Protein AF-A0A2E3Q0S0-F1 (afdb_monomer)

Secondary structure (DSSP, 8-state):
----------PPPEEE--EEPTT-EEEEEEEEEEEETTEEEEEEEEEEEEEEEEEEEEEESSSSSP-EEEEEEEEEEEPPEEEEEEEEEETTTEEEEEEEEEEEEEEEE-S-EEEEEETTEEEE---EEEEEEEEEEESS-EEEEEEEEEE---EEEEEEEETTEEEEEEEEE--EEEEPPGGGS-TT-EEEEEEEEEEEE--EEEEB-PPPPTTTTSSS-TTS-BSSSS-S-HHHHHHHHHH-THHHHT-B-HHHHHHHHHHHT---TTSSGGGPEE--SEEEEE--TT----SPPPPGGG--TTTTT--EEEEEEEEE-SSSEEEEEE-TTTBSS-EEEEEESSTT--EEEEES--TTSTTS--EEEEEEPTT-EEEEEEEESS----EEEEEEE---------SS-B--SSTT----EEEEEEEEEEE-HHHHHHHHHHTT-EEPP--SHHHHHHIIIII----TTS-EEEEEEE-TT--STTS-EEETT--------B-TT-S--SSS---EEEE-TTS-EEEE-S-EEEEEEEESS---TTEEE--GGGTS-S-EEEEEEEEEEE-HHHHHHHHHHTTSEEPP--SHHHHHHHIIIIITBGGGS--STT-EEEEEEEEEETTEEEETTS-B--S--B-TT---SS-SEEEEEEETTEEEEEEEEE-TTS-EEEEEEEEPPP----TT--S-SSEESHHHHHHHHHS-EE-TT--TT-TT-SSEESHHHHHHHHHT-EE--

Mean predicted aligned error: 19.15 Å

Radius of gyration: 51.14 Å; Cα contacts (8 Å, |Δi|>4): 1888; chains: 1; bounding box: 133×76×150 Å

Sequence (745 aa):
MSIFLVAMPVMADIPASLVVDPGSTAVITLEITVTGPDGAETASDSRVVPLDGEGAVRFTPDFEPFNGMILDSLSLRPGDCALNYEFFCNPLFGCVDVGVDLRQLTATLQGPAGASIVGDQVGWGAPWRLVGDYTIDSLLFSASGVIDVTTGVGFNGRISVGGGGWRLDQMLLGTIVSDVPADSLPEGISVQLRTSVGLGGAALVGNYEPPPPEACGSGGDCNLAHDSPGCDDIPCCEQVCAVDPICCEVIWDVNCANLAIESCVIAPPNDRCDQARDLGLGRFAFTPLNADTDGPPLATGCLDSETAGAFIGDVWFRHTTAVDNGILVSTCGHAGFDTRIAIYTDCGGTLLTCSDDVIDCPGGTSRCGFFGVAGETYLIRVGGKFDTGVGEIDIAWGDVDRPSTDITPGFNRGVGANGHHYVVRSLLNGGTWADAVETAGRFGGYPATLTSPGENDFVVLRATPCDVGGPTTFGLLQAEDATDPAEDWFWITGEEFYFSNWNAGEPNDAGRGEDFATIYRNGLWNDGAEGFGHVLIEFDDPPALDEVTWSTSVGGTGARYRAVITELPVSWSEAKALAEGMGGSLAGLETEAEADFLFENLVAFHSLWTMTNYNGGPWIGLELIDGSWRWTGGAPLDWNPWRPGEPNGTGDKGCFFSYLDGPRRELDDTFDDNVRRAFIVEFAPEDEPCPGDIDGSGVVDGGDLGLVLGDWGSCPKGCAGDINGDGVVNGADLGLLLGAWGPCP

Foldseek 3Di:
DDDPPDDDPPQDWFKWFKWWDPPFKKKKKKKKWKQFPVGIDIDIDIDIFDKTKGFIKTFPRLAPPTFKIKTQWIKMWTAKDKDWDWDPADPPPGTKIKIKIKHRWMKIWDGMFMWTCDPFKTKTQTKIWIWIKMWIDTPQFIFIDMFTFIDRWMKMFGWDDDDQKIKTAQIATDWTWGADDPVRDPPRMGMTMTIGMGRNRIMMMIGTDHDQQPQAQPADDQLDWDQGAYYNHRVLRSQLCVVPVCSRVGTCGNVRNVVSCVRVLDAHQQLDQVSAAEDEADKDKDWLRSRDFDADQDDLVCQDPPQGRGFDRKGKHKYAAAAFAKKKKWQFQFWPAQKKKWKAQGGNHDTQDIWGADPNGPHRITMDMATHHHGGMMMMMMGHSPDIGIGMMGIHTDPDQHLDFDLWDFQDDDDPGDGKTKAKFFLAWFAFPVSLQVLLVVLPWGFDDQQDPVSLVCCLRPRQFAPQQHFEFGQKFADPPDDDQPDRIAGVVRDDRDDAQADVCPPDCPPPQLGTWTAHSVSHIYRHHGGGGITMIMGNDDRPLQKDFPDVVNVDQRKMKGKTFASDFAFLVVVQVVLVVVVFGFADPQDPVSLVVCCSRHFRIQSQWDDDQPIFGAFGQWFQDPNFIAGVVGHTRPDALADVCPPVPQEGGKTFDDHSSGGDSGIYHHYRSPTGRMTMTIHRRDQPPLLLPLVPPQFLDPVSVVQLVVQAFAAPPDGSQPSVPPRGRDPVSVVSSVVSHTGGD

pLDDT: mean 85.2, std 11.82, range [28.53, 98.12]

Solvent-accessible surface area (backbone atoms only — not comparable to full-atom values): 38708 Å² total; per-residue (Å²): 139,80,83,78,80,74,78,74,77,82,74,52,67,35,66,28,53,46,37,50,37,92,85,16,26,27,36,43,33,44,34,42,35,46,30,45,93,92,48,72,50,74,52,72,45,75,45,82,25,54,40,46,47,48,48,39,36,32,33,26,49,54,48,87,81,58,47,28,44,30,38,58,36,42,38,40,33,43,48,63,48,76,45,75,46,76,42,86,69,40,100,89,77,48,57,47,55,39,38,36,40,40,36,74,34,34,43,31,49,64,58,67,34,68,23,58,45,57,90,46,39,37,49,29,89,42,32,35,34,40,36,26,39,39,37,37,48,40,93,88,52,62,39,71,53,69,47,76,39,74,41,82,39,45,39,37,29,39,49,50,75,59,94,47,34,40,38,38,27,64,23,44,47,51,75,42,70,42,78,55,66,74,90,58,44,63,95,72,49,49,52,41,41,35,47,29,52,39,27,62,58,25,35,38,32,35,41,39,76,72,61,76,59,91,28,39,52,76,29,47,62,48,46,51,56,40,82,42,24,22,10,44,50,44,74,41,27,52,56,38,31,73,76,41,53,53,24,44,73,62,30,16,40,66,65,41,12,51,45,25,24,67,76,56,68,34,47,39,70,21,38,41,64,94,46,31,41,82,46,73,79,47,77,43,80,50,52,19,44,63,19,56,70,73,83,74,84,64,58,76,92,57,44,46,96,87,60,65,43,46,67,29,16,23,26,21,30,29,37,66,27,86,50,74,42,19,35,28,42,32,28,51,66,42,37,80,34,35,25,28,39,38,32,22,54,42,85,86,48,59,74,77,43,56,26,39,71,34,98,90,25,54,68,42,8,12,54,40,57,46,55,34,49,54,76,44,56,33,31,39,40,38,24,7,57,85,44,57,42,53,31,33,41,36,30,40,83,32,102,33,72,65,81,68,54,54,70,56,46,63,43,63,82,69,92,71,51,83,54,35,23,31,30,30,32,57,54,45,76,55,21,44,68,66,53,39,46,52,55,20,46,75,65,71,27,37,43,28,75,63,74,40,73,61,44,42,53,44,41,34,75,64,36,46,45,38,60,60,16,31,44,15,31,39,18,41,34,42,48,95,83,55,89,49,67,78,47,62,62,41,36,78,87,69,56,83,77,84,52,82,54,55,31,96,79,44,43,61,49,88,79,67,69,28,45,31,35,26,37,40,58,87,49,35,26,40,51,32,51,77,44,22,9,24,28,32,28,28,22,80,58,88,70,66,69,46,54,50,67,40,38,57,93,80,76,38,83,38,30,36,37,34,59,46,45,45,88,59,56,37,29,54,68,54,49,39,52,52,19,45,73,72,72,29,36,27,28,63,63,89,42,72,67,54,39,51,49,46,27,76,71,50,59,34,33,50,72,44,41,58,93,66,97,82,38,44,33,30,40,38,17,35,35,54,53,98,91,40,52,26,26,70,88,68,51,69,68,85,71,85,59,45,34,97,77,41,71,76,72,67,39,49,30,36,26,30,25,43,58,80,56,29,78,47,82,30,29,36,45,28,47,50,81,68,49,36,44,18,32,34,28,28,29,74,45,71,81,59,85,49,69,26,35,58,78,70,76,58,43,20,45,72,69,27,51,49,43,32,66,68,48,56,36,80,30,96,82,71,57,70,26,35,56,81,68,84,47,51,19,45,76,66,27,53,47,50,28,63,73,46,60,37,71,51,118

Structure (mmCIF, N/CA/C/O backbone):
data_AF-A0A2E3Q0S0-F1
#
_entry.id   AF-A0A2E3Q0S0-F1
#
loop_
_atom_site.group_PDB
_atom_site.id
_atom_site.type_symbol
_atom_site.label_atom_id
_atom_site.label_alt_id
_atom_site.label_comp_id
_atom_site.label_asym_id
_atom_site.label_entity_id
_atom_site.label_seq_id
_atom_site.pdbx_PDB_ins_code
_atom_site.Cartn_x
_atom_site.Cartn_y
_atom_site.Cartn_z
_atom_site.occupancy
_atom_site.B_iso_or_equiv
_atom_site.auth_seq_id
_atom_site.auth_comp_id
_atom_site.auth_asym_id
_atom_site.auth_atom_id
_atom_site.pdbx_PDB_model_num
ATOM 1 N N . MET A 1 1 ? 28.847 -41.974 -37.304 1.00 35.06 1 MET A N 1
ATOM 2 C CA . MET A 1 1 ? 29.757 -40.815 -37.372 1.00 35.06 1 MET A CA 1
ATOM 3 C C . MET A 1 1 ? 29.319 -39.997 -38.577 1.00 35.06 1 MET A C 1
ATOM 5 O O . MET A 1 1 ? 29.838 -40.184 -39.667 1.00 35.06 1 MET A O 1
ATOM 9 N N . SER A 1 2 ? 28.246 -39.224 -38.402 1.00 28.53 2 SER A N 1
ATOM 10 C CA . SER A 1 2 ? 27.682 -38.369 -39.448 1.00 28.53 2 SER A CA 1
ATOM 11 C C . SER A 1 2 ? 28.226 -36.970 -39.220 1.00 28.53 2 SER A C 1
ATOM 13 O O . SER A 1 2 ? 27.969 -36.376 -38.178 1.00 28.53 2 SER A O 1
ATOM 15 N N . ILE A 1 3 ? 29.038 -36.498 -40.161 1.00 32.78 3 ILE A N 1
ATOM 16 C CA . ILE A 1 3 ? 29.528 -35.124 -40.200 1.00 32.78 3 ILE A CA 1
ATOM 17 C C . ILE A 1 3 ? 28.337 -34.263 -40.625 1.00 32.78 3 ILE A C 1
ATOM 19 O O . ILE A 1 3 ? 27.897 -34.340 -41.771 1.00 32.78 3 ILE A O 1
ATOM 23 N N . PHE A 1 4 ? 27.784 -33.496 -39.688 1.00 32.28 4 PHE A N 1
ATOM 24 C CA . PHE A 1 4 ? 26.900 -32.384 -40.011 1.00 32.28 4 PHE A CA 1
ATOM 25 C C . PHE A 1 4 ? 27.758 -31.311 -40.689 1.00 32.28 4 PHE A C 1
ATOM 27 O O . PHE A 1 4 ? 28.619 -30.706 -40.055 1.00 32.28 4 PHE A O 1
ATOM 34 N N . LEU A 1 5 ? 27.552 -31.110 -41.993 1.00 33.97 5 LEU A N 1
ATOM 35 C CA . LEU A 1 5 ? 27.952 -29.875 -42.658 1.00 33.97 5 LEU A CA 1
ATOM 36 C C . LEU A 1 5 ? 27.039 -28.775 -42.107 1.00 33.97 5 LEU A C 1
ATOM 38 O O . LEU A 1 5 ? 25.864 -28.708 -42.465 1.00 33.97 5 LEU A O 1
ATOM 42 N N . VAL A 1 6 ? 27.564 -27.950 -41.207 1.00 33.47 6 VAL A N 1
ATOM 43 C CA . VAL A 1 6 ? 26.941 -26.672 -40.863 1.00 33.47 6 VAL A CA 1
ATOM 44 C C . VAL A 1 6 ? 27.105 -25.780 -42.091 1.00 33.47 6 VAL A C 1
ATOM 46 O O . VAL A 1 6 ? 28.228 -25.515 -42.521 1.00 33.47 6 VAL A O 1
ATOM 49 N N . ALA A 1 7 ? 25.992 -25.379 -42.704 1.00 36.41 7 ALA A N 1
ATOM 50 C CA . ALA A 1 7 ? 26.002 -24.289 -43.666 1.00 36.41 7 ALA A CA 1
ATOM 51 C C . ALA A 1 7 ? 26.481 -23.040 -42.916 1.00 36.41 7 ALA A C 1
ATOM 53 O O . ALA A 1 7 ? 25.839 -22.621 -41.956 1.00 36.41 7 ALA A O 1
ATOM 54 N N . MET A 1 8 ? 27.640 -22.506 -43.301 1.00 34.19 8 MET A N 1
ATOM 55 C CA . MET A 1 8 ? 28.106 -21.222 -42.783 1.00 34.19 8 MET A CA 1
ATOM 56 C C . MET A 1 8 ? 27.049 -20.159 -43.115 1.00 34.19 8 MET A C 1
ATOM 58 O O . MET A 1 8 ? 26.553 -20.167 -44.249 1.00 34.19 8 MET A O 1
ATOM 62 N N . PRO A 1 9 ? 26.678 -19.279 -42.170 1.00 40.66 9 PRO A N 1
ATOM 63 C CA . PRO A 1 9 ? 25.800 -18.164 -42.479 1.00 40.66 9 PRO A CA 1
ATOM 64 C C . PRO A 1 9 ? 26.443 -17.335 -43.593 1.00 40.66 9 PRO A C 1
ATOM 66 O O . PRO A 1 9 ? 27.654 -17.102 -43.603 1.00 40.66 9 PRO A O 1
ATOM 69 N N . VAL A 1 10 ? 25.635 -16.946 -44.576 1.00 41.44 10 VAL A N 1
ATOM 70 C CA . VAL A 1 10 ? 26.031 -15.947 -45.569 1.00 41.44 10 VAL A CA 1
ATOM 71 C C . VAL A 1 10 ? 26.195 -14.653 -44.779 1.00 41.44 10 VAL A C 1
ATOM 73 O O . VAL A 1 10 ? 25.188 -14.081 -44.378 1.00 41.44 10 VAL A O 1
ATOM 76 N N . MET A 1 11 ? 27.432 -14.259 -44.461 1.00 53.03 11 MET A N 1
ATOM 77 C CA . MET A 1 11 ? 27.674 -13.002 -43.746 1.00 53.03 11 MET A CA 1
ATOM 78 C C . MET A 1 11 ? 27.122 -11.866 -44.607 1.00 53.03 11 MET A C 1
ATOM 80 O O . MET A 1 11 ? 27.430 -11.797 -45.801 1.00 53.03 11 MET A O 1
ATOM 84 N N . ALA A 1 12 ? 26.224 -11.068 -44.034 1.00 63.91 12 ALA A N 1
ATOM 85 C CA . ALA A 1 12 ? 25.653 -9.924 -44.719 1.00 63.91 12 ALA A CA 1
ATOM 86 C C . ALA A 1 12 ? 26.707 -8.808 -44.794 1.00 63.91 12 ALA A C 1
ATOM 88 O O . ALA A 1 12 ? 27.592 -8.721 -43.947 1.00 63.91 12 ALA A O 1
ATOM 89 N N . ASP A 1 13 ? 26.628 -7.971 -45.827 1.00 80.50 13 ASP A N 1
ATOM 90 C CA . ASP A 1 13 ? 27.470 -6.779 -45.933 1.00 80.50 13 ASP A CA 1
ATOM 91 C C . ASP A 1 13 ? 26.724 -5.588 -45.308 1.00 80.50 13 ASP A C 1
ATOM 93 O O . ASP A 1 13 ? 25.535 -5.399 -45.583 1.00 80.50 13 ASP A O 1
ATOM 97 N N . ILE A 1 14 ? 27.415 -4.745 -44.540 1.00 83.62 14 ILE A N 1
ATOM 98 C CA . ILE A 1 14 ? 26.835 -3.543 -43.919 1.00 83.62 14 ILE A CA 1
ATOM 99 C C . ILE A 1 14 ? 26.970 -2.319 -44.848 1.00 83.62 14 ILE A C 1
ATOM 101 O O . ILE A 1 14 ? 28.093 -1.966 -45.221 1.00 83.62 14 ILE A O 1
ATOM 105 N N . PRO A 1 15 ? 25.869 -1.643 -45.238 1.00 85.94 15 PRO A N 1
ATOM 106 C CA . PRO A 1 15 ? 25.920 -0.369 -45.951 1.00 85.94 15 PRO A CA 1
ATOM 107 C C . PRO A 1 15 ? 26.571 0.735 -45.127 1.00 85.94 15 PRO A C 1
ATOM 109 O O . PRO A 1 15 ? 26.263 0.907 -43.951 1.00 85.94 15 PRO A O 1
ATOM 112 N N . ALA A 1 16 ? 27.425 1.527 -45.768 1.00 86.19 16 ALA A N 1
ATOM 113 C CA . ALA A 1 16 ? 27.995 2.717 -45.162 1.00 86.19 16 ALA A CA 1
ATOM 114 C C . ALA A 1 16 ? 27.897 3.912 -46.115 1.00 86.19 16 ALA A C 1
ATOM 116 O O . ALA A 1 16 ? 27.970 3.780 -47.342 1.00 86.19 16 ALA A O 1
ATOM 117 N N . SER A 1 17 ? 27.696 5.099 -45.546 1.00 87.12 17 SER A N 1
ATOM 118 C CA . SER A 1 17 ? 27.731 6.335 -46.320 1.00 87.12 17 SER A CA 1
ATOM 119 C C . SER A 1 17 ? 29.155 6.610 -46.803 1.00 87.12 17 SER A C 1
ATOM 121 O O . SER A 1 17 ? 30.123 6.158 -46.194 1.00 87.12 17 SER A O 1
ATOM 123 N N . LEU A 1 18 ? 29.282 7.329 -47.920 1.00 90.00 18 LEU A N 1
ATOM 124 C CA . LEU A 1 18 ? 30.561 7.733 -48.498 1.00 90.00 18 LEU A CA 1
ATOM 125 C C . LEU A 1 18 ? 30.444 9.152 -49.034 1.00 90.00 18 LEU A C 1
ATOM 127 O O . LEU A 1 18 ? 29.621 9.429 -49.906 1.00 90.00 18 LEU A O 1
ATOM 131 N N . VAL A 1 19 ? 31.315 10.032 -48.550 1.00 89.88 19 VAL A N 1
ATOM 132 C CA . VAL A 1 19 ? 31.510 11.380 -49.087 1.00 89.88 19 VAL A CA 1
ATOM 133 C C . VAL A 1 19 ? 32.999 11.705 -49.171 1.00 89.88 19 VAL A C 1
ATOM 135 O O . VAL A 1 19 ? 33.816 11.144 -48.439 1.00 89.88 19 VAL A O 1
ATOM 138 N N . VAL A 1 20 ? 33.361 12.623 -50.067 1.00 92.25 20 VAL A N 1
ATOM 139 C CA . VAL A 1 20 ? 34.701 13.221 -50.067 1.00 92.25 20 VAL A CA 1
ATOM 140 C C . VAL A 1 20 ? 34.800 14.194 -48.893 1.00 92.25 20 VAL A C 1
ATOM 142 O O . VAL A 1 20 ? 33.948 15.066 -48.727 1.00 92.25 20 VAL A O 1
ATOM 145 N N . ASP A 1 21 ? 35.837 14.041 -48.072 1.00 92.06 21 ASP A N 1
ATOM 146 C CA . ASP A 1 21 ? 36.068 14.876 -46.893 1.00 92.06 21 ASP A CA 1
ATOM 147 C C . ASP A 1 21 ? 36.249 16.352 -47.307 1.00 92.06 21 ASP A C 1
ATOM 149 O O . ASP A 1 21 ? 37.075 16.628 -48.194 1.00 92.06 21 ASP A O 1
ATOM 153 N N . PRO A 1 22 ? 35.512 17.313 -46.712 1.00 90.44 22 PRO A N 1
ATOM 154 C CA . PRO A 1 22 ? 35.631 18.722 -47.064 1.00 90.44 22 PRO A CA 1
ATOM 155 C C . PRO A 1 22 ? 37.075 19.234 -46.998 1.00 90.44 22 PRO A C 1
ATOM 157 O O . PRO A 1 22 ? 37.772 19.078 -45.999 1.00 90.44 22 PRO A O 1
ATOM 160 N N . GLY A 1 23 ? 37.522 19.893 -48.069 1.00 88.00 23 GLY A N 1
ATOM 161 C CA . GLY A 1 23 ? 38.900 20.383 -48.193 1.00 88.00 23 GLY A CA 1
ATOM 162 C C . GLY A 1 23 ? 39.874 19.389 -48.834 1.00 88.00 23 GLY A C 1
ATOM 163 O O . GLY A 1 23 ? 41.042 19.733 -49.014 1.00 88.00 23 GLY A O 1
ATOM 164 N N . SER A 1 24 ? 39.404 18.202 -49.230 1.00 93.44 24 SER A N 1
ATOM 165 C CA . SER A 1 24 ? 40.175 17.265 -50.050 1.00 93.44 24 SER A CA 1
ATOM 166 C C . SER A 1 24 ? 40.643 17.902 -51.359 1.00 93.44 24 SER A C 1
ATOM 168 O O . SER A 1 24 ? 39.924 18.664 -52.012 1.00 93.44 24 SER A O 1
ATOM 170 N N . THR A 1 25 ? 41.863 17.554 -51.764 1.00 93.25 25 THR A N 1
ATOM 171 C CA . THR A 1 25 ? 42.480 18.048 -52.998 1.00 93.25 25 THR A CA 1
ATOM 172 C C . THR A 1 25 ? 43.029 16.911 -53.845 1.00 93.25 25 THR A C 1
ATOM 174 O O . THR A 1 25 ? 43.424 15.862 -53.335 1.00 93.25 25 THR A O 1
ATOM 177 N N . ALA A 1 26 ? 43.086 17.143 -55.152 1.00 90.50 26 ALA A N 1
ATOM 178 C CA . ALA A 1 26 ? 43.779 16.286 -56.101 1.00 90.50 26 ALA A CA 1
ATOM 179 C C . ALA A 1 26 ? 44.919 17.058 -56.770 1.00 90.50 26 ALA A C 1
ATOM 181 O O . ALA A 1 26 ? 44.849 18.275 -56.941 1.00 90.50 26 ALA A O 1
ATOM 182 N N . VAL A 1 27 ? 45.971 16.348 -57.165 1.00 90.00 27 VAL A N 1
ATOM 183 C CA . VAL A 1 27 ? 47.060 16.891 -57.982 1.00 90.00 27 VAL A CA 1
ATOM 184 C C .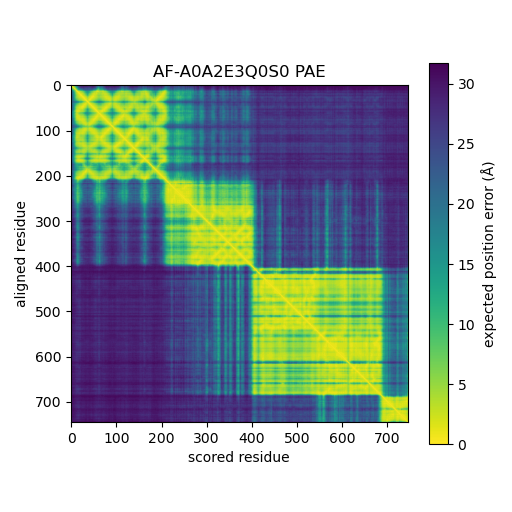 VAL A 1 27 ? 46.872 16.398 -59.407 1.00 90.00 27 VAL A C 1
ATOM 186 O O . VAL A 1 27 ? 47.020 15.207 -59.671 1.00 90.00 27 VAL A O 1
ATOM 189 N N . ILE A 1 28 ? 46.547 17.302 -60.323 1.00 88.62 28 ILE A N 1
ATOM 190 C CA . ILE A 1 28 ? 46.515 17.015 -61.755 1.00 88.62 28 ILE A CA 1
ATOM 191 C C . ILE A 1 28 ? 47.903 17.284 -62.309 1.00 88.62 28 ILE A C 1
ATOM 193 O O . ILE A 1 28 ? 48.369 18.417 -62.252 1.00 88.62 28 ILE A O 1
ATOM 197 N N . THR A 1 29 ? 48.554 16.260 -62.846 1.00 88.12 29 THR A N 1
ATOM 198 C CA . THR A 1 29 ? 49.810 16.399 -63.587 1.00 88.12 29 THR A CA 1
ATOM 199 C C . THR A 1 29 ? 49.536 16.068 -65.038 1.00 88.12 29 THR A C 1
ATOM 201 O O . THR A 1 29 ? 49.042 14.980 -65.335 1.00 88.12 29 THR A O 1
ATOM 204 N N . LEU A 1 30 ? 49.864 16.995 -65.931 1.00 88.19 30 LEU A N 1
ATOM 205 C CA . LEU A 1 30 ? 49.767 16.791 -67.368 1.00 88.19 30 LEU A CA 1
ATOM 206 C C . LEU A 1 30 ? 51.167 16.911 -67.966 1.00 88.19 30 LEU A C 1
ATOM 208 O O . LEU A 1 30 ? 51.818 17.955 -67.870 1.00 88.19 30 LEU A O 1
ATOM 212 N N . GLU A 1 31 ? 51.611 15.825 -68.582 1.00 89.12 31 GLU A N 1
ATOM 213 C CA . GLU A 1 31 ? 52.786 15.786 -69.439 1.00 89.12 31 GLU A CA 1
ATOM 214 C C . GLU A 1 31 ? 52.321 15.894 -70.894 1.00 89.12 31 GLU A C 1
ATOM 216 O O . GLU A 1 31 ? 51.458 15.138 -71.342 1.00 89.12 31 GLU A O 1
ATOM 221 N N . ILE A 1 32 ? 52.872 16.862 -71.621 1.00 88.06 32 ILE A N 1
ATOM 222 C CA . ILE A 1 32 ? 52.593 17.106 -73.032 1.00 88.06 32 ILE A CA 1
ATOM 223 C C . ILE A 1 32 ? 53.873 16.923 -73.841 1.00 88.06 32 ILE A C 1
ATOM 225 O O . ILE A 1 32 ? 54.907 17.528 -73.554 1.00 88.06 32 ILE A O 1
ATOM 229 N N . THR A 1 33 ? 53.797 16.074 -74.863 1.00 88.00 33 THR A N 1
ATOM 230 C CA . THR A 1 33 ? 54.869 15.863 -75.840 1.00 88.00 33 THR A CA 1
ATOM 231 C C . THR A 1 33 ? 54.444 16.448 -77.172 1.00 88.00 33 THR A C 1
ATOM 233 O O . THR A 1 33 ? 53.457 15.992 -77.745 1.00 88.00 33 THR A O 1
ATOM 236 N N . VAL A 1 34 ? 55.204 17.412 -77.687 1.00 86.50 34 VAL A N 1
ATOM 237 C CA . VAL A 1 34 ? 54.992 18.005 -79.011 1.00 86.50 34 VAL A CA 1
ATOM 238 C C . VAL A 1 34 ? 56.110 17.537 -79.937 1.00 86.50 34 VAL A C 1
ATOM 240 O O . VAL A 1 34 ? 57.289 17.767 -79.675 1.00 86.50 34 VAL A O 1
ATOM 243 N N . THR A 1 35 ? 55.747 16.870 -81.029 1.00 84.81 35 THR A N 1
ATOM 244 C CA . THR A 1 35 ? 56.685 16.438 -82.072 1.00 84.81 35 THR A CA 1
ATOM 245 C C . THR A 1 35 ? 56.489 17.290 -83.310 1.00 84.81 35 THR A C 1
ATOM 247 O O . THR A 1 35 ? 55.388 17.339 -83.853 1.00 84.81 35 THR A O 1
ATOM 250 N N . GLY A 1 36 ? 57.559 17.939 -83.759 1.00 80.25 36 GLY A N 1
ATOM 251 C CA . GLY A 1 36 ? 57.595 18.717 -84.993 1.00 80.25 36 GLY A CA 1
ATOM 252 C C . GLY A 1 36 ? 58.724 18.269 -85.930 1.00 80.25 36 GLY A C 1
ATOM 253 O O . GLY A 1 36 ? 59.375 17.250 -85.686 1.00 80.25 36 GLY A O 1
ATOM 254 N N . PRO A 1 37 ? 59.004 19.043 -86.994 1.00 70.81 37 PRO A N 1
ATOM 255 C CA . PRO A 1 37 ? 60.021 18.710 -87.998 1.00 70.81 37 PRO A CA 1
ATOM 256 C C . PRO A 1 37 ? 61.443 18.537 -87.438 1.00 70.81 37 PRO A C 1
ATOM 258 O O . PRO A 1 37 ? 62.230 17.775 -87.998 1.00 70.81 37 PRO A O 1
ATOM 261 N N . ASP A 1 38 ? 61.759 19.225 -86.336 1.00 71.88 38 ASP A N 1
ATOM 262 C CA . ASP A 1 38 ? 63.097 19.275 -85.732 1.00 71.88 38 ASP A CA 1
ATOM 263 C C . ASP A 1 38 ? 63.287 18.288 -84.558 1.00 71.88 38 ASP A C 1
ATOM 265 O O . ASP A 1 38 ? 64.379 18.204 -83.992 1.00 71.88 38 ASP A O 1
ATOM 269 N N . GLY A 1 39 ? 62.254 17.513 -84.199 1.00 80.81 39 GLY A N 1
ATOM 270 C CA . GLY A 1 39 ? 62.289 16.537 -83.103 1.00 80.81 39 GLY A CA 1
ATOM 271 C C . GLY A 1 39 ? 61.073 16.607 -82.173 1.00 80.81 39 GLY A C 1
ATOM 272 O O . GLY A 1 39 ? 60.114 17.331 -82.436 1.00 80.81 39 GLY A O 1
ATOM 273 N N . ALA A 1 40 ? 61.116 15.828 -81.089 1.00 86.75 40 ALA A N 1
ATOM 274 C CA . ALA A 1 40 ? 60.094 15.804 -80.043 1.00 86.75 40 ALA A CA 1
ATOM 275 C C . ALA A 1 40 ? 60.611 16.460 -78.758 1.00 86.75 40 ALA A C 1
ATOM 277 O O . ALA A 1 40 ? 61.722 16.159 -78.317 1.00 86.75 40 ALA A O 1
ATOM 278 N N . GLU A 1 41 ? 59.792 17.311 -78.148 1.00 90.06 41 GLU A N 1
ATOM 279 C CA . GLU A 1 41 ? 60.039 17.919 -76.841 1.00 90.06 41 GLU A CA 1
ATOM 280 C C . GLU A 1 41 ? 58.887 17.564 -75.894 1.00 90.06 41 GLU A C 1
ATOM 282 O O . GLU A 1 41 ? 57.723 17.551 -76.297 1.00 90.06 41 GLU A O 1
ATOM 287 N N . THR A 1 42 ? 59.217 17.249 -74.642 1.00 90.62 42 THR A N 1
ATOM 288 C CA . THR A 1 42 ? 58.248 16.882 -73.603 1.00 90.62 42 THR A CA 1
ATOM 289 C C . THR A 1 42 ? 58.379 17.842 -72.435 1.00 90.62 42 THR A C 1
ATOM 291 O O . THR A 1 42 ? 59.482 18.043 -71.927 1.00 90.62 42 THR A O 1
ATOM 294 N N . ALA A 1 43 ? 57.252 18.376 -71.976 1.00 90.12 43 ALA A N 1
ATOM 295 C CA . ALA A 1 43 ? 57.166 19.198 -70.778 1.00 90.12 43 ALA A CA 1
ATOM 296 C C . ALA A 1 43 ? 56.049 18.683 -69.863 1.00 90.12 43 ALA A C 1
ATOM 298 O O . ALA A 1 43 ? 55.090 18.066 -70.322 1.00 90.12 43 ALA A O 1
ATOM 299 N N . SER A 1 44 ? 56.170 18.933 -68.562 1.00 91.81 44 SER A N 1
ATOM 300 C CA . SER A 1 44 ? 55.186 18.526 -67.559 1.00 91.81 44 SER A CA 1
ATOM 301 C C . SER A 1 44 ? 54.910 19.680 -66.609 1.00 91.81 44 SER A C 1
ATOM 303 O O . SER A 1 44 ? 55.838 20.353 -66.169 1.00 91.81 44 SER A O 1
ATOM 305 N N . ASP A 1 45 ? 53.642 19.853 -66.253 1.00 92.25 45 ASP A N 1
ATOM 306 C CA . ASP A 1 45 ? 53.178 20.823 -65.259 1.00 92.25 45 ASP A CA 1
ATOM 307 C C . ASP A 1 45 ? 52.170 20.138 -64.324 1.00 92.25 45 ASP A C 1
ATOM 309 O O . ASP A 1 45 ? 51.664 19.049 -64.621 1.00 92.25 45 ASP A O 1
ATOM 313 N N . SER A 1 46 ? 51.938 20.702 -63.141 1.00 91.38 46 SER A N 1
ATOM 314 C CA . SER A 1 46 ? 51.029 20.136 -62.144 1.00 91.38 46 SER A CA 1
ATOM 315 C C . SER A 1 46 ? 50.244 21.195 -61.386 1.00 91.38 46 SER A C 1
ATOM 317 O O . SER A 1 46 ? 50.780 22.225 -60.976 1.00 91.38 46 SER A O 1
ATOM 319 N N . ARG A 1 47 ? 48.974 20.899 -61.102 1.00 94.25 47 ARG A N 1
ATOM 320 C CA . ARG A 1 47 ? 48.078 21.781 -60.358 1.00 94.25 47 ARG A CA 1
ATOM 321 C C . ARG A 1 47 ? 47.361 21.044 -59.239 1.00 94.25 47 ARG A C 1
ATOM 323 O O . ARG A 1 47 ? 46.815 19.968 -59.447 1.00 94.25 47 ARG A O 1
ATOM 330 N N . VAL A 1 48 ? 47.321 21.664 -58.061 1.00 93.12 48 VAL A N 1
ATOM 331 C CA . VAL A 1 48 ? 46.433 21.243 -56.971 1.00 93.12 48 VAL A CA 1
ATOM 332 C C . VAL A 1 48 ? 45.047 21.830 -57.224 1.00 93.12 48 VAL A C 1
ATOM 334 O O . VAL A 1 48 ? 44.917 23.045 -57.391 1.00 93.12 48 VAL A O 1
ATOM 337 N N . VAL A 1 49 ? 44.029 20.979 -57.247 1.00 93.44 49 VAL A N 1
ATOM 338 C CA . VAL A 1 49 ? 42.626 21.340 -57.476 1.00 93.44 49 VAL A CA 1
ATOM 339 C C . VAL A 1 49 ? 41.754 20.812 -56.335 1.00 93.44 49 VAL A C 1
ATOM 341 O O . VAL A 1 49 ? 42.117 19.808 -55.714 1.00 93.44 49 VAL A O 1
ATOM 344 N N . PRO A 1 50 ? 40.617 21.461 -56.024 1.00 94.50 50 PRO A N 1
ATOM 345 C CA . PRO A 1 50 ? 39.637 20.878 -55.114 1.00 94.50 50 PRO A CA 1
ATOM 346 C C . PRO A 1 50 ? 39.116 19.556 -55.681 1.00 94.50 50 PRO A C 1
ATOM 348 O O . PRO A 1 50 ? 39.045 19.383 -56.900 1.00 94.50 50 PRO A O 1
ATOM 351 N N . LEU A 1 51 ? 38.757 18.633 -54.796 1.00 93.44 51 LEU A N 1
ATOM 352 C CA . LEU A 1 51 ? 38.175 17.353 -55.166 1.00 93.44 51 LEU A CA 1
ATOM 353 C C . LEU A 1 51 ? 36.759 17.244 -54.608 1.00 93.44 51 LEU A C 1
ATOM 355 O O . LEU A 1 51 ? 36.543 17.460 -53.419 1.00 93.44 51 LEU A O 1
ATOM 359 N N . ASP A 1 52 ? 35.827 16.866 -55.471 1.00 92.62 52 ASP A N 1
ATOM 360 C CA . ASP A 1 52 ? 34.488 16.423 -55.095 1.00 92.62 52 ASP A CA 1
ATOM 361 C C . ASP A 1 52 ? 34.295 14.955 -55.504 1.00 92.62 52 ASP A C 1
ATOM 363 O O . ASP A 1 52 ? 35.103 14.393 -56.250 1.00 92.62 52 ASP A O 1
ATOM 367 N N . GLY A 1 53 ? 33.244 14.303 -55.023 1.00 90.06 53 GLY A N 1
ATOM 368 C CA . GLY A 1 53 ? 32.933 12.942 -55.423 1.00 90.06 53 GLY A CA 1
ATOM 369 C C . GLY A 1 53 ? 31.752 12.337 -54.686 1.00 90.06 53 GLY A C 1
ATOM 370 O O . GLY A 1 53 ? 31.273 12.855 -53.682 1.00 90.06 53 GLY A O 1
ATOM 371 N N . GLU A 1 54 ? 31.289 11.212 -55.209 1.00 89.25 54 GLU A N 1
ATOM 372 C CA . GLU A 1 54 ? 30.186 10.435 -54.653 1.00 89.25 54 GLU A CA 1
ATOM 373 C C . GLU A 1 54 ? 30.414 8.942 -54.893 1.00 89.25 54 GLU A C 1
ATOM 375 O O . GLU A 1 54 ? 31.165 8.545 -55.789 1.00 89.25 54 GLU A O 1
ATOM 380 N N . GLY A 1 55 ? 29.759 8.102 -54.101 1.00 89.81 55 GLY A N 1
ATOM 381 C CA . GLY A 1 55 ? 29.889 6.659 -54.220 1.00 89.81 55 GLY A CA 1
ATOM 382 C C . GLY A 1 55 ? 29.055 5.912 -53.193 1.00 89.81 55 GLY A C 1
ATOM 383 O O . GLY A 1 55 ? 28.313 6.508 -52.416 1.00 89.81 55 GLY A O 1
ATOM 384 N N . ALA A 1 56 ? 29.199 4.593 -53.204 1.00 90.25 56 ALA A N 1
ATOM 385 C CA . ALA A 1 56 ? 28.565 3.687 -52.260 1.00 90.25 56 ALA A CA 1
ATOM 386 C C . ALA A 1 56 ? 29.569 2.620 -51.829 1.00 90.25 56 ALA A C 1
ATOM 388 O O . ALA A 1 56 ? 30.348 2.121 -52.649 1.00 90.25 56 ALA A O 1
ATOM 389 N N . VAL A 1 57 ? 29.541 2.283 -50.545 1.00 92.88 57 VAL A N 1
ATOM 390 C CA . VAL A 1 57 ? 30.471 1.340 -49.934 1.00 92.88 57 VAL A CA 1
ATOM 391 C C . VAL A 1 57 ? 29.741 0.426 -48.961 1.00 92.88 57 VAL A C 1
ATOM 393 O O . VAL A 1 57 ? 28.759 0.820 -48.327 1.00 92.88 57 VAL A O 1
ATOM 396 N N . ARG A 1 58 ? 30.246 -0.800 -48.843 1.00 92.12 58 ARG A N 1
ATOM 397 C CA . ARG A 1 58 ? 29.827 -1.769 -47.837 1.00 92.12 58 ARG A CA 1
ATOM 398 C C . ARG A 1 58 ? 31.034 -2.409 -47.157 1.00 92.12 58 ARG A C 1
ATOM 400 O O . ARG A 1 58 ? 32.078 -2.572 -47.795 1.00 92.12 58 ARG A O 1
ATOM 407 N N . PHE A 1 59 ? 30.896 -2.787 -45.890 1.00 90.81 59 PHE A N 1
ATOM 408 C CA . PHE A 1 59 ? 31.923 -3.536 -45.155 1.00 90.81 59 PHE A CA 1
ATOM 409 C C . PHE A 1 59 ? 31.531 -5.001 -44.955 1.00 90.81 59 PHE A C 1
ATOM 411 O O . PHE A 1 59 ? 30.351 -5.347 -44.988 1.00 90.81 59 PHE A O 1
ATOM 418 N N . THR A 1 60 ? 32.544 -5.850 -44.770 1.00 85.12 60 THR A N 1
ATOM 419 C CA . THR A 1 60 ? 32.391 -7.268 -44.423 1.00 85.12 60 THR A CA 1
ATOM 420 C C . THR A 1 60 ? 33.357 -7.652 -43.289 1.00 85.12 60 THR A C 1
ATOM 422 O O . THR A 1 60 ? 34.523 -7.233 -43.316 1.00 85.12 60 THR A O 1
ATOM 425 N N . PRO A 1 61 ? 32.936 -8.507 -42.335 1.00 79.88 61 PRO A N 1
ATOM 426 C CA . PRO A 1 61 ? 31.540 -8.911 -42.102 1.00 79.88 61 PRO A CA 1
ATOM 427 C C . PRO A 1 61 ? 30.671 -7.728 -41.635 1.00 79.88 61 PRO A C 1
ATOM 429 O O . PRO A 1 61 ? 31.147 -6.600 -41.574 1.00 79.88 61 PRO A O 1
ATOM 432 N N . ASP A 1 62 ? 29.407 -7.967 -41.311 1.00 75.19 62 ASP A N 1
ATOM 433 C CA . ASP A 1 62 ? 28.451 -6.990 -40.769 1.00 75.19 62 ASP A CA 1
ATOM 434 C C . ASP A 1 62 ? 28.771 -6.507 -39.339 1.00 75.19 62 ASP A C 1
ATOM 436 O O . ASP A 1 62 ? 27.942 -5.857 -38.713 1.00 75.19 62 ASP A O 1
ATOM 440 N N . PHE A 1 63 ? 29.979 -6.764 -38.827 1.00 73.12 63 PHE A N 1
ATOM 441 C CA . PHE A 1 63 ? 30.443 -6.340 -37.506 1.00 73.12 63 PHE A CA 1
ATOM 442 C C . PHE A 1 63 ? 31.946 -6.021 -37.500 1.00 73.12 63 PHE A C 1
ATOM 444 O O . PHE A 1 63 ? 32.722 -6.528 -38.317 1.00 73.12 63 PHE A O 1
ATOM 451 N N . GLU A 1 64 ? 32.376 -5.190 -36.550 1.00 74.31 64 GLU A N 1
ATOM 452 C CA . GLU A 1 64 ? 33.797 -4.914 -36.334 1.00 74.31 64 GLU A CA 1
ATOM 453 C C . GLU A 1 64 ? 34.509 -6.063 -35.590 1.00 74.31 64 GLU A C 1
ATOM 455 O O . GLU A 1 64 ? 33.944 -6.641 -34.665 1.00 74.31 64 GLU A O 1
ATOM 460 N N . PRO A 1 65 ? 35.783 -6.365 -35.904 1.00 79.38 65 PRO A N 1
ATOM 461 C CA . PRO A 1 65 ? 36.622 -5.684 -36.883 1.00 79.38 65 PRO A CA 1
ATOM 462 C C . PRO A 1 65 ? 36.320 -6.125 -38.322 1.00 79.38 65 PRO A C 1
ATOM 464 O O . PRO A 1 65 ? 36.359 -7.314 -38.649 1.00 79.38 65 PRO A O 1
ATOM 467 N N . PHE A 1 66 ? 36.112 -5.146 -39.209 1.00 86.50 66 PHE A N 1
ATOM 468 C CA . PHE A 1 66 ? 35.943 -5.409 -40.635 1.00 86.50 66 PHE A CA 1
ATOM 469 C C . PHE A 1 66 ? 37.232 -5.970 -41.238 1.00 86.50 66 PHE A C 1
ATOM 471 O O . PHE A 1 66 ? 38.327 -5.447 -41.024 1.00 86.50 66 PHE A O 1
ATOM 478 N N . ASN A 1 67 ? 37.099 -7.029 -42.032 1.00 89.31 67 ASN A N 1
ATOM 479 C CA . ASN A 1 67 ? 38.213 -7.652 -42.747 1.00 89.31 67 ASN A CA 1
ATOM 480 C C . ASN A 1 67 ? 38.136 -7.444 -44.268 1.00 89.31 67 ASN A C 1
ATOM 482 O O . ASN A 1 67 ? 39.075 -7.801 -44.988 1.00 89.31 67 ASN A O 1
ATOM 486 N N . GLY A 1 68 ? 37.069 -6.814 -44.762 1.00 90.50 68 GLY A N 1
ATOM 487 C CA . GLY A 1 68 ? 36.948 -6.399 -46.150 1.00 90.50 68 GLY A CA 1
ATOM 488 C C . GLY A 1 68 ? 36.076 -5.163 -46.347 1.00 90.50 68 GLY A C 1
ATOM 489 O O . GLY A 1 68 ? 35.249 -4.807 -45.511 1.00 90.50 68 GLY A O 1
ATOM 490 N N . MET A 1 69 ? 36.292 -4.513 -47.487 1.00 92.75 69 MET A N 1
ATOM 491 C CA . MET A 1 69 ? 35.598 -3.302 -47.921 1.00 92.75 69 MET A CA 1
ATOM 492 C C . MET A 1 69 ? 35.259 -3.425 -49.406 1.00 92.75 69 MET A C 1
ATOM 494 O O . MET A 1 69 ? 36.123 -3.728 -50.237 1.00 92.75 69 MET A O 1
ATOM 498 N N . ILE A 1 70 ? 33.997 -3.184 -49.745 1.00 92.44 70 ILE A N 1
ATOM 499 C CA . ILE A 1 70 ? 33.468 -3.259 -51.104 1.00 92.44 70 ILE A CA 1
ATOM 500 C C . ILE A 1 70 ? 33.053 -1.855 -51.529 1.00 92.44 70 ILE A C 1
ATOM 502 O O . ILE A 1 70 ? 32.131 -1.281 -50.963 1.00 92.44 70 ILE A O 1
ATOM 506 N N . LEU A 1 71 ? 33.723 -1.305 -52.540 1.00 91.94 71 LEU A N 1
ATOM 507 C CA . LEU A 1 71 ? 33.277 -0.096 -53.228 1.00 91.94 71 LEU A CA 1
ATOM 508 C C . LEU A 1 71 ? 32.287 -0.518 -54.310 1.00 91.94 71 LEU A C 1
ATOM 510 O O . LEU A 1 71 ? 32.702 -1.051 -55.337 1.00 91.94 71 LEU A O 1
ATOM 514 N N . ASP A 1 72 ? 30.991 -0.305 -54.097 1.00 90.88 72 ASP A N 1
ATOM 515 C CA . ASP A 1 72 ? 29.967 -0.629 -55.098 1.00 90.88 72 ASP A CA 1
ATOM 516 C C . ASP A 1 72 ? 30.015 0.357 -56.272 1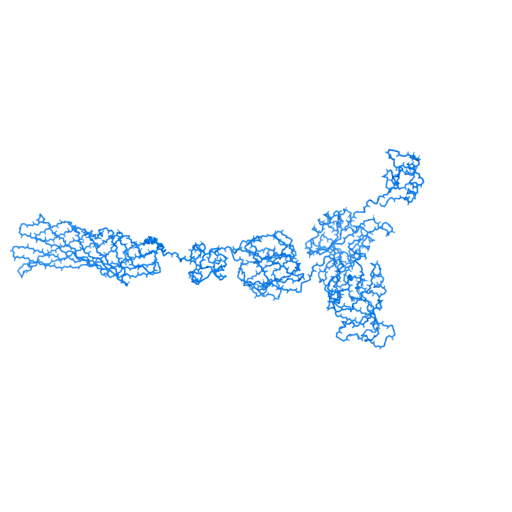.00 90.88 72 ASP A C 1
ATOM 518 O O . ASP A 1 72 ? 29.814 -0.016 -57.430 1.00 90.88 72 ASP A O 1
ATOM 522 N N . SER A 1 73 ? 30.309 1.624 -55.970 1.00 91.75 73 SER A N 1
ATOM 523 C CA . SER A 1 73 ? 30.560 2.678 -56.953 1.00 91.75 73 SER A CA 1
ATOM 524 C C . SER A 1 73 ? 31.406 3.794 -56.344 1.00 91.75 73 SER A C 1
ATOM 526 O O . SER A 1 73 ? 31.318 4.063 -55.147 1.00 91.75 73 SER A O 1
ATOM 528 N N . LEU A 1 74 ? 32.219 4.454 -57.168 1.00 91.50 74 LEU A N 1
ATOM 529 C CA . LEU A 1 74 ? 32.959 5.649 -56.772 1.00 91.50 74 LEU A CA 1
ATOM 530 C C . LEU A 1 74 ? 33.224 6.520 -58.001 1.00 91.50 74 LEU A C 1
ATOM 532 O O . LEU A 1 74 ? 33.757 6.046 -59.006 1.00 91.50 74 LEU A O 1
ATOM 536 N N . SER A 1 75 ? 32.855 7.793 -57.913 1.00 91.56 75 SER A N 1
ATOM 537 C CA . SER A 1 75 ? 33.127 8.803 -58.927 1.00 91.56 75 SER A CA 1
ATOM 538 C C . SER A 1 75 ? 33.748 10.026 -58.273 1.00 91.56 75 SER A C 1
ATOM 540 O O . SER A 1 75 ? 33.149 10.650 -57.403 1.00 91.56 75 SER A O 1
ATOM 542 N N . LEU A 1 76 ? 34.951 10.373 -58.713 1.00 91.69 76 LEU A N 1
ATOM 543 C CA . LEU A 1 76 ? 35.741 11.491 -58.221 1.00 91.69 76 LEU A CA 1
ATOM 544 C C . LEU A 1 76 ? 35.796 12.579 -59.290 1.00 91.69 76 LEU A C 1
ATOM 546 O O . LEU A 1 76 ? 36.044 12.293 -60.459 1.00 91.69 76 LEU A O 1
ATOM 550 N N . ARG A 1 77 ? 35.579 13.827 -58.892 1.00 93.19 77 ARG A N 1
ATOM 551 C CA . ARG A 1 77 ? 35.490 15.003 -59.760 1.00 93.19 77 ARG A CA 1
ATOM 552 C C . ARG A 1 77 ? 36.533 16.041 -59.342 1.00 93.19 77 ARG A C 1
ATOM 554 O O . ARG A 1 77 ? 36.241 16.896 -58.501 1.00 93.19 77 ARG A O 1
ATOM 561 N N . PRO A 1 78 ? 37.775 15.953 -59.850 1.00 91.81 78 PRO A N 1
ATOM 562 C CA . PRO A 1 78 ? 38.749 17.021 -59.679 1.00 91.81 78 PRO A CA 1
ATOM 563 C C . PRO A 1 78 ? 38.261 18.317 -60.336 1.00 91.81 78 PRO A C 1
ATOM 565 O O . PRO A 1 78 ? 37.673 18.288 -61.416 1.00 91.81 78 PRO A O 1
ATOM 568 N N . GLY A 1 79 ? 38.520 19.454 -59.695 1.00 90.69 79 GLY A N 1
ATOM 569 C CA . GLY A 1 79 ? 38.182 20.762 -60.249 1.00 90.69 79 GLY A CA 1
ATOM 570 C C . GLY A 1 79 ? 38.948 21.089 -61.532 1.00 90.69 79 GLY A C 1
ATOM 571 O O . GLY A 1 79 ? 40.034 20.566 -61.783 1.00 90.69 79 GLY A O 1
ATOM 572 N N . ASP A 1 80 ? 38.384 22.005 -62.315 1.00 93.81 80 ASP A N 1
ATOM 573 C CA . ASP A 1 80 ? 38.996 22.515 -63.541 1.00 93.81 80 ASP A CA 1
ATOM 574 C C . ASP A 1 80 ? 40.373 23.150 -63.266 1.00 93.81 80 ASP A C 1
ATOM 576 O O . ASP A 1 80 ? 40.591 23.806 -62.238 1.00 93.81 80 ASP A O 1
ATOM 580 N N . CYS A 1 81 ? 41.308 23.006 -64.207 1.00 92.56 81 CYS A N 1
ATOM 581 C CA . CYS A 1 81 ? 42.633 23.615 -64.104 1.00 92.56 81 CYS A CA 1
ATOM 582 C C . CYS A 1 81 ? 43.188 24.085 -65.446 1.00 92.56 81 CYS A C 1
ATOM 584 O O . CYS A 1 81 ? 42.934 23.477 -66.479 1.00 92.56 81 CYS A O 1
ATOM 586 N N . ALA A 1 82 ? 44.019 25.124 -65.388 1.00 92.94 82 ALA A N 1
ATOM 587 C CA . ALA A 1 82 ? 44.818 25.617 -66.503 1.00 92.94 82 ALA A CA 1
ATOM 588 C C . ALA A 1 82 ? 46.301 25.338 -66.231 1.00 92.94 82 ALA A C 1
ATOM 590 O O . ALA A 1 82 ? 46.792 25.624 -65.131 1.00 92.94 82 ALA A O 1
ATOM 591 N N . LEU A 1 83 ? 46.997 24.794 -67.223 1.00 92.38 83 LEU A N 1
ATOM 592 C CA . LEU A 1 83 ? 48.412 24.424 -67.187 1.00 92.38 83 LEU A CA 1
ATOM 593 C C . LEU A 1 83 ? 49.129 25.127 -68.339 1.00 92.38 83 LEU A C 1
ATOM 595 O O . LEU A 1 83 ? 48.556 25.279 -69.418 1.00 92.38 83 LEU A O 1
ATOM 599 N N . ASN A 1 84 ? 50.357 25.590 -68.114 1.00 91.81 84 ASN A N 1
ATOM 600 C CA . ASN A 1 84 ? 51.085 26.384 -69.106 1.00 91.81 84 ASN A CA 1
ATOM 601 C C . ASN A 1 84 ? 52.467 25.794 -69.363 1.00 91.81 84 ASN A C 1
ATOM 603 O O . ASN A 1 84 ? 53.180 25.425 -68.432 1.00 91.81 84 ASN A O 1
ATOM 607 N N . TYR A 1 85 ? 52.849 25.758 -70.634 1.00 91.81 85 TYR A N 1
ATOM 608 C CA . TYR A 1 85 ? 54.083 25.148 -71.104 1.00 91.81 85 TYR A CA 1
ATOM 609 C C . TYR A 1 85 ? 54.811 26.079 -72.067 1.00 91.81 85 TYR A C 1
ATOM 611 O O . TYR A 1 85 ? 54.183 26.844 -72.796 1.00 91.81 85 TYR A O 1
ATOM 619 N N . GLU A 1 86 ? 56.133 25.951 -72.113 1.00 89.50 86 GLU A N 1
ATOM 620 C CA . GLU A 1 86 ? 57.005 26.643 -73.059 1.00 89.50 86 GLU A CA 1
ATOM 621 C C . GLU A 1 86 ? 57.753 25.594 -73.895 1.00 89.50 86 GLU A C 1
ATOM 623 O O . GLU A 1 86 ? 58.400 24.708 -73.338 1.00 89.50 86 GLU A O 1
ATOM 628 N N . PHE A 1 87 ? 57.665 25.687 -75.225 1.00 85.81 87 PHE A N 1
ATOM 629 C CA . PHE A 1 87 ? 58.296 24.752 -76.168 1.00 85.81 87 PHE A CA 1
ATOM 630 C C . PHE A 1 87 ? 59.190 25.467 -77.188 1.00 85.81 87 PHE A C 1
ATOM 632 O O . PHE A 1 87 ? 58.996 26.647 -77.488 1.00 85.81 87 PHE A O 1
ATOM 639 N N . PHE A 1 88 ? 60.153 24.744 -77.766 1.00 82.56 88 PHE A N 1
ATOM 640 C CA . PHE A 1 88 ? 61.013 25.188 -78.872 1.00 82.56 88 PHE A CA 1
ATOM 641 C C . PHE A 1 88 ? 61.730 26.531 -78.629 1.00 82.56 88 PHE A C 1
ATOM 643 O O . PHE A 1 88 ? 61.888 27.353 -79.535 1.00 82.56 88 PHE A O 1
ATOM 650 N N . CYS A 1 89 ? 62.181 26.764 -77.397 1.00 81.69 89 CYS A N 1
ATOM 651 C CA . CYS A 1 89 ? 62.825 28.008 -76.983 1.00 81.69 89 CYS A CA 1
ATOM 652 C C . CYS A 1 89 ? 64.121 28.308 -77.761 1.00 81.69 89 CYS A C 1
ATOM 654 O O . CYS A 1 89 ? 65.080 27.534 -77.729 1.00 81.69 89 CYS A O 1
ATOM 656 N N . ASN A 1 90 ? 64.200 29.483 -78.402 1.00 79.19 90 ASN A N 1
ATOM 657 C CA . ASN A 1 90 ? 65.397 29.944 -79.121 1.00 79.19 90 ASN A CA 1
ATOM 658 C C . ASN A 1 90 ? 65.786 31.386 -78.725 1.00 79.19 90 ASN A C 1
ATOM 660 O O . ASN A 1 90 ? 64.912 32.256 -78.680 1.00 79.19 90 ASN A O 1
ATOM 664 N N . PRO A 1 91 ? 67.092 31.693 -78.539 1.00 77.00 91 PRO A N 1
ATOM 665 C CA . PRO A 1 91 ? 67.595 33.051 -78.294 1.00 77.00 91 PRO A CA 1
ATOM 666 C C . PRO A 1 91 ? 67.089 34.164 -79.231 1.00 77.00 91 PRO A C 1
ATOM 668 O O . PRO A 1 91 ? 67.098 35.326 -78.835 1.00 77.00 91 PRO A O 1
ATOM 671 N N . LEU A 1 92 ? 66.705 33.846 -80.474 1.00 73.50 92 LEU A N 1
ATOM 672 C CA . LEU A 1 92 ? 66.263 34.828 -81.478 1.00 73.50 92 LEU A CA 1
ATOM 673 C C . LEU A 1 92 ? 64.753 35.122 -81.468 1.00 73.50 92 LEU A C 1
ATOM 675 O O . LEU A 1 92 ? 64.370 36.222 -81.862 1.00 73.50 92 LEU A O 1
ATOM 679 N N . PHE A 1 93 ? 63.910 34.168 -81.057 1.00 69.81 93 PHE A N 1
ATOM 680 C CA . PHE A 1 93 ? 62.450 34.244 -81.241 1.00 69.81 93 PHE A CA 1
ATOM 681 C C . PHE A 1 93 ? 61.627 33.996 -79.966 1.00 69.81 93 PHE A C 1
ATOM 683 O O . PHE A 1 93 ? 60.413 34.163 -80.007 1.00 69.81 93 PHE A O 1
ATOM 690 N N . GLY A 1 94 ? 62.264 33.668 -78.836 1.00 82.12 94 GLY A N 1
ATOM 691 C CA . GLY A 1 94 ? 61.560 33.309 -77.601 1.00 82.12 94 GLY A CA 1
ATOM 692 C C . GLY A 1 94 ? 61.087 31.853 -77.598 1.00 82.12 94 GLY A C 1
ATOM 693 O O . GLY A 1 94 ? 61.542 31.052 -78.419 1.00 82.12 94 GLY A O 1
ATOM 694 N N . CYS A 1 95 ? 60.226 31.513 -76.641 1.00 87.12 95 CYS A N 1
ATOM 695 C CA . CYS A 1 95 ? 59.561 30.214 -76.539 1.00 87.12 95 CYS A CA 1
ATOM 696 C C . CYS A 1 95 ? 58.161 30.278 -77.156 1.00 87.12 95 CYS A C 1
ATOM 698 O O . CYS A 1 95 ? 57.575 31.352 -77.294 1.00 87.12 95 CYS A O 1
ATOM 700 N N . VAL A 1 96 ? 57.629 29.118 -77.527 1.00 86.69 96 VAL A N 1
ATOM 701 C CA . VAL A 1 96 ? 56.229 28.964 -77.910 1.00 86.69 96 VAL A CA 1
ATOM 702 C C . VAL A 1 96 ? 55.434 28.615 -76.663 1.00 86.69 96 VAL A C 1
ATOM 704 O O . VAL A 1 96 ? 55.578 27.514 -76.133 1.00 86.69 96 VAL A O 1
ATOM 707 N N . ASP A 1 97 ? 54.582 29.540 -76.232 1.00 90.25 97 ASP A N 1
ATOM 708 C CA . ASP A 1 97 ? 53.651 29.301 -75.135 1.00 90.25 97 ASP A CA 1
ATOM 709 C C . ASP A 1 97 ? 52.513 28.386 -75.603 1.00 90.25 97 ASP A C 1
ATOM 711 O O . ASP A 1 97 ? 51.905 28.591 -76.666 1.00 90.25 97 ASP A O 1
ATOM 715 N N . VAL A 1 98 ? 52.226 27.367 -74.802 1.00 90.62 98 VAL A N 1
ATOM 716 C CA . VAL A 1 98 ? 51.109 26.442 -74.989 1.00 90.62 98 VAL A CA 1
ATOM 717 C C . VAL A 1 98 ? 50.326 26.395 -73.683 1.00 90.62 98 VAL A C 1
ATOM 719 O O . VAL A 1 98 ? 50.830 25.915 -72.670 1.00 90.62 98 VAL A O 1
ATOM 722 N N . GLY A 1 99 ? 49.098 26.906 -73.703 1.00 91.19 99 GLY A N 1
ATOM 723 C CA . GLY A 1 99 ? 48.153 26.788 -72.596 1.00 91.19 99 GLY A CA 1
ATOM 724 C C . GLY A 1 99 ? 47.253 25.575 -72.793 1.00 91.19 99 GLY A C 1
ATOM 725 O O . GLY A 1 99 ? 46.778 25.338 -73.904 1.00 91.19 99 GLY A O 1
ATOM 726 N N . VAL A 1 100 ? 47.016 24.811 -71.729 1.00 91.38 100 VAL A N 1
ATOM 727 C CA . VAL A 1 100 ? 46.055 23.706 -71.715 1.00 91.38 100 VAL A CA 1
ATOM 728 C C . VAL A 1 100 ? 45.067 23.904 -70.573 1.00 91.38 100 VAL A C 1
ATOM 730 O O . VAL A 1 100 ? 45.444 23.824 -69.403 1.00 91.38 100 VAL A O 1
ATOM 733 N N . ASP A 1 101 ? 43.800 24.123 -70.911 1.00 92.50 101 ASP A N 1
ATOM 734 C CA . ASP A 1 101 ? 42.700 24.077 -69.948 1.00 92.50 101 ASP A CA 1
ATOM 735 C C . ASP A 1 101 ? 42.119 22.662 -69.926 1.00 92.50 101 ASP A C 1
ATOM 737 O O . ASP A 1 101 ? 41.769 22.110 -70.970 1.00 92.50 101 ASP A O 1
ATOM 741 N N . LEU A 1 102 ? 41.970 22.100 -68.729 1.00 91.12 102 LEU A N 1
ATOM 742 C CA . LEU A 1 102 ? 41.242 20.863 -68.469 1.00 91.12 102 LEU A CA 1
ATOM 743 C C . LEU A 1 102 ? 39.977 21.186 -67.682 1.00 91.12 102 LEU A C 1
ATOM 745 O O . LEU A 1 102 ? 40.041 21.865 -66.652 1.00 91.12 102 LEU A O 1
ATOM 749 N N . ARG A 1 103 ? 38.831 20.695 -68.157 1.00 92.31 103 ARG A N 1
ATOM 750 C CA . ARG A 1 103 ? 37.529 20.938 -67.529 1.00 92.31 103 ARG A CA 1
ATOM 751 C C . ARG A 1 103 ? 36.720 19.663 -67.377 1.00 92.31 103 ARG A C 1
ATOM 753 O O . ARG A 1 103 ? 36.897 18.713 -68.134 1.00 92.31 103 ARG A O 1
ATOM 760 N N . GLN A 1 104 ? 35.814 19.661 -66.403 1.00 92.00 104 GLN A N 1
ATOM 761 C CA . GLN A 1 104 ? 34.863 18.568 -66.167 1.00 92.00 104 GLN A CA 1
ATOM 762 C C . GLN A 1 104 ? 35.532 17.196 -65.975 1.00 92.00 104 GLN A C 1
ATOM 764 O O . GLN A 1 104 ? 34.977 16.160 -66.349 1.00 92.00 104 GLN A O 1
ATOM 769 N N . LEU A 1 105 ? 36.730 17.179 -65.381 1.00 89.81 105 LEU A N 1
ATOM 770 C CA . LEU A 1 105 ? 37.448 15.939 -65.112 1.00 89.81 105 LEU A CA 1
ATOM 771 C C . LEU A 1 105 ? 36.636 15.060 -64.155 1.00 89.81 105 LEU A C 1
ATOM 773 O O . LEU A 1 105 ? 36.246 15.483 -63.070 1.00 89.81 105 LEU A O 1
ATOM 777 N N . THR A 1 106 ? 36.399 13.817 -64.557 1.00 91.19 106 THR A N 1
ATOM 778 C CA . THR A 1 106 ? 35.703 12.806 -63.762 1.00 91.19 106 THR A CA 1
ATOM 779 C C . THR A 1 106 ? 36.439 11.477 -63.874 1.00 91.19 106 THR A C 1
ATOM 781 O O . THR A 1 106 ? 36.589 10.936 -64.968 1.00 91.19 106 THR A O 1
ATOM 784 N N . ALA A 1 107 ? 36.891 10.939 -62.744 1.00 89.06 107 ALA A N 1
ATOM 785 C CA . ALA A 1 107 ? 37.449 9.599 -62.626 1.00 89.06 107 ALA A CA 1
ATOM 786 C C . ALA A 1 107 ? 36.401 8.674 -61.995 1.00 89.06 107 ALA A C 1
ATOM 788 O O . ALA A 1 107 ? 36.011 8.870 -60.846 1.00 89.06 107 ALA A O 1
ATOM 789 N N . THR A 1 108 ? 35.949 7.659 -62.729 1.00 90.75 108 THR A N 1
ATOM 790 C CA . THR A 1 108 ? 34.883 6.747 -62.292 1.00 90.75 108 THR A CA 1
ATOM 791 C C . THR A 1 108 ? 35.378 5.306 -62.228 1.00 90.75 108 THR A C 1
ATOM 793 O O . THR A 1 108 ? 35.877 4.763 -63.222 1.00 90.75 108 THR A O 1
ATOM 796 N N . LEU A 1 109 ? 35.179 4.663 -61.079 1.00 90.62 109 LEU A N 1
ATOM 797 C CA . LEU A 1 109 ? 35.439 3.243 -60.862 1.00 90.62 109 LEU A CA 1
ATOM 798 C C . LEU A 1 109 ? 34.562 2.389 -61.791 1.00 90.62 109 LEU A C 1
ATOM 800 O O . LEU A 1 109 ? 33.348 2.575 -61.873 1.00 90.62 109 LEU A O 1
ATOM 804 N N . GLN A 1 110 ? 35.170 1.445 -62.505 1.00 91.31 110 GLN A N 1
ATOM 805 C CA . GLN A 1 110 ? 34.472 0.591 -63.463 1.00 91.31 110 GLN A CA 1
ATOM 806 C C . GLN A 1 110 ? 34.001 -0.708 -62.794 1.00 91.31 110 GLN A C 1
ATOM 808 O O . GLN A 1 110 ? 34.637 -1.756 -62.911 1.00 91.31 110 GLN A O 1
ATOM 813 N N . GLY A 1 111 ? 32.850 -0.618 -62.122 1.00 86.69 111 GLY A N 1
ATOM 814 C CA . GLY A 1 111 ? 32.159 -1.730 -61.460 1.00 86.69 111 GLY A CA 1
ATOM 815 C C . GLY A 1 111 ? 32.531 -1.915 -59.981 1.00 86.69 111 GLY A C 1
ATOM 816 O O . GLY A 1 111 ? 33.485 -1.295 -59.511 1.00 86.69 111 GLY A O 1
ATOM 817 N N . PRO A 1 112 ? 31.790 -2.765 -59.242 1.00 89.12 112 PRO A N 1
ATOM 818 C CA . PRO A 1 112 ? 32.064 -3.013 -57.833 1.00 89.12 112 PRO A CA 1
ATOM 819 C C . PRO A 1 112 ? 33.454 -3.613 -57.612 1.00 89.12 112 PRO A C 1
ATOM 821 O O . PRO A 1 112 ? 33.865 -4.534 -58.324 1.00 89.12 112 PRO A O 1
ATOM 824 N N . ALA A 1 113 ? 34.159 -3.127 -56.596 1.00 90.75 113 ALA A N 1
ATOM 825 C CA . ALA A 1 113 ? 35.503 -3.565 -56.258 1.00 90.75 113 ALA A CA 1
ATOM 826 C C . ALA A 1 113 ? 35.579 -3.974 -54.784 1.00 90.75 113 ALA A C 1
ATOM 828 O O . ALA A 1 113 ? 35.441 -3.141 -53.892 1.00 90.75 113 ALA A O 1
ATOM 829 N N . GLY A 1 114 ? 35.843 -5.255 -54.526 1.00 90.75 114 GLY A N 1
ATOM 830 C CA . GLY A 1 114 ? 36.127 -5.769 -53.184 1.00 90.75 114 GLY A CA 1
ATOM 831 C C . GLY A 1 114 ? 37.623 -5.760 -52.874 1.00 90.75 114 GLY A C 1
ATOM 832 O O . GLY A 1 114 ? 38.441 -6.056 -53.748 1.00 90.75 114 GLY A O 1
ATOM 833 N N . ALA A 1 115 ? 37.975 -5.453 -51.629 1.00 91.81 115 ALA A N 1
ATOM 834 C CA . ALA A 1 115 ? 39.336 -5.513 -51.110 1.00 91.81 115 ALA A CA 1
ATOM 835 C C . ALA A 1 115 ? 39.355 -6.098 -49.694 1.00 91.81 115 ALA A C 1
ATOM 837 O O . ALA A 1 115 ? 38.428 -5.882 -48.916 1.00 91.81 115 ALA A O 1
ATOM 838 N N . SER A 1 116 ? 40.429 -6.811 -49.353 1.00 92.75 116 SER A N 1
ATOM 839 C CA . SER A 1 116 ? 40.704 -7.214 -47.971 1.00 92.75 116 SER A CA 1
ATOM 840 C C . SER A 1 116 ? 41.397 -6.082 -47.218 1.00 92.75 116 SER A C 1
ATOM 842 O O . SER A 1 116 ? 42.272 -5.414 -47.773 1.00 92.75 116 SER A O 1
ATOM 844 N N . ILE A 1 117 ? 41.041 -5.912 -45.948 1.00 91.69 117 ILE A N 1
ATOM 845 C CA . ILE A 1 117 ? 41.702 -4.985 -45.028 1.00 91.69 117 ILE A CA 1
ATOM 846 C C . ILE A 1 117 ? 42.823 -5.750 -44.316 1.00 91.69 117 ILE A C 1
ATOM 848 O O . ILE A 1 117 ? 42.586 -6.788 -43.697 1.00 91.69 117 ILE A O 1
ATOM 852 N N . VAL A 1 118 ? 44.061 -5.262 -44.423 1.00 90.50 118 VAL A N 1
ATOM 853 C CA . VAL A 1 118 ? 45.238 -5.871 -43.783 1.00 90.50 118 VAL A CA 1
ATOM 854 C C . VAL A 1 118 ? 45.920 -4.828 -42.907 1.00 90.50 118 VAL A C 1
ATOM 856 O O . VAL A 1 118 ? 46.631 -3.951 -43.400 1.00 90.50 118 VAL A O 1
ATOM 859 N N . GLY A 1 119 ? 45.703 -4.926 -41.594 1.00 89.25 119 GLY A N 1
ATOM 860 C CA . GLY A 1 119 ? 46.070 -3.854 -40.671 1.00 89.25 119 GLY A CA 1
ATOM 861 C C . GLY A 1 119 ? 45.219 -2.621 -40.961 1.00 89.25 119 GLY A C 1
ATOM 862 O O . GLY A 1 119 ? 44.002 -2.692 -40.866 1.00 89.25 119 GLY A O 1
ATOM 863 N N . ASP A 1 120 ? 45.856 -1.525 -41.360 1.00 89.75 120 ASP A N 1
ATOM 864 C CA . ASP A 1 120 ? 45.193 -0.290 -41.789 1.00 89.75 120 ASP A CA 1
ATOM 865 C C . ASP A 1 120 ? 45.263 -0.071 -43.309 1.00 89.75 120 ASP A C 1
ATOM 867 O O . ASP A 1 120 ? 44.966 1.017 -43.783 1.00 89.75 120 ASP A O 1
ATOM 871 N N . GLN A 1 121 ? 45.693 -1.066 -44.090 1.00 92.19 121 GLN A N 1
ATOM 872 C CA . GLN A 1 121 ? 45.834 -0.946 -45.543 1.00 92.19 121 GLN A CA 1
ATOM 873 C C . GLN A 1 121 ? 44.661 -1.601 -46.268 1.00 92.19 121 GLN A C 1
ATOM 875 O O . GLN A 1 121 ? 44.285 -2.734 -45.957 1.00 92.19 121 GLN A O 1
ATOM 880 N N . VAL A 1 122 ? 44.155 -0.928 -47.302 1.00 92.69 122 VAL A N 1
ATOM 881 C CA . VAL A 1 122 ? 43.140 -1.467 -48.213 1.00 92.69 122 VAL A CA 1
ATOM 882 C C . VAL A 1 122 ? 43.475 -1.092 -49.657 1.00 92.69 122 VAL A C 1
ATOM 884 O O . VAL A 1 122 ? 43.975 0.001 -49.936 1.00 92.69 122 VAL A O 1
ATOM 887 N N . GLY A 1 123 ? 43.249 -2.019 -50.590 1.00 89.88 123 GLY A N 1
ATOM 888 C CA . GLY A 1 123 ? 43.591 -1.815 -51.995 1.00 89.88 123 GLY A CA 1
ATOM 889 C C . GLY A 1 123 ? 42.742 -2.630 -52.961 1.00 89.88 123 GLY A C 1
ATOM 890 O O . GLY A 1 123 ? 42.529 -3.826 -52.775 1.00 89.88 123 GLY A O 1
ATOM 891 N N . TRP A 1 124 ? 42.308 -1.974 -54.032 1.00 90.06 124 TRP A N 1
ATOM 892 C CA . TRP A 1 124 ? 41.412 -2.486 -55.057 1.00 90.06 124 TRP A CA 1
ATOM 893 C C . TRP A 1 124 ? 42.135 -2.629 -56.395 1.00 90.06 124 TRP A C 1
ATOM 895 O O . TRP A 1 124 ? 42.778 -1.698 -56.883 1.00 90.06 124 TRP A O 1
ATOM 905 N N . GLY A 1 125 ? 41.988 -3.795 -57.021 1.00 84.38 125 GLY A N 1
ATOM 906 C CA . GLY A 1 125 ? 42.492 -4.085 -58.366 1.00 84.38 125 GLY A CA 1
ATOM 907 C C . GLY A 1 125 ? 41.440 -3.870 -59.455 1.00 84.38 125 GLY A C 1
ATOM 908 O O . GLY A 1 125 ? 41.229 -4.772 -60.262 1.00 84.38 125 GLY A O 1
ATOM 909 N N . ALA A 1 126 ? 40.743 -2.732 -59.448 1.00 84.81 126 ALA A N 1
ATOM 910 C CA . ALA A 1 126 ? 39.631 -2.450 -60.359 1.00 84.81 126 ALA A CA 1
ATOM 911 C C . ALA A 1 126 ? 39.958 -1.311 -61.343 1.00 84.81 126 ALA A C 1
ATOM 913 O O . ALA A 1 126 ? 40.655 -0.371 -60.963 1.00 84.81 126 ALA A O 1
ATOM 914 N N . PRO A 1 127 ? 39.473 -1.377 -62.599 1.00 86.75 127 PRO A N 1
ATOM 915 C CA . PRO A 1 127 ? 39.769 -0.360 -63.595 1.00 86.75 127 PRO A CA 1
ATOM 916 C C . PRO A 1 127 ? 39.056 0.969 -63.320 1.00 86.75 127 PRO A C 1
ATOM 918 O O . PRO A 1 127 ? 37.974 1.008 -62.736 1.00 86.75 127 PRO A O 1
ATOM 921 N N . TRP A 1 128 ? 39.643 2.057 -63.816 1.00 86.56 128 TRP A N 1
ATOM 922 C CA . TRP A 1 128 ? 39.117 3.418 -63.715 1.00 86.56 128 TRP A CA 1
ATOM 923 C C . TRP A 1 128 ? 38.966 4.039 -65.095 1.00 86.56 128 TRP A C 1
ATOM 925 O O . TRP A 1 128 ? 39.847 3.887 -65.939 1.00 86.56 128 TRP A O 1
ATOM 935 N N . ARG A 1 129 ? 37.868 4.763 -65.316 1.00 88.62 129 ARG A N 1
ATOM 936 C CA . ARG A 1 129 ? 37.637 5.563 -66.522 1.00 88.62 129 ARG A CA 1
ATOM 937 C C . ARG A 1 129 ? 37.787 7.042 -66.192 1.00 88.62 129 ARG A C 1
ATOM 939 O O . ARG A 1 129 ? 37.085 7.529 -65.312 1.00 88.62 129 ARG A O 1
ATOM 946 N N . LEU A 1 130 ? 38.680 7.738 -66.887 1.00 87.00 130 LEU A N 1
ATOM 947 C CA . LEU A 1 130 ? 38.846 9.187 -66.808 1.00 87.00 130 LEU A CA 1
ATOM 948 C C . LEU A 1 130 ? 38.176 9.833 -68.011 1.00 87.00 130 LEU A C 1
ATOM 950 O O . LEU A 1 130 ? 38.509 9.494 -69.148 1.00 87.00 130 LEU A O 1
ATOM 954 N N . VAL A 1 131 ? 37.278 10.773 -67.741 1.00 89.06 131 VAL A N 1
ATOM 955 C CA . VAL A 1 131 ? 36.626 11.606 -68.749 1.00 89.06 131 VAL A CA 1
ATOM 956 C C . VAL A 1 131 ? 36.892 13.075 -68.442 1.00 89.06 131 VAL A C 1
ATOM 958 O O . VAL A 1 131 ? 36.876 13.454 -67.276 1.00 89.06 131 VAL A O 1
ATOM 961 N N . GLY A 1 132 ? 37.128 13.905 -69.453 1.00 89.25 132 GLY A N 1
ATOM 962 C CA . GLY A 1 132 ? 37.167 15.358 -69.287 1.00 89.25 132 GLY A CA 1
ATOM 963 C C . GLY A 1 132 ? 37.460 16.088 -70.585 1.00 89.25 132 GLY A C 1
ATOM 964 O O . GLY A 1 132 ? 37.984 15.503 -71.529 1.00 89.25 132 GLY A O 1
ATOM 965 N N . ASP A 1 133 ? 37.142 17.371 -70.627 1.00 90.12 133 ASP A N 1
ATOM 966 C CA . ASP A 1 133 ? 37.377 18.213 -71.792 1.00 90.12 133 ASP A CA 1
ATOM 967 C C . ASP A 1 133 ? 38.762 18.848 -71.711 1.00 90.12 133 ASP A C 1
ATOM 969 O O . ASP A 1 133 ? 39.210 19.254 -70.634 1.00 90.12 133 ASP A O 1
ATOM 973 N N . TYR A 1 134 ? 39.424 18.986 -72.857 1.00 89.38 134 TYR A N 1
ATOM 974 C CA . TYR A 1 134 ? 40.643 19.775 -72.970 1.00 89.38 134 TYR A CA 1
ATOM 975 C C . TYR A 1 134 ? 40.528 20.825 -74.074 1.00 89.38 134 TYR A C 1
ATOM 977 O O . TYR A 1 134 ? 39.957 20.575 -75.141 1.00 89.38 134 TYR A O 1
ATOM 985 N N . THR A 1 135 ? 41.137 21.986 -73.846 1.00 90.69 135 THR A N 1
ATOM 986 C CA . THR A 1 135 ? 41.433 22.972 -74.891 1.00 90.69 135 THR A CA 1
ATOM 987 C C . THR A 1 135 ? 42.906 23.339 -74.832 1.00 90.69 135 THR A C 1
ATOM 989 O O . THR A 1 135 ? 43.439 23.614 -73.763 1.00 90.69 135 THR A O 1
ATOM 992 N N . ILE A 1 136 ? 43.564 23.312 -75.986 1.00 90.00 136 ILE A N 1
ATOM 993 C CA . ILE A 1 136 ? 44.951 23.720 -76.172 1.00 90.00 136 ILE A CA 1
ATOM 994 C C . ILE A 1 136 ? 44.944 25.003 -76.984 1.00 90.00 136 ILE A C 1
ATOM 996 O O . ILE A 1 136 ? 44.433 25.017 -78.107 1.00 90.00 136 ILE A O 1
ATOM 1000 N N . ASP A 1 137 ? 45.561 26.043 -76.442 1.00 89.56 137 ASP A N 1
ATOM 1001 C CA . ASP A 1 137 ? 45.706 27.336 -77.090 1.00 89.56 137 ASP A CA 1
ATOM 1002 C C . ASP A 1 137 ? 47.188 27.702 -77.194 1.00 89.56 137 ASP A C 1
ATOM 1004 O O . ASP A 1 137 ? 47.918 27.772 -76.203 1.00 89.56 137 ASP A O 1
ATOM 1008 N N . SER A 1 138 ? 47.645 27.937 -78.421 1.00 86.56 138 SER A N 1
ATOM 1009 C CA . SER A 1 138 ? 48.999 28.389 -78.726 1.00 86.56 138 SER A CA 1
ATOM 1010 C C . SER A 1 138 ? 48.996 29.303 -79.953 1.00 86.56 138 SER A C 1
ATOM 1012 O O . SER A 1 138 ? 48.033 29.367 -80.717 1.00 86.56 138 SER A O 1
ATOM 1014 N N . LEU A 1 139 ? 50.111 29.997 -80.185 1.00 82.50 139 LEU A N 1
ATOM 1015 C CA . LEU A 1 139 ? 50.336 30.766 -81.412 1.00 82.50 139 LEU A CA 1
ATOM 1016 C C . LEU A 1 139 ? 50.485 29.877 -82.659 1.00 82.50 139 LEU A C 1
ATOM 1018 O O . LEU A 1 139 ? 50.288 30.365 -83.771 1.00 82.50 139 LEU A O 1
ATOM 1022 N N . LEU A 1 140 ? 50.861 28.603 -82.492 1.00 75.50 140 LEU A N 1
ATOM 1023 C CA . LEU A 1 140 ? 51.114 27.681 -83.607 1.00 75.50 140 LEU A CA 1
ATOM 1024 C C . LEU A 1 140 ? 49.886 26.865 -84.021 1.00 75.50 140 LEU A C 1
ATOM 1026 O O . LEU A 1 140 ? 49.749 26.512 -85.192 1.00 75.50 140 LEU A O 1
ATOM 1030 N N . PHE A 1 141 ? 49.018 26.539 -83.068 1.00 82.12 141 PHE A N 1
ATOM 1031 C CA . PHE A 1 141 ? 47.818 25.740 -83.279 1.00 82.12 141 PHE A CA 1
ATOM 1032 C C . PHE A 1 141 ? 46.854 25.935 -82.106 1.00 82.12 141 PHE A C 1
ATOM 1034 O O . PHE A 1 141 ? 47.266 26.302 -81.006 1.00 82.12 141 PHE A O 1
ATOM 1041 N N . SER A 1 142 ? 45.579 25.643 -82.340 1.00 84.62 142 SER A N 1
ATOM 1042 C CA . SER A 1 142 ? 44.602 25.431 -81.280 1.00 84.62 142 SER A CA 1
ATOM 1043 C C . SER A 1 142 ? 43.868 24.121 -81.527 1.00 84.62 142 SER A C 1
ATOM 1045 O O . SER A 1 142 ? 43.611 23.745 -82.673 1.00 84.62 142 SER A O 1
ATOM 1047 N N . ALA A 1 143 ? 43.574 23.400 -80.452 1.00 86.44 143 ALA A N 1
ATOM 1048 C CA . ALA A 1 143 ? 42.892 22.114 -80.506 1.00 86.44 143 ALA A CA 1
ATOM 1049 C C . ALA A 1 143 ? 41.951 21.978 -79.312 1.00 86.44 143 ALA A C 1
ATOM 1051 O O . ALA A 1 143 ? 42.208 22.512 -78.241 1.00 86.44 143 ALA A O 1
ATOM 1052 N N . SER A 1 144 ? 40.862 21.239 -79.476 1.00 87.56 144 SER A N 1
ATOM 1053 C CA . SER A 1 144 ? 39.985 20.877 -78.363 1.00 87.56 144 SER A CA 1
ATOM 1054 C C . SER A 1 144 ? 39.493 19.455 -78.547 1.00 87.56 144 SER A C 1
ATOM 1056 O O . SER A 1 144 ? 39.470 18.949 -79.672 1.00 87.56 144 SER A O 1
ATOM 1058 N N . GLY A 1 145 ? 39.135 18.800 -77.454 1.00 86.00 145 GLY A N 1
ATOM 1059 C CA . GLY A 1 145 ? 38.654 17.432 -77.496 1.00 86.00 145 GLY A CA 1
ATOM 1060 C C . GLY A 1 145 ? 38.291 16.909 -76.119 1.00 86.00 145 GLY A C 1
ATOM 1061 O O . GLY A 1 145 ? 38.210 17.663 -75.151 1.00 86.00 145 GLY A O 1
ATOM 1062 N N . VAL A 1 146 ? 38.079 15.599 -76.061 1.00 84.69 146 VAL A N 1
ATOM 1063 C CA . VAL A 1 146 ? 37.677 14.883 -74.852 1.00 84.69 146 VAL A CA 1
ATOM 1064 C C . VAL A 1 146 ? 38.722 13.817 -74.550 1.00 84.69 146 VAL A C 1
ATOM 1066 O O . VAL A 1 146 ? 39.089 13.028 -75.421 1.00 84.69 146 VAL A O 1
ATOM 1069 N N . ILE A 1 147 ? 39.194 13.794 -73.311 1.00 83.69 147 ILE A N 1
ATOM 1070 C CA . ILE A 1 147 ? 39.874 12.655 -72.704 1.00 83.69 147 ILE A CA 1
ATOM 1071 C C . ILE A 1 147 ? 38.786 11.641 -72.356 1.00 83.69 147 ILE A C 1
ATOM 1073 O O . ILE A 1 147 ? 37.851 11.988 -71.646 1.00 83.69 147 ILE A O 1
ATOM 1077 N N . ASP A 1 148 ? 38.894 10.407 -72.841 1.00 86.94 148 ASP A N 1
ATOM 1078 C CA . ASP A 1 148 ? 38.021 9.294 -72.449 1.00 86.94 148 ASP A CA 1
ATOM 1079 C C . ASP A 1 148 ? 38.826 7.994 -72.477 1.00 86.94 148 ASP A C 1
ATOM 1081 O O . ASP A 1 148 ? 38.989 7.353 -73.517 1.00 86.94 148 ASP A O 1
ATOM 1085 N N . VAL A 1 149 ? 39.405 7.642 -71.330 1.00 83.12 149 VAL A N 1
ATOM 1086 C CA . VAL A 1 149 ? 40.340 6.519 -71.229 1.00 83.12 149 VAL A CA 1
ATOM 1087 C C . VAL A 1 149 ? 40.007 5.658 -70.032 1.00 83.12 149 VAL A C 1
ATOM 1089 O O . VAL A 1 149 ? 39.806 6.159 -68.931 1.00 83.12 149 VAL A O 1
ATOM 1092 N N . THR A 1 150 ? 40.021 4.341 -70.234 1.00 84.88 150 THR A N 1
ATOM 1093 C CA . THR A 1 150 ? 39.938 3.357 -69.152 1.00 84.88 150 THR A CA 1
ATOM 1094 C C . THR A 1 150 ? 41.295 2.704 -68.915 1.00 84.88 150 THR A C 1
ATOM 1096 O O . THR A 1 150 ? 41.905 2.187 -69.851 1.00 84.88 150 THR A O 1
ATOM 1099 N N . THR A 1 151 ? 41.765 2.687 -67.670 1.00 77.44 151 THR A N 1
ATOM 1100 C CA . THR A 1 151 ? 43.030 2.052 -67.279 1.00 77.44 151 THR A CA 1
ATOM 1101 C C . THR A 1 151 ? 42.815 1.027 -66.175 1.00 77.44 151 THR A C 1
ATOM 1103 O O . THR A 1 151 ? 41.947 1.172 -65.320 1.00 77.44 151 THR A O 1
ATOM 1106 N N . GLY A 1 152 ? 43.626 -0.032 -66.176 1.00 73.88 152 GLY A N 1
ATOM 1107 C CA . GLY A 1 152 ? 43.623 -1.066 -65.133 1.00 73.88 152 GLY A CA 1
ATOM 1108 C C . GLY A 1 152 ? 44.436 -0.688 -63.893 1.00 73.88 152 GLY A C 1
ATOM 1109 O O . GLY A 1 152 ? 45.087 -1.557 -63.318 1.00 73.88 152 GLY A O 1
ATOM 1110 N N . VAL A 1 153 ? 44.504 0.598 -63.541 1.00 71.44 153 VAL A N 1
ATOM 1111 C CA . VAL A 1 153 ? 45.295 1.058 -62.391 1.00 71.44 153 VAL A CA 1
ATOM 1112 C C . VAL A 1 153 ? 44.631 0.643 -61.083 1.00 71.44 153 VAL A C 1
ATOM 1114 O O . VAL A 1 153 ? 43.422 0.770 -60.932 1.00 71.44 153 VAL A O 1
ATOM 1117 N N . GLY A 1 154 ? 45.430 0.153 -60.134 1.00 75.69 154 GLY A N 1
ATOM 1118 C CA . GLY A 1 154 ? 44.949 -0.108 -58.781 1.00 75.69 154 GLY A CA 1
ATOM 1119 C C . GLY A 1 154 ? 44.684 1.189 -58.016 1.00 75.69 154 GLY A C 1
ATOM 1120 O O . GLY A 1 154 ? 45.269 2.233 -58.315 1.00 75.69 154 GLY A O 1
ATOM 1121 N N . PHE A 1 155 ? 43.823 1.092 -57.011 1.00 84.19 155 PHE A N 1
ATOM 1122 C CA . PHE A 1 155 ? 43.496 2.153 -56.062 1.00 84.19 155 PHE A CA 1
ATOM 1123 C C . PHE A 1 155 ? 43.802 1.640 -54.654 1.00 84.19 155 PHE A C 1
ATOM 1125 O O . PHE A 1 155 ? 43.486 0.492 -54.353 1.00 84.19 155 PHE A O 1
ATOM 1132 N N . ASN A 1 156 ? 44.454 2.424 -53.801 1.00 88.50 156 ASN A N 1
ATOM 1133 C CA . ASN A 1 156 ? 44.728 2.028 -52.416 1.00 88.50 156 ASN A CA 1
ATOM 1134 C C . ASN A 1 156 ? 44.680 3.227 -51.467 1.00 88.50 156 ASN A C 1
ATOM 1136 O O . ASN A 1 156 ? 44.689 4.372 -51.919 1.00 88.50 156 ASN A O 1
ATOM 1140 N N . GLY A 1 157 ? 44.618 2.945 -50.167 1.00 91.06 157 GLY A N 1
ATOM 1141 C CA . GLY A 1 157 ? 44.662 3.950 -49.109 1.00 91.06 157 GLY A CA 1
ATOM 1142 C C . GLY A 1 157 ? 44.805 3.330 -47.719 1.00 91.06 157 GLY A C 1
ATOM 1143 O O . GLY A 1 157 ? 44.863 2.102 -47.571 1.00 91.06 157 GLY A O 1
ATOM 1144 N N . ARG A 1 158 ? 44.859 4.196 -46.702 1.00 92.81 158 ARG A N 1
ATOM 1145 C CA . ARG A 1 158 ? 44.818 3.813 -45.289 1.00 92.81 158 ARG A CA 1
ATOM 1146 C C . ARG A 1 158 ? 43.425 3.978 -44.722 1.00 92.81 158 ARG A C 1
ATOM 1148 O O . ARG A 1 158 ? 42.848 5.053 -44.849 1.00 92.81 158 ARG A O 1
ATOM 1155 N N . ILE A 1 159 ? 42.911 2.930 -44.091 1.00 93.44 159 ILE A N 1
ATOM 1156 C CA . ILE A 1 159 ? 41.595 2.931 -43.466 1.00 93.44 159 ILE A CA 1
ATOM 1157 C C . ILE A 1 159 ? 41.702 3.027 -41.944 1.00 93.44 159 ILE A C 1
ATOM 1159 O O . ILE A 1 159 ? 42.477 2.309 -41.313 1.00 93.44 159 ILE A O 1
ATOM 1163 N N . SER A 1 160 ? 40.877 3.889 -41.356 1.00 91.19 160 SER A N 1
ATOM 1164 C CA . SER A 1 160 ? 40.552 3.883 -39.934 1.00 91.19 160 SER A CA 1
ATOM 1165 C C . SER A 1 160 ? 39.047 3.709 -39.748 1.00 91.19 160 SER A C 1
ATOM 1167 O O . SER A 1 160 ? 38.247 4.305 -40.470 1.00 91.19 160 SER A O 1
ATOM 1169 N N . VAL A 1 161 ? 38.670 2.861 -38.793 1.00 86.69 161 VAL A N 1
ATOM 1170 C CA . VAL A 1 161 ? 37.278 2.531 -38.470 1.00 86.69 161 VAL A CA 1
ATOM 1171 C C . VAL A 1 161 ? 37.112 2.591 -36.953 1.00 86.69 161 VAL A C 1
ATOM 1173 O O . VAL A 1 161 ? 38.015 2.170 -36.225 1.00 86.69 161 VAL A O 1
ATOM 1176 N N . GLY A 1 162 ? 36.000 3.156 -36.488 1.00 81.00 162 GLY A N 1
ATOM 1177 C CA . GLY A 1 162 ? 35.581 3.083 -35.094 1.00 81.00 162 GLY A CA 1
ATOM 1178 C C . GLY A 1 162 ? 34.467 4.072 -34.759 1.00 81.00 162 GLY A C 1
ATOM 1179 O O . GLY A 1 162 ? 34.340 5.127 -35.384 1.00 81.00 162 GLY A O 1
ATOM 1180 N N . GLY A 1 163 ? 33.666 3.741 -33.743 1.00 73.69 163 GLY A N 1
ATOM 1181 C CA . GLY A 1 163 ? 32.625 4.628 -33.212 1.00 73.69 163 GLY A CA 1
ATOM 1182 C C . GLY A 1 163 ? 31.517 4.974 -34.215 1.00 73.69 163 GLY A C 1
ATOM 1183 O O . GLY A 1 163 ? 31.038 6.105 -34.209 1.00 73.69 163 GLY A O 1
ATOM 1184 N N . GLY A 1 164 ? 31.159 4.045 -35.112 1.00 81.38 164 GLY A N 1
ATOM 1185 C CA . GLY A 1 164 ? 30.149 4.256 -36.160 1.00 81.38 164 GLY A CA 1
ATOM 1186 C C . GLY A 1 164 ? 30.648 5.054 -37.371 1.00 81.38 164 GLY A C 1
ATOM 1187 O O . GLY A 1 164 ? 29.874 5.334 -38.286 1.00 81.38 164 GLY A O 1
ATOM 1188 N N . GLY A 1 165 ? 31.934 5.426 -37.399 1.00 88.38 165 GLY A N 1
ATOM 1189 C CA . GLY A 1 165 ? 32.554 6.206 -38.468 1.00 88.38 165 GLY A CA 1
ATOM 1190 C C . GLY A 1 165 ? 33.749 5.507 -39.111 1.00 88.38 165 GLY A C 1
ATOM 1191 O O . GLY A 1 165 ? 34.432 4.682 -38.501 1.00 88.38 165 GLY A O 1
ATOM 1192 N N . TRP A 1 166 ? 34.036 5.869 -40.357 1.00 92.12 166 TRP A N 1
ATOM 1193 C CA . TRP A 1 166 ? 35.216 5.403 -41.076 1.00 92.12 166 TRP A CA 1
ATOM 1194 C C . TRP A 1 166 ? 35.864 6.528 -41.888 1.00 92.12 166 TRP A C 1
ATOM 1196 O O . TRP A 1 166 ? 35.212 7.487 -42.315 1.00 92.12 166 TRP A O 1
ATOM 1206 N N . ARG A 1 167 ? 37.173 6.402 -42.115 1.00 93.12 167 ARG A N 1
ATOM 1207 C CA . ARG A 1 167 ? 37.966 7.297 -42.961 1.00 93.12 167 ARG A CA 1
ATOM 1208 C C . ARG A 1 167 ? 38.936 6.487 -43.812 1.00 93.12 167 ARG A C 1
ATOM 1210 O O . ARG A 1 167 ? 39.615 5.604 -43.302 1.00 93.12 167 ARG A O 1
ATOM 1217 N N . LEU A 1 168 ? 39.031 6.832 -45.093 1.00 93.19 168 LEU A N 1
ATOM 1218 C CA . LEU A 1 168 ? 40.057 6.360 -46.017 1.00 93.19 168 LEU A CA 1
ATOM 1219 C C . LEU A 1 168 ? 40.893 7.551 -46.485 1.00 93.19 168 LEU A C 1
ATOM 1221 O O . LEU A 1 168 ? 40.358 8.459 -47.116 1.00 93.19 168 LEU A O 1
ATOM 1225 N N . ASP A 1 169 ? 42.193 7.553 -46.217 1.00 90.62 169 ASP A N 1
ATOM 1226 C CA . ASP A 1 169 ? 43.102 8.616 -46.647 1.00 90.62 169 ASP A CA 1
ATOM 1227 C C . ASP A 1 169 ? 44.404 8.070 -47.251 1.00 90.62 169 ASP A C 1
ATOM 1229 O O . ASP A 1 169 ? 44.518 6.881 -47.557 1.00 90.62 169 ASP A O 1
ATOM 1233 N N . GLN A 1 170 ? 45.358 8.967 -47.533 1.00 85.69 170 GLN A N 1
ATOM 1234 C CA . GLN A 1 170 ? 46.608 8.645 -48.237 1.00 85.69 170 GLN A CA 1
ATOM 1235 C C . GLN A 1 170 ? 46.356 7.908 -49.560 1.00 85.69 170 GLN A C 1
ATOM 1237 O O . GLN A 1 170 ? 47.071 6.972 -49.919 1.00 85.69 170 GLN A O 1
ATOM 1242 N N . MET A 1 171 ? 45.313 8.334 -50.275 1.00 86.44 171 MET A N 1
ATOM 1243 C CA . MET A 1 171 ? 44.832 7.626 -51.449 1.00 86.44 171 MET A CA 1
ATOM 1244 C C . MET A 1 171 ? 45.805 7.751 -52.622 1.00 86.44 171 MET A C 1
ATOM 1246 O O . MET A 1 171 ? 46.287 8.841 -52.943 1.00 86.44 171 MET A O 1
ATOM 1250 N N . LEU A 1 172 ? 46.051 6.642 -53.315 1.00 75.62 172 LEU A N 1
ATOM 1251 C CA . LEU A 1 172 ? 46.859 6.624 -54.531 1.00 75.62 172 LEU A CA 1
ATOM 1252 C C . LEU A 1 172 ? 46.073 6.009 -55.687 1.00 75.62 172 LEU A C 1
ATOM 1254 O O . LEU A 1 172 ? 45.608 4.872 -55.610 1.00 75.62 172 LEU A O 1
ATOM 1258 N N . LEU A 1 173 ? 45.980 6.766 -56.779 1.00 73.25 173 LEU A N 1
ATOM 1259 C CA . LEU A 1 173 ? 45.464 6.322 -58.069 1.00 73.25 173 LEU A CA 1
ATOM 1260 C C . LEU A 1 173 ? 46.623 6.316 -59.078 1.00 73.25 173 LEU A C 1
ATOM 1262 O O . LEU A 1 173 ? 47.453 7.225 -59.076 1.00 73.25 173 LEU A O 1
ATOM 1266 N N . GLY A 1 174 ? 46.720 5.283 -59.917 1.00 60.75 174 GLY A N 1
ATOM 1267 C CA . GLY A 1 174 ? 47.749 5.230 -60.964 1.00 60.75 174 GLY A CA 1
ATOM 1268 C C . GLY A 1 174 ? 47.542 6.262 -62.086 1.00 60.75 174 GLY A C 1
ATOM 1269 O O . GLY A 1 174 ? 46.483 6.871 -62.215 1.00 60.75 174 GLY A O 1
ATOM 1270 N N . THR A 1 175 ? 48.561 6.450 -62.930 1.00 60.62 175 THR A N 1
ATOM 1271 C CA . THR A 1 175 ? 48.537 7.393 -64.065 1.00 60.62 175 THR A CA 1
ATOM 1272 C C . THR A 1 175 ? 47.596 6.937 -65.181 1.00 60.62 175 THR A C 1
ATOM 1274 O O . THR A 1 175 ? 47.615 5.772 -65.581 1.00 60.62 175 THR A O 1
ATOM 1277 N N . ILE A 1 176 ? 46.822 7.874 -65.734 1.00 59.53 176 ILE A N 1
ATOM 1278 C CA . ILE A 1 176 ? 45.921 7.651 -66.868 1.00 59.53 176 ILE A CA 1
ATOM 1279 C C . ILE A 1 176 ? 46.513 8.350 -68.109 1.00 59.53 176 ILE A C 1
ATOM 1281 O O . ILE A 1 176 ? 47.114 9.413 -68.010 1.00 59.53 176 ILE A O 1
ATOM 1285 N N . VAL A 1 177 ? 46.466 7.729 -69.289 1.00 61.78 177 VAL A N 1
ATOM 1286 C CA . VAL A 1 177 ? 47.187 8.213 -70.491 1.00 61.78 177 VAL A CA 1
ATOM 1287 C C . VAL A 1 177 ? 46.204 8.419 -71.636 1.00 61.78 177 VAL A C 1
ATOM 1289 O O . VAL A 1 177 ? 45.478 7.482 -71.934 1.00 61.78 177 VAL A O 1
ATOM 1292 N N . SER A 1 178 ? 46.195 9.589 -72.291 1.00 63.06 178 SER A N 1
ATOM 1293 C CA . SER A 1 178 ? 45.245 9.916 -73.370 1.00 63.06 178 SER A CA 1
ATOM 1294 C C . SER A 1 178 ? 45.915 10.610 -74.556 1.00 63.06 178 SER A C 1
ATOM 1296 O O . SER A 1 178 ? 46.538 11.649 -74.398 1.00 63.06 178 SER A O 1
ATOM 1298 N N . ASP A 1 179 ? 45.728 10.111 -75.774 1.00 66.00 179 ASP A N 1
ATOM 1299 C CA . ASP A 1 179 ? 46.321 10.720 -76.974 1.00 66.00 179 ASP A CA 1
ATOM 1300 C C . ASP A 1 179 ? 45.451 11.851 -77.563 1.00 66.00 179 ASP A C 1
ATOM 1302 O O . ASP A 1 179 ? 44.224 11.814 -77.458 1.00 66.00 179 ASP A O 1
ATOM 1306 N N . VAL A 1 180 ? 46.074 12.844 -78.220 1.00 72.19 180 VAL A N 1
ATOM 1307 C CA . VAL A 1 180 ? 45.365 13.880 -79.001 1.00 72.19 180 VAL A CA 1
ATOM 1308 C C . VAL A 1 180 ? 45.132 13.360 -80.426 1.00 72.19 180 VAL A C 1
ATOM 1310 O O . VAL A 1 180 ? 46.091 12.919 -81.067 1.00 72.19 180 VAL A O 1
ATOM 1313 N N . PRO A 1 181 ? 43.899 13.415 -80.965 1.00 69.56 181 PRO A N 1
ATOM 1314 C CA . PRO A 1 181 ? 43.608 12.969 -82.326 1.00 69.56 181 PRO A CA 1
ATOM 1315 C C . PRO A 1 181 ? 44.397 13.733 -83.404 1.00 69.56 181 PRO A C 1
ATOM 1317 O O . PRO A 1 181 ? 44.558 14.953 -83.338 1.00 69.56 181 PRO A O 1
ATOM 1320 N N . ALA A 1 182 ? 44.872 13.013 -84.427 1.00 64.31 182 ALA A N 1
ATOM 1321 C CA . ALA A 1 182 ? 45.723 13.567 -85.486 1.00 64.31 182 ALA A CA 1
ATOM 1322 C C . ALA A 1 182 ? 44.995 14.528 -86.449 1.00 64.31 182 ALA A C 1
ATOM 1324 O O . ALA A 1 182 ? 45.643 15.320 -87.126 1.00 64.31 182 ALA A O 1
ATOM 1325 N N . ASP A 1 183 ? 43.666 14.468 -86.527 1.00 67.38 183 ASP A N 1
ATOM 1326 C CA . ASP A 1 183 ? 42.818 15.350 -87.341 1.00 67.38 183 ASP A CA 1
ATOM 1327 C C . ASP A 1 183 ? 42.662 16.763 -86.758 1.00 67.38 183 ASP A C 1
ATOM 1329 O O . ASP A 1 183 ? 42.276 17.686 -87.476 1.00 67.38 183 ASP A O 1
ATOM 1333 N N . SER A 1 184 ? 43.028 16.948 -85.488 1.00 69.81 184 SER A N 1
ATOM 1334 C CA . SER A 1 184 ? 42.992 18.233 -84.783 1.00 69.81 184 SER A CA 1
ATOM 1335 C C . SER A 1 184 ? 44.312 19.013 -84.859 1.00 69.81 184 SER A C 1
ATOM 1337 O O . SER A 1 184 ? 44.453 20.032 -84.185 1.00 69.81 184 SER A O 1
ATOM 1339 N N . LEU A 1 185 ? 45.294 18.541 -85.639 1.00 79.62 185 LEU A N 1
ATOM 1340 C CA . LEU A 1 185 ? 46.655 19.085 -85.671 1.00 79.62 185 LEU A CA 1
ATOM 1341 C C . LEU A 1 185 ? 47.112 19.447 -87.101 1.00 79.62 185 LEU A C 1
ATOM 1343 O O . LEU A 1 185 ? 46.704 18.798 -88.067 1.00 79.62 185 LEU A O 1
ATOM 1347 N N . PRO A 1 186 ? 47.978 20.467 -87.271 1.00 80.00 186 PRO A N 1
ATOM 1348 C CA . PRO A 1 186 ? 48.604 20.769 -88.560 1.00 80.00 186 PRO A CA 1
ATOM 1349 C C . PRO A 1 186 ? 49.470 19.616 -89.098 1.00 80.00 186 PRO A C 1
ATOM 1351 O O . PRO A 1 186 ? 50.082 18.868 -88.335 1.00 80.00 186 PRO A O 1
ATOM 1354 N N . GLU A 1 187 ? 49.585 19.508 -90.427 1.00 77.19 187 GLU A N 1
ATOM 1355 C CA . GLU A 1 187 ? 50.396 18.474 -91.084 1.00 77.19 187 GLU A CA 1
ATOM 1356 C C . GLU A 1 187 ? 51.873 18.559 -90.645 1.00 77.19 187 GLU A C 1
ATOM 1358 O O . GLU A 1 187 ? 52.521 19.595 -90.797 1.00 77.19 187 GLU A O 1
ATOM 1363 N N . GLY A 1 188 ? 52.408 17.462 -90.095 1.00 75.88 188 GLY A N 1
ATOM 1364 C CA . GLY A 1 188 ? 53.788 17.383 -89.594 1.00 75.88 188 GLY A CA 1
ATOM 1365 C C . GLY A 1 188 ? 53.970 17.672 -88.098 1.00 75.88 188 GLY A C 1
ATOM 1366 O O . GLY A 1 188 ? 55.111 17.647 -87.636 1.00 75.88 188 GLY A O 1
ATOM 1367 N N . ILE A 1 189 ? 52.886 17.906 -87.347 1.00 79.62 189 ILE A N 1
ATOM 1368 C CA . ILE A 1 189 ? 52.895 18.040 -85.881 1.00 79.62 189 ILE A CA 1
ATOM 1369 C C . ILE A 1 189 ? 52.113 16.882 -85.244 1.00 79.62 189 ILE A C 1
ATOM 1371 O O . ILE A 1 189 ? 51.015 16.558 -85.691 1.00 79.62 189 ILE A O 1
ATOM 1375 N N . SER A 1 190 ? 52.644 16.275 -84.178 1.00 81.31 190 SER A N 1
ATOM 1376 C CA . SER A 1 190 ? 51.884 15.369 -83.302 1.00 81.31 190 SER A CA 1
ATOM 1377 C C . SER A 1 190 ? 51.981 15.795 -81.839 1.00 81.31 190 SER A C 1
ATOM 1379 O O . SER A 1 190 ? 53.020 16.280 -81.393 1.00 81.31 190 SER A O 1
ATOM 1381 N N . VAL A 1 191 ? 50.888 15.622 -81.092 1.00 83.06 191 VAL A N 1
ATOM 1382 C CA . VAL A 1 191 ? 50.802 15.955 -79.665 1.00 83.06 191 VAL A CA 1
ATOM 1383 C C . VAL A 1 191 ? 50.324 14.727 -78.890 1.00 83.06 191 VAL A C 1
ATOM 1385 O O . VAL A 1 191 ? 49.340 14.102 -79.273 1.00 83.06 191 VAL A O 1
ATOM 1388 N N . GLN A 1 192 ? 51.010 14.374 -77.804 1.00 83.75 192 GLN A N 1
ATOM 1389 C CA . GLN A 1 192 ? 50.568 13.348 -76.851 1.00 83.75 192 GLN A CA 1
ATOM 1390 C C . GLN A 1 192 ? 50.349 13.991 -75.481 1.00 83.75 192 GLN A C 1
ATOM 1392 O O . GLN A 1 192 ? 51.178 14.789 -75.047 1.00 83.75 192 GLN A O 1
ATOM 1397 N N . LEU A 1 193 ? 49.253 13.626 -74.808 1.00 82.06 193 LEU A N 1
ATOM 1398 C CA . LEU A 1 193 ? 48.935 14.059 -73.450 1.00 82.06 193 LEU A CA 1
ATOM 1399 C C . LEU A 1 193 ? 49.011 12.866 -72.483 1.00 82.06 193 LEU A C 1
ATOM 1401 O O . LEU A 1 193 ? 48.591 11.745 -72.763 1.00 82.06 193 LEU A O 1
ATOM 1405 N N . ARG A 1 194 ? 49.573 13.078 -71.302 1.00 81.75 194 ARG A N 1
ATOM 1406 C CA . ARG A 1 194 ? 49.617 12.075 -70.233 1.00 81.75 194 ARG A CA 1
ATOM 1407 C C . ARG A 1 194 ? 49.143 12.733 -68.951 1.00 81.75 194 ARG A C 1
ATOM 1409 O O . ARG A 1 194 ? 49.861 13.549 -68.385 1.00 81.75 194 ARG A O 1
ATOM 1416 N N . THR A 1 195 ? 47.937 12.380 -68.512 1.00 81.12 195 THR A N 1
ATOM 1417 C CA . THR A 1 195 ? 47.254 13.032 -67.387 1.00 81.12 195 THR A CA 1
ATOM 1418 C C . THR A 1 195 ? 47.177 12.100 -66.179 1.00 81.12 195 THR A C 1
ATOM 1420 O O . THR A 1 195 ? 46.366 11.177 -66.142 1.00 81.12 195 THR A O 1
ATOM 1423 N N . SER A 1 196 ? 47.967 12.347 -65.135 1.00 79.38 196 SER A N 1
ATOM 1424 C CA . SER A 1 196 ? 47.806 11.645 -63.854 1.00 79.38 196 SER A CA 1
ATOM 1425 C C . SER A 1 196 ? 47.025 12.467 -62.838 1.00 79.38 196 SER A C 1
ATOM 1427 O O . SER A 1 196 ? 47.227 13.674 -62.722 1.00 79.38 196 SER A O 1
ATOM 1429 N N . VAL A 1 197 ? 46.195 11.780 -62.052 1.00 83.25 197 VAL A N 1
ATOM 1430 C CA . VAL A 1 197 ? 45.453 12.348 -60.922 1.00 83.25 197 VAL A CA 1
ATOM 1431 C C . VAL A 1 197 ? 46.006 11.750 -59.629 1.00 83.25 197 VAL A C 1
ATOM 1433 O O . VAL A 1 197 ? 45.791 10.576 -59.339 1.00 83.25 197 VAL A O 1
ATOM 1436 N N . GLY A 1 198 ? 46.739 12.545 -58.854 1.00 83.00 198 GLY A N 1
ATOM 1437 C CA . GLY A 1 198 ? 47.239 12.167 -57.534 1.00 83.00 198 GLY A CA 1
ATOM 1438 C C . GLY A 1 198 ? 46.227 12.499 -56.438 1.00 83.00 198 GLY A C 1
ATOM 1439 O O . GLY A 1 198 ? 45.806 13.646 -56.324 1.00 83.00 198 GLY A O 1
ATOM 1440 N N . LEU A 1 199 ? 45.872 11.519 -55.605 1.00 87.06 199 LEU A N 1
ATOM 1441 C CA . LEU A 1 199 ? 44.859 11.653 -54.544 1.00 87.06 199 LEU A CA 1
ATOM 1442 C C . LEU A 1 199 ? 45.453 11.701 -53.125 1.00 87.06 199 LEU A C 1
ATOM 1444 O O . LEU A 1 199 ? 44.730 11.571 -52.143 1.00 87.06 199 LEU A O 1
ATOM 1448 N N . GLY A 1 200 ? 46.766 11.921 -52.991 1.00 83.50 200 GLY A N 1
ATOM 1449 C CA . GLY A 1 200 ? 47.438 11.887 -51.686 1.00 83.50 200 GLY A CA 1
ATOM 1450 C C . GLY A 1 200 ? 46.960 12.958 -50.694 1.00 83.50 200 GLY A C 1
ATOM 1451 O O . GLY A 1 200 ? 47.187 12.816 -49.497 1.00 83.50 200 GLY A O 1
ATOM 1452 N N . GLY A 1 201 ? 46.301 14.015 -51.183 1.00 85.31 201 GLY A N 1
ATOM 1453 C CA . GLY A 1 201 ? 45.665 15.069 -50.385 1.00 85.31 201 GLY A CA 1
ATOM 1454 C C . GLY A 1 201 ? 44.147 14.918 -50.240 1.00 85.31 201 GLY A C 1
ATOM 1455 O O . GLY A 1 201 ? 43.485 15.884 -49.864 1.00 85.31 201 GLY A O 1
ATOM 1456 N N . ALA A 1 202 ? 43.591 13.756 -50.582 1.00 90.75 202 ALA A N 1
ATOM 1457 C CA . ALA A 1 202 ? 42.168 13.474 -50.495 1.00 90.75 202 ALA A CA 1
ATOM 1458 C C . ALA A 1 202 ? 41.868 12.443 -49.404 1.00 90.75 202 ALA A C 1
ATOM 1460 O O . ALA A 1 202 ? 42.686 11.565 -49.114 1.00 90.75 202 ALA A O 1
ATOM 1461 N N . ALA A 1 203 ? 40.662 12.528 -48.850 1.00 92.88 203 ALA A N 1
ATOM 1462 C CA . ALA A 1 203 ? 40.110 11.508 -47.979 1.00 92.88 203 ALA A CA 1
ATOM 1463 C C . ALA A 1 203 ? 38.638 11.244 -48.309 1.00 92.88 203 ALA A C 1
ATOM 1465 O O . ALA A 1 203 ? 37.908 12.145 -48.724 1.00 92.88 203 ALA A O 1
ATOM 1466 N N . LEU A 1 204 ? 38.213 10.001 -48.111 1.00 93.44 204 LEU A N 1
ATOM 1467 C CA . LEU A 1 204 ? 36.809 9.612 -48.081 1.00 93.44 204 LEU A CA 1
ATOM 1468 C C . LEU A 1 204 ? 36.415 9.370 -46.631 1.00 93.44 204 LEU A C 1
ATOM 1470 O O . LEU A 1 204 ? 37.197 8.814 -45.860 1.00 93.44 204 LEU A O 1
ATOM 1474 N N . VAL A 1 205 ? 35.215 9.789 -46.264 1.00 92.88 205 VAL A N 1
ATOM 1475 C CA . VAL A 1 205 ? 34.666 9.594 -44.924 1.00 92.88 205 VAL A CA 1
ATOM 1476 C C . VAL A 1 205 ? 33.220 9.151 -45.019 1.00 92.88 205 VAL A C 1
ATOM 1478 O O . VAL A 1 205 ? 32.532 9.412 -46.009 1.00 92.88 205 VAL A O 1
ATOM 1481 N N . GLY A 1 206 ? 32.749 8.513 -43.962 1.00 90.06 206 GLY A N 1
ATOM 1482 C CA . GLY A 1 206 ? 31.345 8.199 -43.820 1.00 90.06 206 GLY A CA 1
ATOM 1483 C C . GLY A 1 206 ? 31.039 7.492 -42.518 1.00 90.06 206 GLY A C 1
ATOM 1484 O O . GLY A 1 206 ? 31.911 7.299 -41.672 1.00 90.06 206 GLY A O 1
ATOM 1485 N N . ASN A 1 207 ? 29.778 7.104 -42.389 1.00 89.06 207 ASN A N 1
ATOM 1486 C CA . ASN A 1 207 ? 29.235 6.424 -41.226 1.00 89.06 207 ASN A CA 1
ATOM 1487 C C . ASN A 1 207 ? 28.686 5.064 -41.650 1.00 89.06 207 ASN A C 1
ATOM 1489 O O . ASN A 1 207 ? 28.158 4.927 -42.756 1.00 89.06 207 ASN A O 1
ATOM 1493 N N . TYR A 1 208 ? 28.791 4.084 -40.767 1.00 85.69 208 TYR A N 1
ATOM 1494 C CA . TYR A 1 208 ? 28.112 2.797 -40.874 1.00 85.69 208 TYR A CA 1
ATOM 1495 C C . TYR A 1 208 ? 27.222 2.625 -39.639 1.00 85.69 208 TYR A C 1
ATOM 1497 O O . TYR A 1 208 ? 27.460 3.253 -38.610 1.00 85.69 208 TYR A O 1
ATOM 1505 N N . GLU A 1 209 ? 26.179 1.813 -39.751 1.00 74.69 209 GLU A N 1
ATOM 1506 C CA . GLU A 1 209 ? 25.252 1.548 -38.648 1.00 74.69 209 GLU A CA 1
ATOM 1507 C C . GLU A 1 209 ? 25.709 0.296 -37.889 1.00 74.69 209 GLU A C 1
ATOM 1509 O O . GLU A 1 209 ? 25.508 -0.805 -38.397 1.00 74.69 209 GLU A O 1
ATOM 1514 N N . PRO A 1 210 ? 26.402 0.424 -36.741 1.00 66.25 210 PRO A N 1
ATOM 1515 C CA . PRO A 1 210 ? 26.936 -0.740 -36.045 1.00 66.25 210 PRO A CA 1
ATOM 1516 C C . PRO A 1 210 ? 25.802 -1.721 -35.715 1.00 66.25 210 PRO A C 1
ATOM 1518 O O . PRO A 1 210 ? 24.708 -1.278 -35.363 1.00 66.25 210 PRO A O 1
ATOM 1521 N N . PRO A 1 211 ? 26.032 -3.039 -35.829 1.00 66.44 211 PRO A N 1
ATOM 1522 C CA . PRO A 1 211 ? 25.035 -4.001 -35.391 1.00 66.44 211 PRO A CA 1
ATOM 1523 C C . PRO A 1 211 ? 24.792 -3.843 -33.879 1.00 66.44 211 PRO A C 1
ATOM 1525 O O . PRO A 1 211 ? 25.742 -3.521 -33.150 1.00 66.44 211 PRO A O 1
ATOM 1528 N N . PRO A 1 212 ? 23.561 -4.096 -33.396 1.00 68.94 212 PRO A N 1
ATOM 1529 C CA . PRO A 1 212 ? 23.295 -4.165 -31.964 1.00 68.94 212 PRO A CA 1
ATOM 1530 C C . PRO A 1 212 ? 24.225 -5.197 -31.304 1.00 68.94 212 PRO A C 1
ATOM 1532 O O . PRO A 1 212 ? 24.630 -6.164 -31.965 1.00 68.94 212 PRO A O 1
ATOM 1535 N N . PRO A 1 213 ? 24.553 -5.049 -30.006 1.00 78.94 213 PRO A N 1
ATOM 1536 C CA . PRO A 1 213 ? 25.242 -6.097 -29.258 1.00 78.94 213 PRO A CA 1
ATOM 1537 C C . PRO A 1 213 ? 24.538 -7.448 -29.446 1.00 78.94 213 PRO A C 1
ATOM 1539 O O . PRO A 1 213 ? 23.313 -7.505 -29.401 1.00 78.94 213 PRO A O 1
ATOM 1542 N N . GLU A 1 214 ? 25.293 -8.540 -29.619 1.00 79.50 214 GLU A N 1
ATOM 1543 C CA . GLU A 1 214 ? 24.737 -9.877 -29.926 1.00 79.50 214 GLU A CA 1
ATOM 1544 C C . GLU A 1 214 ? 23.698 -10.351 -28.889 1.00 79.50 214 GLU A C 1
ATOM 1546 O O . GLU A 1 214 ? 22.783 -11.101 -29.219 1.00 79.50 214 GLU A O 1
ATOM 1551 N N . ALA A 1 215 ? 23.813 -9.883 -27.643 1.00 84.75 215 ALA A N 1
ATOM 1552 C CA . ALA A 1 215 ? 22.885 -10.186 -26.558 1.00 84.75 215 ALA A CA 1
ATOM 1553 C C . ALA A 1 215 ? 21.528 -9.454 -26.664 1.00 84.75 215 ALA A C 1
ATOM 1555 O O . ALA A 1 215 ? 20.532 -9.905 -26.097 1.00 84.75 215 ALA A O 1
ATOM 1556 N N . CYS A 1 216 ? 21.462 -8.333 -27.384 1.00 88.62 216 CYS A N 1
ATOM 1557 C CA . CYS A 1 216 ? 20.248 -7.535 -27.510 1.00 88.62 216 CYS A CA 1
ATOM 1558 C C . CYS A 1 216 ? 19.252 -8.166 -28.493 1.00 88.62 216 CYS A C 1
ATOM 1560 O O . CYS A 1 216 ? 19.596 -8.529 -29.616 1.00 88.62 216 CYS A O 1
ATOM 1562 N N . GLY A 1 217 ? 17.992 -8.272 -28.069 1.00 84.44 217 GLY A N 1
ATOM 1563 C CA . GLY A 1 217 ? 16.896 -8.908 -28.802 1.00 84.44 217 GLY A CA 1
ATOM 1564 C C . GLY A 1 217 ? 16.631 -10.372 -28.434 1.00 84.44 217 GLY A C 1
ATOM 1565 O O . GLY A 1 217 ? 15.877 -11.034 -29.150 1.00 84.44 217 GLY A O 1
ATOM 1566 N N . SER A 1 218 ? 17.259 -10.910 -27.378 1.00 76.38 218 SER A N 1
ATOM 1567 C CA . SER A 1 218 ? 17.063 -12.318 -26.977 1.00 76.38 218 SER A CA 1
ATOM 1568 C C . SER A 1 218 ? 17.220 -12.624 -25.476 1.00 76.38 218 SER A C 1
ATOM 1570 O O . SER A 1 218 ? 17.448 -13.779 -25.106 1.00 76.38 218 SER A O 1
ATOM 1572 N N . GLY A 1 219 ? 17.101 -11.613 -24.612 1.00 77.94 219 GLY A N 1
ATOM 1573 C CA . GLY A 1 219 ? 17.389 -11.722 -23.177 1.00 77.94 219 GLY A CA 1
ATOM 1574 C C . GLY A 1 219 ? 16.178 -11.927 -22.261 1.00 77.94 219 GLY A C 1
ATOM 1575 O O . GLY A 1 219 ? 16.359 -12.435 -21.160 1.00 77.94 219 GLY A O 1
ATOM 1576 N N . GLY A 1 220 ? 14.957 -11.643 -22.721 1.00 86.38 220 GLY A N 1
ATOM 1577 C CA . GLY A 1 220 ? 13.758 -11.509 -21.886 1.00 86.38 220 GLY A CA 1
ATOM 1578 C C . GLY A 1 220 ? 13.363 -10.044 -21.655 1.00 86.38 220 GLY A C 1
ATOM 1579 O O . GLY A 1 220 ? 13.891 -9.134 -22.294 1.00 86.38 220 GLY A O 1
ATOM 1580 N N . ASP A 1 221 ? 12.415 -9.797 -20.751 1.00 89.50 221 ASP A N 1
ATOM 1581 C CA . ASP A 1 221 ? 11.886 -8.451 -20.495 1.00 89.50 221 ASP A CA 1
ATOM 1582 C C . ASP A 1 221 ? 12.945 -7.508 -19.893 1.00 89.50 221 ASP A C 1
ATOM 1584 O O . ASP A 1 221 ? 13.552 -7.800 -18.866 1.00 89.50 221 ASP A O 1
ATOM 1588 N N . CYS A 1 222 ? 13.120 -6.324 -20.486 1.00 91.44 222 CYS A N 1
ATOM 1589 C CA . CYS A 1 222 ? 14.174 -5.377 -20.095 1.00 91.44 222 CYS A CA 1
ATOM 1590 C C . CYS A 1 222 ? 14.034 -4.811 -18.677 1.00 91.44 222 CYS A C 1
ATOM 1592 O O . CYS A 1 222 ? 15.026 -4.405 -18.076 1.00 91.44 222 CYS A O 1
ATOM 1594 N N . ASN A 1 223 ? 12.820 -4.779 -18.131 1.00 91.00 223 ASN A N 1
ATOM 1595 C CA . ASN A 1 223 ? 12.546 -4.305 -16.774 1.00 91.00 223 ASN A CA 1
ATOM 1596 C C . ASN A 1 223 ? 12.641 -5.421 -15.713 1.00 91.00 223 ASN A C 1
ATOM 1598 O O . ASN A 1 223 ? 12.378 -5.161 -14.538 1.00 91.00 223 ASN A O 1
ATOM 1602 N N . LEU A 1 224 ? 13.023 -6.647 -16.091 1.00 88.88 224 LEU A N 1
ATOM 1603 C CA . LEU A 1 224 ? 13.170 -7.787 -15.188 1.00 88.88 224 LEU A CA 1
ATOM 1604 C C . LEU A 1 224 ? 14.605 -8.308 -15.192 1.00 88.88 224 LEU A C 1
ATOM 1606 O O . LEU A 1 224 ? 15.188 -8.555 -16.238 1.00 88.88 224 LEU A O 1
ATOM 1610 N N . ALA A 1 225 ? 15.168 -8.525 -14.003 1.00 88.19 225 ALA A N 1
ATOM 1611 C CA . ALA A 1 225 ? 16.473 -9.162 -13.875 1.00 88.19 225 ALA A CA 1
ATOM 1612 C C . ALA A 1 225 ? 16.402 -10.647 -14.268 1.00 88.19 225 ALA A C 1
ATOM 1614 O O . ALA A 1 225 ? 15.482 -11.361 -13.856 1.00 88.19 225 ALA A O 1
ATOM 1615 N N . HIS A 1 226 ? 17.396 -11.126 -15.008 1.00 90.00 226 HIS A N 1
ATOM 1616 C CA . HIS A 1 226 ? 17.488 -12.506 -15.467 1.00 90.00 226 HIS A CA 1
ATOM 1617 C C . HIS A 1 226 ? 18.945 -12.930 -15.724 1.00 90.00 226 HIS A C 1
ATOM 1619 O O . HIS A 1 226 ? 19.844 -12.110 -15.888 1.00 90.00 226 HIS A O 1
ATOM 1625 N N . ASP A 1 227 ? 19.185 -14.242 -15.787 1.00 90.81 227 ASP A N 1
ATOM 1626 C CA . ASP A 1 227 ? 20.544 -14.799 -15.855 1.00 90.81 227 ASP A CA 1
ATOM 1627 C C . ASP A 1 227 ? 21.219 -14.657 -17.238 1.00 90.81 227 ASP A C 1
ATOM 1629 O O . ASP A 1 227 ? 22.429 -14.854 -17.357 1.00 90.81 227 ASP A O 1
ATOM 1633 N N . SER A 1 228 ? 20.460 -14.343 -18.295 1.00 91.56 228 SER A N 1
ATOM 1634 C CA . SER A 1 228 ? 20.987 -14.035 -19.635 1.00 91.56 228 SER A CA 1
ATOM 1635 C C . SER A 1 228 ? 21.515 -12.596 -19.729 1.00 91.56 228 SER A C 1
ATOM 1637 O O . SER A 1 228 ? 20.970 -11.718 -19.069 1.00 91.56 228 SER A O 1
ATOM 1639 N N . PRO A 1 229 ? 22.537 -12.312 -20.554 1.00 93.88 229 PRO A N 1
ATOM 1640 C CA . PRO A 1 229 ? 22.872 -10.945 -20.946 1.00 93.88 229 PRO A CA 1
ATOM 1641 C C . PRO A 1 229 ? 21.866 -10.370 -21.960 1.00 93.88 229 PRO A C 1
ATOM 1643 O O . PRO A 1 229 ? 21.281 -11.121 -22.741 1.00 93.88 229 PRO A O 1
ATOM 1646 N N . GLY A 1 230 ? 21.748 -9.040 -22.001 1.00 93.38 230 GLY A N 1
ATOM 1647 C CA . GLY A 1 230 ? 20.873 -8.286 -22.912 1.00 93.38 230 GLY A CA 1
ATOM 1648 C C . GLY A 1 230 ? 19.383 -8.423 -22.588 1.00 93.38 230 GLY A C 1
ATOM 1649 O O . GLY A 1 230 ? 19.029 -9.116 -21.656 1.00 93.38 230 GLY A O 1
ATOM 1650 N N . CYS A 1 231 ? 18.494 -7.780 -23.342 1.00 94.06 231 CYS A N 1
ATOM 1651 C CA . CYS A 1 231 ? 17.039 -7.930 -23.189 1.00 94.06 231 CYS A CA 1
ATOM 1652 C C . CYS A 1 231 ? 16.334 -7.869 -24.556 1.00 94.06 231 CYS A C 1
ATOM 1654 O O . CYS A 1 231 ? 16.992 -7.650 -25.573 1.00 94.06 231 CYS A O 1
ATOM 1656 N N . ASP A 1 232 ? 15.023 -8.103 -24.612 1.00 92.81 232 ASP A N 1
ATOM 1657 C CA . ASP A 1 232 ? 14.262 -8.297 -25.858 1.00 92.81 232 ASP A CA 1
ATOM 1658 C C . ASP A 1 232 ? 14.000 -7.005 -26.649 1.00 92.81 232 ASP A C 1
ATOM 1660 O O . ASP A 1 232 ? 13.890 -7.043 -27.878 1.00 92.81 232 ASP A O 1
ATOM 1664 N N . ASP A 1 233 ? 13.934 -5.852 -25.980 1.00 91.56 233 ASP A N 1
ATOM 1665 C CA . ASP A 1 233 ? 13.836 -4.548 -26.643 1.00 91.56 233 ASP A CA 1
ATOM 1666 C C . ASP A 1 233 ? 15.240 -4.077 -27.044 1.00 91.56 233 ASP A C 1
ATOM 1668 O O . ASP A 1 233 ? 16.038 -3.658 -26.206 1.00 91.56 233 ASP A O 1
ATOM 1672 N N . ILE A 1 234 ? 15.551 -4.176 -28.342 1.00 88.88 234 ILE A N 1
ATOM 1673 C CA . ILE A 1 234 ? 16.871 -3.841 -28.896 1.00 88.88 234 ILE A CA 1
ATOM 1674 C C . ILE A 1 234 ? 17.268 -2.382 -28.583 1.00 88.88 234 ILE A C 1
ATOM 1676 O O . ILE A 1 234 ? 18.330 -2.204 -27.988 1.00 88.88 234 ILE A O 1
ATOM 1680 N N . PRO A 1 235 ? 16.454 -1.348 -28.898 1.00 89.75 235 PRO A N 1
ATOM 1681 C CA . PRO A 1 235 ? 16.768 0.034 -28.528 1.00 89.75 235 PRO A CA 1
ATOM 1682 C C . PRO A 1 235 ? 17.025 0.254 -27.035 1.00 89.75 235 PRO A C 1
ATOM 1684 O O . PRO A 1 235 ? 17.908 1.033 -26.673 1.00 89.75 235 PRO A O 1
ATOM 1687 N N . CYS A 1 236 ? 16.251 -0.394 -26.162 1.00 92.19 236 CYS A N 1
ATOM 1688 C CA . CYS A 1 236 ? 16.462 -0.281 -24.722 1.00 92.19 236 CYS A CA 1
ATOM 1689 C C . CYS A 1 236 ? 17.765 -0.962 -24.296 1.00 92.19 236 CYS A C 1
ATOM 1691 O O . CYS A 1 236 ? 18.591 -0.373 -23.596 1.00 92.19 236 CYS A O 1
ATOM 1693 N N . CYS A 1 237 ? 17.977 -2.184 -24.779 1.00 92.69 237 CYS A N 1
ATOM 1694 C CA . CYS A 1 237 ? 19.178 -2.953 -24.526 1.00 92.69 237 CYS A CA 1
ATOM 1695 C C . CYS A 1 237 ? 20.432 -2.172 -24.934 1.00 92.69 237 CYS A C 1
ATOM 1697 O O . CYS A 1 237 ? 21.334 -2.017 -24.119 1.00 92.69 237 CYS A O 1
ATOM 1699 N N . GLU A 1 238 ? 20.467 -1.582 -26.131 1.00 90.44 238 GLU A N 1
ATOM 1700 C CA . GLU A 1 238 ? 21.595 -0.768 -26.600 1.00 90.44 238 GLU A CA 1
ATOM 1701 C C . GLU A 1 238 ? 21.913 0.410 -25.669 1.00 90.44 238 GLU A C 1
ATOM 1703 O O . GLU A 1 238 ? 23.084 0.671 -25.389 1.00 90.44 238 GLU A O 1
ATOM 1708 N N . GLN A 1 239 ? 20.890 1.101 -25.154 1.00 91.44 239 GLN A N 1
ATOM 1709 C CA . GLN A 1 239 ? 21.078 2.223 -24.230 1.00 91.44 239 GLN A CA 1
ATOM 1710 C C . GLN A 1 239 ? 21.671 1.772 -22.897 1.00 91.44 239 GLN A C 1
ATOM 1712 O O . GLN A 1 239 ? 22.641 2.367 -22.426 1.00 91.44 239 GLN A O 1
ATOM 1717 N N . VAL A 1 240 ? 21.129 0.701 -22.316 1.00 93.12 240 VAL A N 1
ATOM 1718 C CA . VAL A 1 240 ? 21.631 0.137 -21.057 1.00 93.12 240 VAL A CA 1
ATOM 1719 C C . VAL A 1 240 ? 23.067 -0.349 -21.234 1.00 93.12 240 VAL A C 1
ATOM 1721 O O . VAL A 1 240 ? 23.932 -0.016 -20.431 1.00 93.12 240 VAL A O 1
ATOM 1724 N N . CYS A 1 241 ? 23.351 -1.054 -22.327 1.00 90.94 241 CYS A N 1
ATOM 1725 C CA . CYS A 1 241 ? 24.671 -1.611 -22.622 1.00 90.94 241 CYS A CA 1
ATOM 1726 C C . CYS A 1 241 ? 25.730 -0.536 -22.898 1.00 90.94 241 CYS A C 1
ATOM 1728 O O . CYS A 1 241 ? 26.913 -0.743 -22.627 1.00 90.94 241 CYS A O 1
ATOM 1730 N N . ALA A 1 242 ? 25.321 0.625 -23.416 1.00 88.62 242 ALA A N 1
ATOM 1731 C CA . ALA A 1 242 ? 26.207 1.772 -23.584 1.00 88.62 242 ALA A CA 1
ATOM 1732 C C . ALA A 1 242 ? 26.612 2.408 -22.242 1.00 88.62 242 ALA A C 1
ATOM 1734 O O . ALA A 1 242 ? 27.683 3.013 -22.154 1.00 88.62 242 ALA A O 1
ATOM 1735 N N . VAL A 1 243 ? 25.770 2.284 -21.211 1.00 91.69 243 VAL A N 1
ATOM 1736 C CA . VAL A 1 243 ? 26.045 2.791 -19.860 1.00 91.69 243 VAL A CA 1
ATOM 1737 C C . VAL A 1 243 ? 26.790 1.748 -19.023 1.00 91.69 243 VAL A C 1
ATOM 1739 O O . VAL A 1 243 ? 27.804 2.085 -18.411 1.00 91.69 243 VAL A O 1
ATOM 1742 N N . ASP A 1 244 ? 26.332 0.494 -19.033 1.00 92.44 244 ASP A N 1
ATOM 1743 C CA . ASP A 1 244 ? 26.976 -0.634 -18.359 1.00 92.44 244 ASP A CA 1
ATOM 1744 C C . ASP A 1 244 ? 27.125 -1.851 -19.299 1.00 92.44 244 ASP A C 1
ATOM 1746 O O . ASP A 1 244 ? 26.185 -2.634 -19.480 1.00 92.44 244 ASP A O 1
ATOM 1750 N N . PRO A 1 245 ? 28.326 -2.060 -19.876 1.00 92.00 245 PRO A N 1
ATOM 1751 C CA . PRO A 1 245 ? 28.602 -3.204 -20.744 1.00 92.00 245 PRO A CA 1
ATOM 1752 C C . PRO A 1 245 ? 28.413 -4.574 -20.073 1.00 92.00 245 PRO A C 1
ATOM 1754 O O . PRO A 1 245 ? 28.204 -5.570 -20.769 1.00 92.00 245 PRO A O 1
ATOM 1757 N N . ILE A 1 246 ? 28.447 -4.664 -18.734 1.00 93.56 246 ILE A N 1
ATOM 1758 C CA . ILE A 1 246 ? 28.239 -5.934 -18.017 1.00 93.56 246 ILE A CA 1
ATOM 1759 C C . ILE A 1 246 ? 26.840 -6.498 -18.310 1.00 93.56 246 ILE A C 1
ATOM 1761 O O . ILE A 1 246 ? 26.693 -7.721 -18.409 1.00 93.56 246 ILE A O 1
ATOM 1765 N N . CYS A 1 247 ? 25.855 -5.628 -18.555 1.00 93.94 247 CYS A N 1
ATOM 1766 C CA . CYS A 1 247 ? 24.481 -6.012 -18.866 1.00 93.94 247 CYS A CA 1
ATOM 1767 C C . CYS A 1 247 ? 24.354 -6.831 -20.160 1.00 93.94 247 CYS A C 1
ATOM 1769 O O . CYS A 1 247 ? 23.515 -7.728 -20.228 1.00 93.94 247 CYS A O 1
ATOM 1771 N N . CYS A 1 248 ? 25.203 -6.596 -21.170 1.00 92.00 248 CYS A N 1
ATOM 1772 C CA . CYS A 1 248 ? 25.257 -7.409 -22.399 1.00 92.00 248 CYS A CA 1
ATOM 1773 C C . CYS A 1 248 ? 26.360 -8.465 -22.427 1.00 92.00 248 CYS A C 1
ATOM 1775 O O . CYS A 1 248 ? 26.318 -9.348 -23.282 1.00 92.00 248 CYS A O 1
ATOM 1777 N N . GLU A 1 249 ? 27.354 -8.390 -21.545 1.00 91.06 249 GLU A N 1
ATOM 1778 C CA . GLU A 1 249 ? 28.495 -9.312 -21.576 1.00 91.06 249 GLU A CA 1
ATOM 1779 C C . GLU A 1 249 ? 28.375 -10.461 -20.571 1.00 91.06 249 GLU A C 1
ATOM 1781 O O . GLU A 1 249 ? 28.918 -11.543 -20.807 1.00 91.06 249 GLU A O 1
ATOM 1786 N N . VAL A 1 250 ? 27.694 -10.239 -19.442 1.00 92.56 250 VAL A N 1
ATOM 1787 C CA . VAL A 1 250 ? 27.717 -11.165 -18.301 1.00 92.56 250 VAL A CA 1
ATOM 1788 C C . VAL A 1 250 ? 26.320 -11.580 -17.864 1.00 92.56 250 VAL A C 1
ATOM 1790 O O . VAL A 1 250 ? 26.043 -12.778 -17.835 1.00 92.56 250 VAL A O 1
ATOM 1793 N N . ILE A 1 251 ? 25.472 -10.623 -17.481 1.00 93.88 251 ILE A N 1
ATOM 1794 C CA . ILE A 1 251 ? 24.154 -10.886 -16.890 1.00 93.88 251 ILE A CA 1
ATOM 1795 C C . ILE A 1 251 ? 23.304 -9.615 -16.896 1.00 93.88 251 ILE A C 1
ATOM 1797 O O . ILE A 1 251 ? 23.829 -8.529 -16.661 1.00 93.88 251 ILE A O 1
ATOM 1801 N N . TRP A 1 252 ? 21.995 -9.753 -17.088 1.00 94.00 252 TRP A N 1
ATOM 1802 C CA . TRP A 1 252 ? 21.036 -8.672 -16.890 1.00 94.00 252 TRP A CA 1
ATOM 1803 C C . TRP A 1 252 ? 20.507 -8.679 -15.449 1.00 94.00 252 TRP A C 1
ATOM 1805 O O . TRP A 1 252 ? 19.441 -9.211 -15.147 1.00 94.00 252 TRP A O 1
ATOM 1815 N N . ASP A 1 253 ? 21.287 -8.146 -14.511 1.00 90.75 253 ASP A N 1
ATOM 1816 C CA . ASP A 1 253 ? 20.919 -8.150 -13.092 1.00 90.75 253 ASP A CA 1
ATOM 1817 C C . ASP A 1 253 ? 19.927 -7.025 -12.709 1.00 90.75 253 ASP A C 1
ATOM 1819 O O . ASP A 1 253 ? 19.380 -6.310 -13.550 1.00 90.75 253 ASP A O 1
ATOM 1823 N N . VAL A 1 254 ? 19.665 -6.861 -11.405 1.00 85.25 254 VAL A N 1
ATOM 1824 C CA . VAL A 1 254 ? 18.755 -5.819 -10.894 1.00 85.25 254 VAL A CA 1
ATOM 1825 C C . VAL A 1 254 ? 19.219 -4.400 -11.237 1.00 85.25 254 VAL A C 1
ATOM 1827 O O . VAL A 1 254 ? 18.384 -3.513 -11.397 1.00 85.25 254 VAL A O 1
ATOM 1830 N N . ASN A 1 255 ? 20.527 -4.168 -11.374 1.00 88.75 255 ASN A N 1
ATOM 1831 C CA . ASN A 1 255 ? 21.043 -2.862 -11.768 1.00 88.75 255 ASN A CA 1
ATOM 1832 C C . ASN A 1 255 ? 20.765 -2.615 -13.248 1.00 88.75 255 ASN A C 1
ATOM 1834 O O . ASN A 1 255 ? 20.332 -1.519 -13.589 1.00 88.75 255 ASN A O 1
ATOM 1838 N N . CYS A 1 256 ? 20.926 -3.634 -14.099 1.00 92.38 256 CYS A N 1
ATOM 1839 C CA . CYS A 1 256 ? 20.563 -3.558 -15.514 1.00 92.38 256 CYS A CA 1
ATOM 1840 C C . CYS A 1 256 ? 19.074 -3.245 -15.698 1.00 92.38 256 CYS A C 1
ATOM 1842 O O . CYS A 1 256 ? 18.728 -2.317 -16.423 1.00 92.38 256 CYS A O 1
ATOM 1844 N N . ALA A 1 257 ? 18.196 -3.946 -14.974 1.00 89.75 257 ALA A N 1
ATOM 1845 C CA . ALA A 1 257 ? 16.757 -3.692 -15.010 1.00 89.75 257 ALA A CA 1
ATOM 1846 C C . ALA A 1 257 ? 16.379 -2.286 -14.494 1.00 89.75 257 ALA A C 1
ATOM 1848 O O . ALA A 1 257 ? 15.573 -1.598 -15.116 1.00 89.75 257 ALA A O 1
ATOM 1849 N N . ASN A 1 258 ? 16.988 -1.814 -13.398 1.00 86.44 258 ASN A N 1
ATOM 1850 C CA . ASN A 1 258 ? 16.760 -0.454 -12.886 1.00 86.44 258 ASN A CA 1
ATOM 1851 C C . ASN A 1 258 ? 17.244 0.624 -13.865 1.00 86.44 258 ASN A C 1
ATOM 1853 O O . ASN A 1 258 ? 16.557 1.618 -14.096 1.00 86.44 258 ASN A O 1
ATOM 1857 N N . LEU A 1 259 ? 18.412 0.409 -14.468 1.00 88.50 259 LEU A N 1
ATOM 1858 C CA . LEU A 1 259 ? 18.968 1.294 -15.482 1.00 88.50 259 LEU A CA 1
ATOM 1859 C C . LEU A 1 259 ? 18.106 1.304 -16.752 1.00 88.50 259 LEU A C 1
ATOM 1861 O O . LEU A 1 259 ? 17.977 2.352 -17.382 1.00 88.50 259 LEU A O 1
ATOM 1865 N N . ALA A 1 260 ? 17.486 0.175 -17.105 1.00 90.88 260 ALA A N 1
ATOM 1866 C CA . ALA A 1 260 ? 16.518 0.080 -18.193 1.00 90.88 260 ALA A CA 1
ATOM 1867 C C . ALA A 1 260 ? 15.246 0.882 -17.896 1.00 90.88 260 ALA A C 1
ATOM 1869 O O . ALA A 1 260 ? 14.804 1.651 -18.744 1.00 90.88 260 ALA A O 1
ATOM 1870 N N . ILE A 1 261 ? 14.690 0.766 -16.685 1.00 88.94 261 ILE A N 1
ATOM 1871 C CA . ILE A 1 261 ? 13.537 1.567 -16.240 1.00 88.94 261 ILE A CA 1
ATOM 1872 C C . ILE A 1 261 ? 13.838 3.061 -16.395 1.00 88.94 261 ILE A C 1
ATOM 1874 O O . ILE A 1 261 ? 13.029 3.791 -16.965 1.00 88.94 261 ILE A O 1
ATOM 1878 N N . GLU A 1 262 ? 15.017 3.509 -15.959 1.00 86.12 262 GLU A N 1
ATOM 1879 C CA . GLU A 1 262 ? 15.426 4.915 -16.037 1.00 86.12 262 GLU A CA 1
ATOM 1880 C C . GLU A 1 262 ? 15.726 5.376 -17.473 1.00 86.12 262 GLU A C 1
ATOM 1882 O O . GLU A 1 262 ? 15.191 6.386 -17.929 1.00 86.12 262 GLU A O 1
ATOM 1887 N N . SER A 1 263 ? 16.558 4.632 -18.204 1.00 86.25 263 SER A N 1
ATOM 1888 C CA . SER A 1 263 ? 17.076 5.047 -19.517 1.00 86.25 263 SER A CA 1
ATOM 1889 C C . SER A 1 263 ? 16.051 4.863 -20.633 1.00 86.25 263 SER A C 1
ATOM 1891 O O . SER A 1 263 ? 15.951 5.693 -21.533 1.00 86.25 263 SER A O 1
ATOM 1893 N N . CYS A 1 264 ? 15.269 3.785 -20.570 1.00 88.19 264 CYS A N 1
ATOM 1894 C CA . CYS A 1 264 ? 14.313 3.418 -21.610 1.00 88.19 264 CYS A CA 1
ATOM 1895 C C . CYS A 1 264 ? 12.906 3.969 -21.353 1.00 88.19 264 CYS A C 1
ATOM 1897 O O . CYS A 1 264 ? 12.047 3.846 -22.225 1.00 88.19 264 CYS A O 1
ATOM 1899 N N . VAL A 1 265 ? 12.669 4.582 -20.186 1.00 86.00 265 VAL A N 1
ATOM 1900 C CA . VAL A 1 265 ? 11.366 5.130 -19.770 1.00 86.00 265 VAL A CA 1
ATOM 1901 C C . VAL A 1 265 ? 10.266 4.062 -19.828 1.00 86.00 265 VAL A C 1
ATOM 1903 O O . VAL A 1 265 ? 9.206 4.249 -20.425 1.00 86.00 265 VAL A O 1
ATOM 1906 N N . ILE A 1 266 ? 10.551 2.903 -19.234 1.00 88.44 266 ILE A N 1
ATOM 1907 C CA . ILE A 1 266 ? 9.617 1.776 -19.135 1.00 88.44 266 ILE A CA 1
ATOM 1908 C C . ILE A 1 266 ? 9.175 1.593 -17.686 1.00 88.44 266 ILE A C 1
ATOM 1910 O O . ILE A 1 266 ? 9.959 1.831 -16.769 1.00 88.44 266 ILE A O 1
ATOM 1914 N N . ALA A 1 267 ? 7.926 1.175 -17.484 1.00 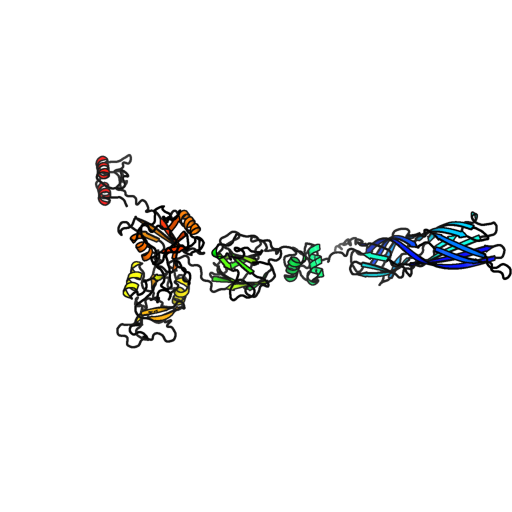89.19 267 ALA A N 1
ATOM 1915 C CA . ALA A 1 267 ? 7.387 0.955 -16.150 1.00 89.19 267 ALA A CA 1
ATOM 1916 C C . ALA A 1 267 ? 8.058 -0.256 -15.464 1.00 89.19 267 ALA A C 1
ATOM 1918 O O . ALA A 1 267 ? 8.453 -1.219 -16.142 1.00 89.19 267 ALA A O 1
ATOM 1919 N N . PRO A 1 268 ? 8.172 -0.250 -14.126 1.00 91.38 268 PRO A N 1
ATOM 1920 C CA . PRO A 1 268 ? 8.612 -1.408 -13.363 1.00 91.38 268 PRO A CA 1
ATOM 1921 C C . PRO A 1 268 ? 7.690 -2.617 -13.600 1.00 91.38 268 PRO A C 1
ATOM 1923 O O . PRO A 1 268 ? 6.500 -2.459 -13.853 1.00 91.38 268 PRO A O 1
ATOM 1926 N N . PRO A 1 269 ? 8.187 -3.856 -13.482 1.00 88.81 269 PRO A N 1
ATOM 1927 C CA . PRO A 1 269 ? 7.383 -5.051 -13.753 1.00 88.81 269 PRO A CA 1
ATOM 1928 C C . PRO A 1 269 ? 6.257 -5.279 -12.737 1.00 88.81 269 PRO A C 1
ATOM 1930 O O . PRO A 1 269 ? 5.362 -6.081 -12.972 1.00 88.81 269 PRO A O 1
ATOM 1933 N N . ASN A 1 270 ? 6.317 -4.596 -11.597 1.00 93.50 270 ASN A N 1
ATOM 1934 C CA . ASN A 1 270 ? 5.314 -4.625 -10.547 1.00 93.50 270 ASN A CA 1
ATOM 1935 C C . ASN A 1 270 ? 4.536 -3.303 -10.443 1.00 93.50 270 ASN A C 1
ATOM 1937 O O . ASN A 1 270 ? 4.078 -2.955 -9.360 1.00 93.50 270 ASN A O 1
ATOM 1941 N N . ASP A 1 271 ? 4.406 -2.583 -11.558 1.00 93.69 271 ASP A N 1
ATOM 1942 C CA . ASP A 1 271 ? 3.564 -1.388 -11.729 1.00 93.69 271 ASP A CA 1
ATOM 1943 C C . ASP A 1 271 ? 2.099 -1.651 -11.346 1.00 93.69 271 ASP A C 1
ATOM 1945 O O . ASP A 1 271 ? 1.430 -0.813 -10.763 1.00 93.69 271 ASP A O 1
ATOM 1949 N N . ARG A 1 272 ? 1.617 -2.876 -11.588 1.00 92.44 272 ARG A N 1
ATOM 1950 C CA . ARG A 1 272 ? 0.218 -3.263 -11.384 1.00 92.44 272 ARG A CA 1
ATOM 1951 C C . ARG A 1 272 ? 0.061 -4.235 -10.223 1.00 92.44 272 ARG A C 1
ATOM 1953 O O . ARG A 1 272 ? 0.875 -5.142 -10.029 1.00 92.44 272 ARG A O 1
ATOM 1960 N N . CYS A 1 273 ? -1.051 -4.123 -9.501 1.00 92.31 273 CYS A N 1
ATOM 1961 C CA . CYS A 1 273 ? -1.371 -4.988 -8.360 1.00 92.31 273 CYS A CA 1
ATOM 1962 C C . CYS A 1 273 ? -1.408 -6.499 -8.687 1.00 92.31 273 CYS A C 1
ATOM 1964 O O . CYS A 1 273 ? -1.078 -7.329 -7.840 1.00 92.31 273 CYS A O 1
ATOM 1966 N N . ASP A 1 274 ? -1.800 -6.886 -9.904 1.00 91.81 274 ASP A N 1
ATOM 1967 C CA . ASP A 1 274 ? -1.893 -8.283 -10.347 1.00 91.81 274 ASP A CA 1
ATOM 1968 C C . ASP A 1 274 ? -0.519 -8.867 -10.706 1.00 91.81 274 ASP A C 1
ATOM 1970 O O . ASP A 1 274 ? -0.311 -10.082 -10.645 1.00 91.81 274 ASP A O 1
ATOM 1974 N N . GLN A 1 275 ? 0.446 -7.992 -10.984 1.00 91.38 275 GLN A N 1
ATOM 1975 C CA . GLN A 1 275 ? 1.857 -8.303 -11.195 1.00 91.38 275 GLN A CA 1
ATOM 1976 C C . GLN A 1 275 ? 2.723 -7.977 -9.968 1.00 91.38 275 GLN A C 1
ATOM 1978 O O . GLN A 1 275 ? 3.949 -7.951 -10.063 1.00 91.38 275 GLN A O 1
ATOM 1983 N N . ALA A 1 276 ? 2.103 -7.794 -8.794 1.00 94.69 276 ALA A N 1
ATOM 1984 C CA . ALA A 1 276 ? 2.803 -7.484 -7.551 1.00 94.69 276 ALA A CA 1
ATOM 1985 C C . ALA A 1 276 ? 3.981 -8.435 -7.294 1.00 94.69 276 ALA A C 1
ATOM 1987 O O . ALA A 1 276 ? 3.838 -9.656 -7.378 1.00 94.69 276 ALA A O 1
ATOM 1988 N N . ARG A 1 277 ? 5.144 -7.890 -6.939 1.00 94.06 277 ARG A N 1
ATOM 1989 C CA . ARG A 1 277 ? 6.357 -8.678 -6.689 1.00 94.06 277 ARG A CA 1
ATOM 1990 C C . ARG A 1 277 ? 6.301 -9.351 -5.316 1.00 94.06 277 ARG A C 1
ATOM 1992 O O . ARG A 1 277 ? 6.094 -8.685 -4.305 1.00 94.06 277 ARG A O 1
ATOM 1999 N N . ASP A 1 278 ? 6.545 -10.658 -5.263 1.00 94.25 278 ASP A N 1
ATOM 2000 C CA . ASP A 1 278 ? 6.600 -11.402 -3.999 1.00 94.25 278 ASP A CA 1
ATOM 2001 C C . ASP A 1 278 ? 7.799 -10.952 -3.144 1.00 94.25 278 ASP A C 1
ATOM 2003 O O . ASP A 1 278 ? 8.950 -11.017 -3.588 1.00 94.25 278 ASP A O 1
ATOM 2007 N N . LEU A 1 279 ? 7.537 -10.532 -1.904 1.00 90.31 279 LEU A N 1
ATOM 2008 C CA . LEU A 1 279 ? 8.553 -10.193 -0.910 1.00 90.31 279 LEU A CA 1
ATOM 2009 C C . LEU A 1 279 ? 8.426 -11.080 0.335 1.00 90.31 279 LEU A C 1
ATOM 2011 O O . LEU A 1 279 ? 7.366 -11.201 0.955 1.00 90.31 279 LEU A O 1
ATOM 2015 N N . GLY A 1 280 ? 9.549 -11.681 0.729 1.00 81.75 280 GLY A N 1
ATOM 2016 C CA . GLY A 1 280 ? 9.711 -12.285 2.051 1.00 81.75 280 GLY A CA 1
ATOM 2017 C C . GLY A 1 280 ? 10.053 -11.236 3.110 1.00 81.75 280 GLY A C 1
ATOM 2018 O O . GLY A 1 280 ? 9.955 -10.039 2.868 1.00 81.75 280 GLY A O 1
ATOM 2019 N N . LEU A 1 281 ? 10.506 -11.687 4.278 1.00 76.12 281 LEU A N 1
ATOM 2020 C CA . LEU A 1 281 ? 11.133 -10.793 5.254 1.00 76.12 281 LEU A CA 1
ATOM 2021 C C . LEU A 1 281 ? 12.533 -10.399 4.772 1.00 76.12 281 LEU A C 1
ATOM 2023 O O . LEU A 1 281 ? 13.282 -11.250 4.287 1.00 76.12 281 LEU A O 1
ATOM 2027 N N . GLY A 1 282 ? 12.901 -9.136 4.942 1.00 72.50 282 GLY A N 1
ATOM 2028 C CA . GLY A 1 282 ? 14.191 -8.593 4.535 1.00 72.50 282 GLY A CA 1
ATOM 2029 C C . GLY A 1 282 ? 14.074 -7.207 3.916 1.00 72.50 282 GLY A C 1
ATOM 2030 O O . GLY A 1 282 ? 13.031 -6.563 3.999 1.00 72.50 282 GLY A O 1
ATOM 2031 N N . ARG A 1 283 ? 15.169 -6.780 3.286 1.00 80.75 283 ARG A N 1
ATOM 2032 C CA . ARG A 1 283 ? 15.293 -5.495 2.601 1.00 80.75 283 ARG A CA 1
ATOM 2033 C C . ARG A 1 283 ? 15.404 -5.694 1.101 1.00 80.75 283 ARG A C 1
ATOM 2035 O O . ARG A 1 283 ? 16.181 -6.541 0.655 1.00 80.75 283 ARG A O 1
ATOM 2042 N N . PHE A 1 284 ? 14.675 -4.897 0.330 1.00 85.94 284 PHE A N 1
ATOM 2043 C CA . PHE A 1 284 ? 14.595 -5.046 -1.118 1.00 85.94 284 PHE A CA 1
ATOM 2044 C C . PHE A 1 284 ? 14.630 -3.694 -1.824 1.00 85.94 284 PHE A C 1
ATOM 2046 O O . PHE A 1 284 ? 13.905 -2.782 -1.450 1.00 85.94 284 PHE A O 1
ATOM 2053 N N . ALA A 1 285 ? 15.429 -3.579 -2.884 1.00 87.75 285 ALA A N 1
ATOM 2054 C CA . ALA A 1 285 ? 15.409 -2.401 -3.746 1.00 87.75 285 ALA A CA 1
ATOM 2055 C C . ALA A 1 285 ? 14.082 -2.295 -4.518 1.00 87.75 285 ALA A C 1
ATOM 2057 O O . ALA A 1 285 ? 13.530 -3.318 -4.956 1.00 87.75 285 ALA A O 1
ATOM 2058 N N . PHE A 1 286 ? 13.613 -1.061 -4.709 1.00 91.31 286 PHE A N 1
ATOM 2059 C CA . PHE A 1 286 ? 12.462 -0.720 -5.537 1.00 91.31 286 PHE A CA 1
ATOM 2060 C C . PHE A 1 286 ? 12.580 0.671 -6.177 1.00 91.31 286 PHE A C 1
ATOM 2062 O O . PHE A 1 286 ? 13.376 1.514 -5.758 1.00 91.31 286 PHE A O 1
ATOM 2069 N N . THR A 1 287 ? 11.748 0.903 -7.188 1.00 92.19 287 THR A N 1
ATOM 2070 C CA . THR A 1 287 ? 11.544 2.207 -7.819 1.00 92.19 287 THR A CA 1
ATOM 2071 C C . THR A 1 287 ? 10.121 2.270 -8.385 1.00 92.19 287 THR A C 1
ATOM 2073 O O . THR A 1 287 ? 9.726 1.311 -9.044 1.00 92.19 287 THR A O 1
ATOM 2076 N N . PRO A 1 288 ? 9.339 3.337 -8.135 1.00 94.00 288 PRO A N 1
ATOM 2077 C CA . PRO A 1 288 ? 8.102 3.628 -8.849 1.00 94.00 288 PRO A CA 1
ATOM 2078 C C . PRO A 1 288 ? 8.320 4.551 -10.059 1.00 94.00 288 PRO A C 1
ATOM 2080 O O . PRO A 1 288 ? 7.370 5.091 -10.617 1.00 94.00 288 PRO A O 1
ATOM 2083 N N . LEU A 1 289 ? 9.570 4.793 -10.465 1.00 92.12 289 LEU A N 1
ATOM 2084 C CA . LEU A 1 289 ? 9.861 5.629 -11.626 1.00 92.12 289 LEU A CA 1
ATOM 2085 C C . LEU A 1 289 ? 9.186 5.052 -12.880 1.00 92.12 289 LEU A C 1
ATOM 2087 O O . LEU A 1 289 ? 9.333 3.868 -13.165 1.00 92.12 289 LEU A O 1
ATOM 2091 N N . ASN A 1 290 ? 8.484 5.903 -13.632 1.00 91.75 290 ASN A N 1
ATOM 2092 C CA . ASN A 1 290 ? 7.706 5.549 -14.831 1.00 91.75 290 ASN A CA 1
ATOM 2093 C C . ASN A 1 290 ? 6.542 4.575 -14.600 1.00 91.75 290 ASN A C 1
ATOM 2095 O O . ASN A 1 290 ? 5.898 4.187 -15.576 1.00 91.75 290 ASN A O 1
ATOM 2099 N N . ALA A 1 291 ? 6.266 4.211 -13.347 1.00 93.62 291 ALA A N 1
ATOM 2100 C CA . ALA A 1 291 ? 5.034 3.541 -12.985 1.00 93.62 291 ALA A CA 1
ATOM 2101 C C . ALA A 1 291 ? 3.848 4.470 -13.262 1.00 93.62 291 ALA A C 1
ATOM 2103 O O . ALA A 1 291 ? 3.955 5.700 -13.131 1.00 93.62 291 ALA A O 1
ATOM 2104 N N . ASP A 1 292 ? 2.719 3.891 -13.650 1.00 91.25 292 ASP A N 1
ATOM 2105 C CA . ASP A 1 292 ? 1.472 4.624 -13.599 1.00 91.25 292 ASP A CA 1
ATOM 2106 C C . ASP A 1 292 ? 1.010 4.780 -12.141 1.00 91.25 292 ASP A C 1
ATOM 2108 O O . ASP A 1 292 ? 1.750 4.545 -11.182 1.00 91.25 292 ASP A O 1
ATOM 2112 N N . THR A 1 293 ? -0.165 5.371 -11.957 1.00 91.38 293 THR A N 1
ATOM 2113 C CA . THR A 1 293 ? -0.769 5.434 -10.631 1.00 91.38 293 THR A CA 1
ATOM 2114 C C . THR A 1 293 ? -2.103 4.738 -10.684 1.00 91.38 293 THR A C 1
ATOM 2116 O O . THR A 1 293 ? -3.050 5.263 -11.280 1.00 91.38 293 THR A O 1
ATOM 2119 N N . ASP A 1 294 ? -2.170 3.560 -10.079 1.00 84.69 294 ASP A N 1
ATOM 2120 C CA . ASP A 1 294 ? -3.337 2.693 -10.125 1.00 84.69 294 ASP A CA 1
ATOM 2121 C C . ASP A 1 294 ? -3.872 2.384 -8.717 1.00 84.69 294 ASP A C 1
ATOM 2123 O O . ASP A 1 294 ? -3.673 3.153 -7.786 1.00 84.69 294 ASP A O 1
ATOM 2127 N N . GLY A 1 295 ? -4.705 1.363 -8.545 1.00 80.94 295 GLY A N 1
ATOM 2128 C CA . GLY A 1 295 ? -5.242 1.019 -7.226 1.00 80.94 295 GLY A CA 1
ATOM 2129 C C . GLY A 1 295 ? -6.337 1.937 -6.653 1.00 80.94 295 GLY A C 1
ATOM 2130 O O . GLY A 1 295 ? -6.700 2.973 -7.217 1.00 80.94 295 GLY A O 1
ATOM 2131 N N . PRO A 1 296 ? -6.936 1.521 -5.523 1.00 81.19 296 PRO A N 1
ATOM 2132 C CA . PRO A 1 296 ? -8.070 2.214 -4.923 1.00 81.19 296 PRO A CA 1
ATOM 2133 C C . PRO A 1 296 ? -7.645 3.512 -4.208 1.00 81.19 296 PRO A C 1
ATOM 2135 O O . PRO A 1 296 ? -6.514 3.602 -3.716 1.00 81.19 296 PRO A O 1
ATOM 2138 N N . PRO A 1 297 ? -8.552 4.504 -4.089 1.00 78.44 297 PRO A N 1
ATOM 2139 C CA . PRO A 1 297 ? -8.346 5.663 -3.225 1.00 78.44 297 PRO A CA 1
ATOM 2140 C C . PRO A 1 297 ? -8.085 5.240 -1.776 1.00 78.44 297 PRO A C 1
ATOM 2142 O O . PRO A 1 297 ? -8.633 4.240 -1.305 1.00 78.44 297 PRO A O 1
ATOM 2145 N N . LEU A 1 298 ? -7.269 6.012 -1.059 1.00 79.56 298 LEU A N 1
ATOM 2146 C CA . LEU A 1 298 ? -7.050 5.787 0.367 1.00 79.56 298 LEU A CA 1
ATOM 2147 C C . LEU A 1 298 ? -8.281 6.190 1.196 1.00 79.56 298 LEU A C 1
ATOM 2149 O O . LEU A 1 298 ? -9.039 7.080 0.812 1.00 79.56 298 LEU A O 1
ATOM 2153 N N . ALA A 1 299 ? -8.473 5.534 2.344 1.00 71.19 299 ALA A N 1
ATOM 2154 C CA . ALA A 1 299 ? -9.511 5.899 3.309 1.00 71.19 299 ALA A CA 1
ATOM 2155 C C . ALA A 1 299 ? -9.197 7.250 3.977 1.00 71.19 299 ALA A C 1
ATOM 2157 O O . ALA A 1 299 ? -8.028 7.611 4.098 1.00 71.19 299 ALA A O 1
ATOM 2158 N N . THR A 1 300 ? -10.212 7.966 4.480 1.00 63.94 300 THR A N 1
ATOM 2159 C CA . THR A 1 300 ? -10.075 9.321 5.062 1.00 63.94 300 THR A CA 1
ATOM 2160 C C . THR A 1 300 ? -8.983 9.423 6.132 1.00 63.94 300 THR A C 1
ATOM 2162 O O . THR A 1 300 ? -8.230 10.392 6.150 1.00 63.94 300 THR A O 1
ATOM 2165 N N . GLY A 1 301 ? -8.821 8.390 6.968 1.00 64.19 301 GLY A N 1
ATOM 2166 C CA . GLY A 1 301 ? -7.774 8.335 8.000 1.00 64.19 301 GLY A CA 1
ATOM 2167 C C . GLY A 1 301 ? -6.330 8.286 7.474 1.00 64.19 301 GLY A C 1
ATOM 2168 O O . GLY A 1 301 ? -5.395 8.403 8.260 1.00 64.19 301 GLY A O 1
ATOM 2169 N N . CYS A 1 302 ? -6.151 8.120 6.165 1.00 68.56 302 CYS A N 1
ATOM 2170 C CA . CYS A 1 302 ? -4.874 8.097 5.457 1.00 68.56 302 CYS A CA 1
ATOM 2171 C C . CYS A 1 302 ? -4.644 9.341 4.589 1.00 68.56 302 CYS A C 1
ATOM 2173 O O . CYS A 1 302 ? -3.630 9.413 3.895 1.00 68.56 302 CYS A O 1
ATOM 2175 N N . LEU A 1 303 ? -5.600 10.275 4.554 1.00 77.50 303 LEU A N 1
ATOM 2176 C CA . LEU A 1 303 ? -5.535 11.445 3.687 1.00 77.50 303 LEU A CA 1
ATOM 2177 C C . LEU A 1 303 ? -4.834 12.592 4.408 1.00 77.50 303 LEU A C 1
ATOM 2179 O O . LEU A 1 303 ? -5.243 13.028 5.481 1.00 77.50 303 LEU A O 1
ATOM 2183 N N . ASP A 1 304 ? -3.804 13.130 3.777 1.00 77.94 304 ASP A N 1
ATOM 2184 C CA . ASP A 1 304 ? -3.205 14.404 4.143 1.00 77.94 304 ASP A CA 1
ATOM 2185 C C . ASP A 1 304 ? -3.905 15.567 3.419 1.00 77.94 304 ASP A C 1
ATOM 2187 O O . ASP A 1 304 ? -4.458 15.422 2.326 1.00 77.94 304 ASP A O 1
ATOM 2191 N N . SER A 1 305 ? -3.842 16.764 4.003 1.00 80.00 305 SER A N 1
ATOM 2192 C CA . SER A 1 305 ? -4.466 17.966 3.434 1.00 80.00 305 SER A CA 1
ATOM 2193 C C . SER A 1 305 ? -3.805 18.482 2.150 1.00 80.00 305 SER A C 1
ATOM 2195 O O . 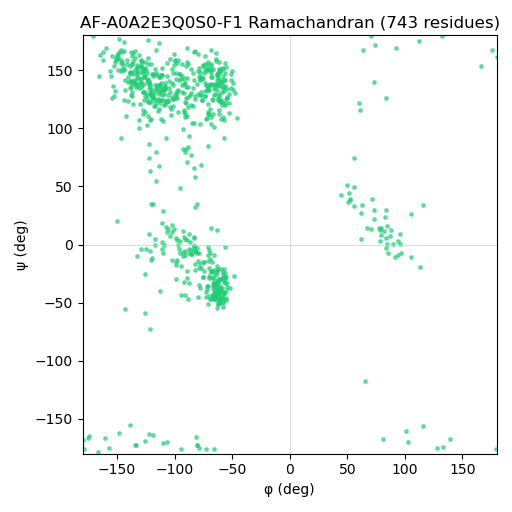SER A 1 305 ? -4.345 19.382 1.510 1.00 80.00 305 SER A O 1
ATOM 2197 N N . GLU A 1 306 ? -2.615 17.990 1.806 1.00 84.31 306 GLU A N 1
ATOM 2198 C CA . GLU A 1 306 ? -1.791 18.535 0.722 1.00 84.31 306 GLU A CA 1
ATOM 2199 C C . GLU A 1 306 ? -2.089 17.838 -0.607 1.00 84.31 306 GLU A C 1
ATOM 2201 O O . GLU A 1 306 ? -2.235 18.496 -1.638 1.00 84.31 306 GLU A O 1
ATOM 2206 N N . THR A 1 307 ? -2.215 16.513 -0.570 1.00 83.94 307 THR A N 1
ATOM 2207 C CA . THR A 1 307 ? -2.388 15.643 -1.739 1.00 83.94 307 THR A CA 1
ATOM 2208 C C . THR A 1 307 ? -3.671 14.820 -1.695 1.00 83.94 307 THR A C 1
ATOM 2210 O O . THR A 1 307 ? -3.977 14.140 -2.673 1.00 83.94 307 THR A O 1
ATOM 2213 N N . ALA A 1 308 ? -4.433 14.881 -0.595 1.00 83.25 308 ALA A N 1
ATOM 2214 C CA . ALA A 1 308 ? -5.619 14.058 -0.373 1.00 83.25 308 ALA A CA 1
ATOM 2215 C C . ALA A 1 308 ? -5.330 12.562 -0.597 1.00 83.25 308 ALA A C 1
ATOM 2217 O O . ALA A 1 308 ? -6.096 11.873 -1.270 1.00 83.25 308 ALA A O 1
ATOM 2218 N N . GLY A 1 309 ? -4.195 12.070 -0.079 1.00 80.50 309 GLY A N 1
ATOM 2219 C CA . GLY A 1 309 ? -3.821 10.656 -0.163 1.00 80.50 309 GLY A CA 1
ATOM 2220 C C . GLY A 1 309 ? -3.424 10.162 -1.561 1.00 80.50 309 GLY A C 1
ATOM 2221 O O . GLY A 1 309 ? -3.355 8.952 -1.775 1.00 80.50 309 GLY A O 1
ATOM 2222 N N . ALA A 1 310 ? -3.172 11.058 -2.523 1.00 86.06 310 ALA A N 1
ATOM 2223 C CA . ALA A 1 310 ? -2.751 10.677 -3.870 1.00 86.06 310 ALA A CA 1
ATOM 2224 C C . ALA A 1 310 ? -1.338 10.069 -3.896 1.00 86.06 310 ALA A C 1
ATOM 2226 O O . ALA A 1 310 ? -0.419 10.582 -3.264 1.00 86.06 310 ALA A O 1
ATOM 2227 N N . PHE A 1 311 ? -1.151 8.998 -4.661 1.00 93.06 311 PHE A N 1
ATOM 2228 C CA . PHE A 1 311 ? 0.179 8.502 -5.012 1.00 93.06 311 PHE A CA 1
ATOM 2229 C C . PHE A 1 311 ? 0.657 9.168 -6.309 1.00 93.06 311 PHE A C 1
ATOM 2231 O O . PHE A 1 311 ? -0.151 9.565 -7.150 1.00 93.06 311 PHE A O 1
ATOM 2238 N N . ILE A 1 312 ? 1.970 9.271 -6.472 1.00 92.62 312 ILE A N 1
ATOM 2239 C CA . ILE A 1 312 ? 2.655 9.632 -7.712 1.00 92.62 312 ILE A CA 1
ATOM 2240 C C . ILE A 1 312 ? 3.584 8.478 -8.054 1.00 92.62 312 ILE A C 1
ATOM 2242 O O . ILE A 1 312 ? 4.598 8.311 -7.378 1.00 92.62 312 ILE A O 1
ATOM 2246 N N . GLY A 1 313 ? 3.219 7.711 -9.085 1.00 93.00 313 GLY A N 1
ATOM 2247 C CA . GLY A 1 313 ? 3.883 6.463 -9.463 1.00 93.00 313 GLY A CA 1
ATOM 2248 C C . GLY A 1 313 ? 3.800 5.436 -8.336 1.00 93.00 313 GLY A C 1
ATOM 2249 O O . GLY A 1 313 ? 4.358 5.657 -7.260 1.00 93.00 313 GLY A O 1
ATOM 2250 N N . ASP A 1 314 ? 3.128 4.308 -8.538 1.00 94.69 314 ASP A N 1
ATOM 2251 C CA . ASP A 1 314 ? 3.098 3.266 -7.514 1.00 94.69 314 ASP A CA 1
ATOM 2252 C C . ASP A 1 314 ? 3.452 1.887 -8.031 1.00 94.69 314 ASP A C 1
ATOM 2254 O O . ASP A 1 314 ? 3.247 1.533 -9.180 1.00 94.69 314 ASP A O 1
ATOM 2258 N N . VAL A 1 315 ? 4.052 1.114 -7.140 1.00 96.56 315 VAL A N 1
ATOM 2259 C CA . VAL A 1 315 ? 4.434 -0.262 -7.388 1.00 96.56 315 VAL A CA 1
ATOM 2260 C C . VAL A 1 315 ? 3.901 -1.147 -6.284 1.00 96.56 315 VAL A C 1
ATOM 2262 O O . VAL A 1 315 ? 3.751 -0.745 -5.125 1.00 96.56 315 VAL A O 1
ATOM 2265 N N . TRP A 1 316 ? 3.653 -2.391 -6.656 1.00 97.69 316 TRP A N 1
ATOM 2266 C CA . TRP A 1 316 ? 2.975 -3.356 -5.823 1.00 97.69 316 TRP A CA 1
ATOM 2267 C C . TRP A 1 316 ? 3.899 -4.490 -5.425 1.00 97.69 316 TRP A C 1
ATOM 2269 O O . TRP A 1 316 ? 4.643 -5.065 -6.224 1.00 97.69 316 TRP A O 1
ATOM 2279 N N . PHE A 1 317 ? 3.814 -4.867 -4.165 1.00 97.62 317 PHE A N 1
ATOM 2280 C CA . PHE A 1 317 ? 4.437 -6.061 -3.629 1.00 97.62 317 PHE A CA 1
ATOM 2281 C C . PHE A 1 317 ? 3.378 -6.929 -2.990 1.00 97.62 317 PHE A C 1
ATOM 2283 O O . PHE A 1 317 ? 2.295 -6.458 -2.647 1.00 97.62 317 PHE A O 1
ATOM 2290 N N . ARG A 1 318 ? 3.689 -8.207 -2.814 1.00 96.50 318 ARG A N 1
ATOM 2291 C CA . ARG A 1 318 ? 2.845 -9.096 -2.032 1.00 96.50 318 ARG A CA 1
ATOM 2292 C C . ARG A 1 318 ? 3.658 -9.859 -1.009 1.00 96.50 318 ARG A C 1
ATOM 2294 O O . ARG A 1 318 ? 4.772 -10.296 -1.289 1.00 96.50 318 ARG A O 1
ATOM 2301 N N . HIS A 1 319 ? 3.099 -10.010 0.180 1.00 93.12 319 HIS A N 1
ATOM 2302 C CA . HIS A 1 319 ? 3.731 -10.699 1.292 1.00 93.12 319 HIS A CA 1
ATOM 2303 C C . HIS A 1 319 ? 2.793 -11.781 1.811 1.00 93.12 319 HIS A C 1
ATOM 2305 O O . HIS A 1 319 ? 1.652 -11.492 2.158 1.00 93.12 319 HIS A O 1
ATOM 2311 N N . THR A 1 320 ? 3.271 -13.025 1.863 1.00 90.62 320 THR A N 1
ATOM 2312 C CA . THR A 1 320 ? 2.527 -14.135 2.472 1.00 90.62 320 THR A CA 1
ATOM 2313 C C . THR A 1 320 ? 3.080 -14.407 3.855 1.00 90.62 320 THR A C 1
ATOM 2315 O O . THR A 1 320 ? 4.257 -14.750 4.006 1.00 90.62 320 THR A O 1
ATOM 2318 N N . THR A 1 321 ? 2.234 -14.267 4.868 1.00 73.06 321 THR A N 1
ATOM 2319 C CA . THR A 1 321 ? 2.656 -14.409 6.255 1.00 73.06 321 THR A CA 1
ATOM 2320 C C . THR A 1 321 ? 2.704 -15.890 6.643 1.00 73.06 321 THR A C 1
ATOM 2322 O O . THR A 1 321 ? 1.743 -16.627 6.460 1.00 73.06 321 THR A O 1
ATOM 2325 N N . ALA A 1 322 ? 3.826 -16.369 7.189 1.00 69.56 322 ALA A N 1
ATOM 2326 C CA . ALA A 1 322 ? 3.988 -17.792 7.524 1.00 69.56 322 ALA A CA 1
ATOM 2327 C C . ALA A 1 322 ? 3.362 -18.206 8.874 1.00 69.56 322 ALA A C 1
ATOM 2329 O O . ALA A 1 322 ? 3.108 -19.391 9.090 1.00 69.56 322 ALA A O 1
ATOM 2330 N N . VAL A 1 323 ? 3.155 -17.253 9.789 1.00 54.66 323 VAL A N 1
ATOM 2331 C CA . VAL A 1 323 ? 2.624 -17.442 11.152 1.00 54.66 323 VAL A CA 1
ATOM 2332 C C . VAL A 1 323 ? 1.843 -16.200 11.581 1.00 54.66 323 VAL A C 1
ATOM 2334 O O . VAL A 1 323 ? 2.213 -15.109 11.168 1.00 54.66 323 VAL A O 1
ATOM 2337 N N . ASP A 1 324 ? 0.833 -16.337 12.439 1.00 62.19 324 ASP A N 1
ATOM 2338 C CA . ASP A 1 324 ? 0.100 -15.188 12.990 1.00 62.19 324 ASP A CA 1
ATOM 2339 C C . ASP A 1 324 ? 1.069 -14.242 13.720 1.00 62.19 324 ASP A C 1
ATOM 2341 O O . ASP A 1 324 ? 1.611 -14.611 14.766 1.00 62.19 324 ASP A O 1
ATOM 2345 N N . ASN A 1 325 ? 1.331 -13.055 13.169 1.00 57.25 325 ASN A N 1
ATOM 2346 C CA . ASN A 1 325 ? 2.260 -12.093 13.762 1.00 57.25 325 ASN A CA 1
ATOM 2347 C C . ASN A 1 325 ? 2.110 -10.688 13.157 1.00 57.25 325 ASN A C 1
ATOM 2349 O O . ASN A 1 325 ? 1.581 -10.514 12.060 1.00 57.25 325 ASN A O 1
ATOM 2353 N N . GLY A 1 326 ? 2.646 -9.684 13.844 1.00 64.19 326 GLY A N 1
ATOM 2354 C CA . GLY A 1 326 ? 2.775 -8.339 13.308 1.00 64.19 326 GLY A CA 1
ATOM 2355 C C . GLY A 1 326 ? 3.847 -8.240 12.214 1.00 64.19 326 GLY A C 1
ATOM 2356 O O . GLY A 1 326 ? 4.969 -8.727 12.369 1.00 64.19 326 GLY A O 1
ATOM 2357 N N . ILE A 1 327 ? 3.508 -7.585 11.106 1.00 77.19 327 ILE A N 1
ATOM 2358 C CA . ILE A 1 327 ? 4.381 -7.283 9.970 1.00 77.19 327 ILE A CA 1
ATOM 2359 C C . ILE A 1 327 ? 4.595 -5.775 9.892 1.00 77.19 327 ILE A C 1
ATOM 2361 O O . ILE A 1 327 ? 3.641 -5.009 9.780 1.00 77.19 327 ILE A O 1
ATOM 2365 N N . LEU A 1 328 ? 5.855 -5.353 9.909 1.00 77.69 328 LEU A N 1
ATOM 2366 C CA . LEU A 1 328 ? 6.289 -3.982 9.677 1.00 77.69 328 LEU A CA 1
ATOM 2367 C C . LEU A 1 328 ? 6.722 -3.813 8.217 1.00 77.69 328 LEU A C 1
ATOM 2369 O O . LEU A 1 328 ? 7.515 -4.607 7.710 1.00 77.69 328 LEU A O 1
ATOM 2373 N N . VAL A 1 329 ? 6.249 -2.744 7.582 1.00 87.75 329 VAL A N 1
ATOM 2374 C CA . VAL A 1 329 ? 6.624 -2.311 6.234 1.00 87.75 329 VAL A CA 1
ATOM 2375 C C . VAL A 1 329 ? 7.219 -0.908 6.328 1.00 87.75 329 VAL A C 1
ATOM 2377 O O . VAL A 1 329 ? 6.581 0.005 6.855 1.00 87.75 329 VAL A O 1
ATOM 2380 N N . SER A 1 330 ? 8.452 -0.722 5.858 1.00 86.06 330 SER A N 1
ATOM 2381 C CA . SER A 1 330 ? 9.198 0.520 6.089 1.00 86.06 330 SER A CA 1
ATOM 2382 C C . SER A 1 330 ? 10.054 0.932 4.898 1.00 86.06 330 SER A C 1
ATOM 2384 O O . SER A 1 330 ? 10.839 0.142 4.389 1.00 86.06 330 SER A O 1
ATOM 2386 N N . THR A 1 331 ? 9.974 2.205 4.522 1.00 93.44 331 THR A N 1
ATOM 2387 C CA . THR A 1 331 ? 10.943 2.888 3.637 1.00 93.44 331 THR A CA 1
ATOM 2388 C C . THR A 1 331 ? 11.769 3.935 4.400 1.00 93.44 331 THR A C 1
ATOM 2390 O O . THR A 1 331 ? 12.624 4.613 3.829 1.00 93.44 331 THR A O 1
ATOM 2393 N N . CYS A 1 332 ? 11.535 4.035 5.713 1.00 85.06 332 CYS A N 1
ATOM 2394 C CA . CYS A 1 332 ? 12.138 4.970 6.654 1.00 85.06 332 CYS A CA 1
ATOM 2395 C C . CYS A 1 332 ? 13.662 5.097 6.494 1.00 85.06 332 CYS A C 1
ATOM 2397 O O . CYS A 1 332 ? 14.409 4.183 6.839 1.00 85.06 332 CYS A O 1
ATOM 2399 N N . GLY A 1 333 ? 14.128 6.236 5.980 1.00 86.62 333 GLY A N 1
ATOM 2400 C CA . GLY A 1 333 ? 15.549 6.534 5.770 1.00 86.62 333 GLY A CA 1
ATOM 2401 C C . GLY A 1 333 ? 16.257 5.683 4.712 1.00 86.62 333 GLY A C 1
ATOM 2402 O O . GLY A 1 333 ? 17.490 5.686 4.655 1.00 86.62 333 GLY A O 1
ATOM 2403 N N . HIS A 1 334 ? 15.495 4.968 3.884 1.00 86.62 334 HIS A N 1
ATOM 2404 C CA . HIS A 1 334 ? 16.002 4.065 2.852 1.00 86.62 334 HIS A CA 1
ATOM 2405 C C . HIS A 1 334 ? 15.470 4.372 1.447 1.00 86.62 334 HIS A C 1
ATOM 2407 O O . HIS A 1 334 ? 15.942 3.773 0.484 1.00 86.62 334 HIS A O 1
ATOM 2413 N N . ALA A 1 335 ? 14.564 5.339 1.301 1.00 92.69 335 ALA A N 1
ATOM 2414 C CA . ALA A 1 335 ? 14.175 5.902 0.012 1.00 92.69 335 ALA A CA 1
ATOM 2415 C C . ALA A 1 335 ? 14.753 7.310 -0.190 1.00 92.69 335 ALA A C 1
ATOM 2417 O O . ALA A 1 335 ? 14.907 8.081 0.758 1.00 92.69 335 ALA A O 1
ATOM 2418 N N . GLY A 1 336 ? 15.102 7.632 -1.438 1.00 92.00 336 GLY A N 1
ATOM 2419 C CA . GLY A 1 336 ? 15.632 8.943 -1.825 1.00 92.00 336 GLY A CA 1
ATOM 2420 C C . GLY A 1 336 ? 14.565 10.010 -2.088 1.00 92.00 336 GLY A C 1
ATOM 2421 O O . GLY A 1 336 ? 14.910 11.090 -2.562 1.00 92.00 336 GLY A O 1
ATOM 2422 N N . PHE A 1 337 ? 13.296 9.704 -1.826 1.00 94.50 337 PHE A N 1
ATOM 2423 C CA . PHE A 1 337 ? 12.135 10.539 -2.119 1.00 94.50 337 PHE A CA 1
ATOM 2424 C C . PHE A 1 337 ? 11.076 10.391 -1.017 1.00 94.50 337 PHE A C 1
ATOM 2426 O O . PHE A 1 337 ? 11.171 9.484 -0.189 1.00 94.50 337 PHE A O 1
ATOM 2433 N N . ASP A 1 338 ? 10.106 11.303 -1.018 1.00 94.19 338 ASP A N 1
ATOM 2434 C CA . ASP A 1 338 ? 8.965 11.336 -0.098 1.00 94.19 338 ASP A CA 1
ATOM 2435 C C . ASP A 1 338 ? 8.000 10.194 -0.450 1.00 94.19 338 ASP A C 1
ATOM 2437 O O . ASP A 1 338 ? 7.400 10.192 -1.535 1.00 94.19 338 ASP A O 1
ATOM 2441 N N . THR A 1 339 ? 7.953 9.176 0.409 1.00 95.06 339 THR A N 1
ATOM 2442 C CA . THR A 1 339 ? 7.275 7.909 0.131 1.00 95.06 339 THR A CA 1
ATOM 2443 C C . THR A 1 339 ? 5.915 7.835 0.796 1.00 95.06 339 THR A C 1
ATOM 2445 O O . THR A 1 339 ? 5.679 8.375 1.870 1.00 95.06 339 THR A O 1
ATOM 2448 N N . ARG A 1 340 ? 5.049 7.019 0.199 1.00 93.81 340 ARG A N 1
ATOM 2449 C CA . ARG A 1 340 ? 3.772 6.596 0.760 1.00 93.81 340 ARG A CA 1
ATOM 2450 C C . ARG A 1 340 ? 3.622 5.087 0.658 1.00 93.81 340 ARG A C 1
ATOM 2452 O O . ARG A 1 340 ? 4.044 4.478 -0.326 1.00 93.81 340 ARG A O 1
ATOM 2459 N N . ILE A 1 341 ? 3.010 4.483 1.671 1.00 94.19 341 ILE A N 1
ATOM 2460 C CA . ILE A 1 341 ? 2.762 3.045 1.788 1.00 94.19 341 ILE A CA 1
ATOM 2461 C C . ILE A 1 341 ? 1.282 2.818 2.098 1.00 94.19 341 ILE A C 1
ATOM 2463 O O . ILE A 1 341 ? 0.701 3.512 2.931 1.00 94.19 341 ILE A O 1
ATOM 2467 N N . ALA A 1 342 ? 0.678 1.814 1.469 1.00 92.38 342 ALA A N 1
ATOM 2468 C CA . ALA A 1 342 ? -0.656 1.323 1.798 1.00 92.38 342 ALA A CA 1
ATOM 2469 C C . ALA A 1 342 ? -0.709 -0.206 1.704 1.00 92.38 342 ALA A C 1
ATOM 2471 O O . ALA A 1 342 ? -0.118 -0.793 0.801 1.00 92.38 342 ALA A O 1
ATOM 2472 N N . ILE A 1 343 ? -1.397 -0.859 2.640 1.00 90.69 343 ILE A N 1
ATOM 2473 C CA . ILE A 1 343 ? -1.470 -2.323 2.732 1.00 90.69 343 ILE A CA 1
ATOM 2474 C C . ILE A 1 343 ? -2.907 -2.780 2.516 1.00 90.69 343 ILE A C 1
ATOM 2476 O O . ILE A 1 343 ? -3.811 -2.243 3.148 1.00 90.69 343 ILE A O 1
ATOM 2480 N N . TYR A 1 344 ? -3.114 -3.797 1.686 1.00 88.12 344 TYR A N 1
ATOM 2481 C CA . TYR A 1 344 ? -4.426 -4.327 1.321 1.00 88.12 344 TYR A CA 1
ATOM 2482 C C . TYR A 1 344 ? -4.500 -5.844 1.508 1.00 88.12 344 TYR A C 1
ATOM 2484 O O . TYR A 1 344 ? -3.484 -6.542 1.506 1.00 88.12 344 TYR A O 1
ATOM 2492 N N . THR A 1 345 ? -5.720 -6.358 1.637 1.00 83.06 345 THR A N 1
ATOM 2493 C CA . THR A 1 345 ? -6.002 -7.805 1.686 1.00 83.06 345 THR A CA 1
ATOM 2494 C C . THR A 1 345 ? -5.819 -8.494 0.332 1.00 83.06 345 THR A C 1
ATOM 2496 O O . THR A 1 345 ? -5.276 -9.588 0.279 1.00 83.06 345 THR A O 1
ATOM 2499 N N . ASP A 1 346 ? -6.200 -7.849 -0.769 1.00 87.00 346 ASP A N 1
ATOM 2500 C CA . ASP A 1 346 ? -5.955 -8.297 -2.143 1.00 87.00 346 ASP A CA 1
ATOM 2501 C C . ASP A 1 346 ? -6.003 -7.100 -3.119 1.00 87.00 346 ASP A C 1
ATOM 2503 O O . ASP A 1 346 ? -6.091 -5.941 -2.696 1.00 87.00 346 ASP A O 1
ATOM 2507 N N . CYS A 1 347 ? -5.904 -7.344 -4.433 1.00 88.81 347 CYS A N 1
ATOM 2508 C CA . CYS A 1 347 ? -6.055 -6.255 -5.397 1.00 88.81 347 CYS A CA 1
ATOM 2509 C C . CYS A 1 347 ? -7.510 -5.771 -5.463 1.00 88.81 347 CYS A C 1
ATOM 2511 O O . CYS A 1 347 ? -8.393 -6.480 -5.943 1.00 88.81 347 CYS A O 1
ATOM 2513 N N . GLY A 1 348 ? -7.729 -4.523 -5.041 1.00 81.56 348 GLY A N 1
ATOM 2514 C CA . GLY A 1 348 ? -9.064 -3.935 -4.909 1.00 81.56 348 GLY A CA 1
ATOM 2515 C C . GLY A 1 348 ? -9.762 -4.281 -3.591 1.00 81.56 348 GLY A C 1
ATOM 2516 O O . GLY A 1 348 ? -10.922 -3.909 -3.416 1.00 81.56 348 GLY A O 1
ATOM 2517 N N . GLY A 1 349 ? -9.069 -4.966 -2.680 1.00 76.62 349 GLY A N 1
ATOM 2518 C CA . GLY A 1 349 ? -9.576 -5.347 -1.370 1.00 76.62 349 GLY A CA 1
ATOM 2519 C C . GLY A 1 349 ? -9.514 -4.242 -0.330 1.00 76.62 349 GLY A C 1
ATOM 2520 O O . GLY A 1 349 ? -9.175 -3.087 -0.595 1.00 76.62 349 GLY A O 1
ATOM 2521 N N . THR A 1 350 ? -9.830 -4.630 0.900 1.00 79.56 350 THR A N 1
ATOM 2522 C CA . THR A 1 350 ? -9.848 -3.740 2.062 1.00 79.56 350 THR A CA 1
ATOM 2523 C C . THR A 1 350 ? -8.447 -3.219 2.374 1.00 79.56 350 THR A C 1
ATOM 2525 O O . THR A 1 350 ? -7.510 -4.011 2.503 1.00 79.56 350 THR A O 1
ATOM 2528 N N . LEU A 1 351 ? -8.328 -1.896 2.527 1.00 79.44 351 LEU A N 1
ATOM 2529 C CA . LEU A 1 351 ? -7.151 -1.223 3.078 1.00 79.44 351 LEU A CA 1
ATOM 2530 C C . LEU A 1 351 ? -7.017 -1.583 4.565 1.00 79.44 351 LEU A C 1
ATOM 2532 O O . LEU A 1 351 ? -7.954 -1.384 5.327 1.00 79.44 351 LEU A O 1
ATOM 2536 N N . LEU A 1 352 ? -5.860 -2.093 4.974 1.00 75.62 352 LEU A N 1
ATOM 2537 C CA . LEU A 1 352 ? -5.554 -2.4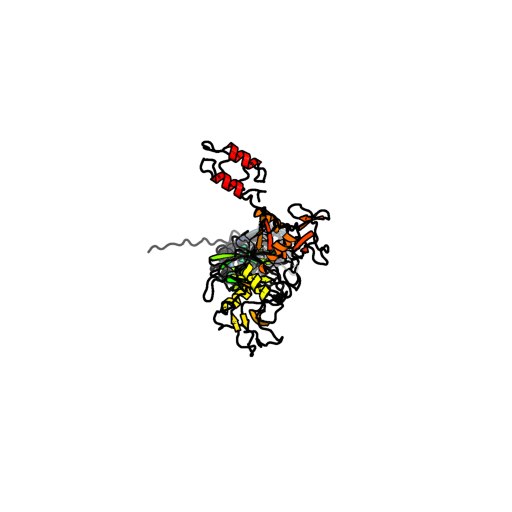68 6.357 1.00 75.62 352 LEU A CA 1
ATOM 2538 C C . LEU A 1 352 ? -4.854 -1.343 7.117 1.00 75.62 352 LEU A C 1
ATOM 2540 O O . LEU A 1 352 ? -5.135 -1.095 8.284 1.00 75.62 352 LEU A O 1
ATOM 2544 N N . THR A 1 353 ? -3.893 -0.690 6.468 1.00 80.25 353 THR A N 1
ATOM 2545 C CA . THR A 1 353 ? -3.113 0.404 7.049 1.00 80.25 353 THR A CA 1
ATOM 2546 C C . THR A 1 353 ? -2.430 1.200 5.946 1.00 80.25 353 THR A C 1
ATOM 2548 O O . THR A 1 353 ? -2.326 0.747 4.804 1.00 80.25 353 THR A O 1
ATOM 2551 N N . CYS A 1 354 ? -1.940 2.378 6.293 1.00 86.12 354 CYS A N 1
ATOM 2552 C CA . CYS A 1 354 ? -1.256 3.292 5.397 1.00 86.12 354 CYS A CA 1
ATOM 2553 C C . CYS A 1 354 ? -0.246 4.134 6.184 1.00 86.12 354 CYS A C 1
ATOM 2555 O O . CYS A 1 354 ? -0.336 4.263 7.407 1.00 86.12 354 CYS A O 1
ATOM 2557 N N . SER A 1 355 ? 0.723 4.716 5.490 1.00 86.19 355 SER A N 1
ATOM 2558 C CA . SER A 1 355 ? 1.667 5.677 6.053 1.00 86.19 355 SER A CA 1
ATOM 2559 C C . SER A 1 355 ? 2.211 6.566 4.947 1.00 86.19 355 SER A C 1
ATOM 2561 O O . SER A 1 355 ? 2.419 6.101 3.834 1.00 86.19 355 SER A O 1
ATOM 2563 N N . ASP A 1 356 ? 2.452 7.828 5.268 1.00 81.50 356 ASP A N 1
ATOM 2564 C CA . ASP A 1 356 ? 3.059 8.818 4.378 1.00 81.50 356 ASP A CA 1
ATOM 2565 C C . ASP A 1 356 ? 4.337 9.344 5.035 1.00 81.50 356 ASP A C 1
ATOM 2567 O O . ASP A 1 356 ? 5.435 8.870 4.774 1.00 81.50 356 ASP A O 1
ATOM 2571 N N . ASP A 1 357 ? 4.162 10.161 6.066 1.00 82.62 357 ASP A N 1
ATOM 2572 C CA . ASP A 1 357 ? 5.254 10.693 6.862 1.00 82.62 357 ASP A CA 1
ATOM 2573 C C . ASP A 1 357 ? 5.265 10.062 8.250 1.00 82.62 357 ASP A C 1
ATOM 2575 O O . ASP A 1 357 ? 4.263 10.068 8.973 1.00 82.62 357 ASP A O 1
ATOM 2579 N N . VAL A 1 358 ? 6.425 9.563 8.670 1.00 73.69 358 VAL A N 1
ATOM 2580 C CA . VAL A 1 358 ? 6.646 9.190 10.069 1.00 73.69 358 VAL A CA 1
ATOM 2581 C C . VAL A 1 358 ? 7.686 10.128 10.667 1.00 73.69 358 VAL A C 1
ATOM 2583 O O . VAL A 1 358 ? 8.749 10.351 10.101 1.00 73.69 358 VAL A O 1
ATOM 2586 N N . ILE A 1 359 ? 7.366 10.703 11.829 1.00 74.06 359 ILE A N 1
ATOM 2587 C CA . ILE A 1 359 ? 8.115 11.807 12.453 1.00 74.06 359 ILE A CA 1
ATOM 2588 C C . ILE A 1 359 ? 9.610 11.507 12.694 1.00 74.06 359 ILE A C 1
ATOM 2590 O O . ILE A 1 359 ? 10.425 12.428 12.720 1.00 74.06 359 ILE A O 1
ATOM 2594 N N . ASP A 1 360 ? 9.985 10.238 12.880 1.00 77.81 360 ASP A N 1
ATOM 2595 C CA . ASP A 1 360 ? 11.365 9.777 13.081 1.00 77.81 360 ASP A CA 1
ATOM 2596 C C . ASP A 1 360 ? 12.057 9.309 11.788 1.00 77.81 360 ASP A C 1
ATOM 2598 O O . ASP A 1 360 ? 13.216 8.891 11.829 1.00 77.81 360 ASP A O 1
ATOM 2602 N N . CYS A 1 361 ? 11.384 9.416 10.643 1.00 78.50 361 CYS A N 1
ATOM 2603 C CA . CYS A 1 361 ? 11.877 8.978 9.348 1.00 78.50 361 CYS A CA 1
ATOM 2604 C C . CYS A 1 361 ? 12.338 10.175 8.499 1.00 78.50 361 CYS A C 1
ATOM 2606 O O . CYS A 1 361 ? 11.561 11.083 8.198 1.00 78.50 361 CYS A O 1
ATOM 2608 N N . PRO A 1 362 ? 13.626 10.234 8.116 1.00 86.31 362 PRO A N 1
ATOM 2609 C CA . PRO A 1 362 ? 14.152 11.368 7.370 1.00 86.31 362 PRO A CA 1
ATOM 2610 C C . PRO A 1 362 ? 13.625 11.383 5.929 1.00 86.31 362 PRO A C 1
ATOM 2612 O O . PRO A 1 362 ? 13.376 10.335 5.341 1.00 86.31 362 PRO A O 1
ATOM 2615 N N . GLY A 1 363 ? 13.516 12.578 5.344 1.00 87.00 363 GLY A N 1
ATOM 2616 C CA . GLY A 1 363 ? 13.177 12.749 3.925 1.00 87.00 363 GLY A CA 1
ATOM 2617 C C . GLY A 1 363 ? 11.700 12.562 3.569 1.00 87.00 363 GLY A C 1
ATOM 2618 O O . GLY A 1 363 ? 11.417 12.434 2.387 1.00 87.00 363 GLY A O 1
ATOM 2619 N N . GLY A 1 364 ? 10.800 12.554 4.559 1.00 89.00 364 GLY A N 1
ATOM 2620 C CA . GLY A 1 364 ? 9.375 12.275 4.336 1.00 89.00 364 GLY A CA 1
ATOM 2621 C C . GLY A 1 364 ? 9.133 10.807 3.994 1.00 89.00 364 GLY A C 1
ATOM 2622 O O . GLY A 1 364 ? 8.419 10.479 3.062 1.00 89.00 364 GLY A O 1
ATOM 2623 N N . THR A 1 365 ? 9.863 9.904 4.655 1.00 92.31 365 THR A N 1
ATOM 2624 C CA . THR A 1 365 ? 9.754 8.471 4.365 1.00 92.31 365 THR A CA 1
ATOM 2625 C C . THR A 1 365 ? 8.790 7.779 5.322 1.00 92.31 365 THR A C 1
ATOM 2627 O O . THR A 1 365 ? 8.705 8.128 6.503 1.00 92.31 365 THR A O 1
ATOM 2630 N N . SER A 1 366 ? 8.082 6.765 4.830 1.00 90.56 366 SER A N 1
ATOM 2631 C CA . SER A 1 366 ? 6.979 6.124 5.555 1.00 90.56 366 SER A CA 1
ATOM 2632 C C . SER A 1 366 ? 7.346 4.812 6.247 1.00 90.56 366 SER A C 1
ATOM 2634 O O . SER A 1 366 ? 8.288 4.094 5.880 1.00 90.56 366 SER A O 1
ATOM 2636 N N . ARG A 1 367 ? 6.532 4.462 7.247 1.00 84.75 367 ARG A N 1
ATOM 2637 C CA . ARG A 1 367 ? 6.558 3.187 7.967 1.00 84.75 367 ARG A CA 1
ATOM 2638 C C . ARG A 1 367 ? 5.175 2.887 8.551 1.00 84.75 367 ARG A C 1
ATOM 2640 O O . ARG A 1 367 ? 4.644 3.679 9.323 1.00 84.75 367 ARG A O 1
ATOM 2647 N N . CYS A 1 368 ? 4.626 1.713 8.255 1.00 77.12 368 CYS A N 1
ATOM 2648 C CA . CYS A 1 368 ? 3.380 1.207 8.843 1.00 77.12 368 CYS A CA 1
ATOM 2649 C C . CYS A 1 368 ? 3.504 -0.277 9.196 1.00 77.12 368 CYS A C 1
ATOM 2651 O O . CYS A 1 368 ? 4.411 -0.960 8.728 1.00 77.12 368 CYS A O 1
ATOM 2653 N N . GLY A 1 369 ? 2.579 -0.795 10.001 1.00 76.44 369 GLY A N 1
ATOM 2654 C CA . GLY A 1 369 ? 2.497 -2.224 10.283 1.00 76.44 369 GLY A CA 1
ATOM 2655 C C . GLY A 1 369 ? 1.065 -2.737 10.253 1.00 76.44 369 GLY A C 1
ATOM 2656 O O . GLY A 1 369 ? 0.125 -1.978 10.483 1.00 76.44 369 GLY A O 1
ATOM 2657 N N . PHE A 1 370 ? 0.912 -4.030 9.982 1.00 73.75 370 PHE A N 1
ATOM 2658 C CA . PHE A 1 370 ? -0.360 -4.752 10.028 1.00 73.75 370 PHE A CA 1
ATOM 2659 C C . PHE A 1 370 ? -0.176 -6.112 10.710 1.00 73.75 370 PHE A C 1
ATOM 2661 O O . PHE A 1 370 ? 0.944 -6.605 10.820 1.00 73.75 370 PHE A O 1
ATOM 2668 N N . PHE A 1 371 ? -1.259 -6.741 11.161 1.00 72.31 371 PHE A N 1
ATOM 2669 C CA . PHE A 1 371 ? -1.202 -8.107 11.683 1.00 72.31 371 PHE A CA 1
ATOM 2670 C C . PHE A 1 371 ? -1.488 -9.111 10.565 1.00 72.31 371 PHE A C 1
ATOM 2672 O O . PHE A 1 371 ? -2.586 -9.128 10.013 1.00 72.31 371 PHE A O 1
ATOM 2679 N N . GLY A 1 372 ? -0.498 -9.933 10.228 1.00 70.50 372 GLY A N 1
ATOM 2680 C CA . GLY A 1 372 ? -0.625 -10.978 9.220 1.00 70.50 372 GLY A CA 1
ATOM 2681 C C . GLY A 1 372 ? -1.138 -12.283 9.826 1.00 70.50 372 GLY A C 1
ATOM 2682 O O . GLY A 1 372 ? -0.663 -12.713 10.877 1.00 70.50 372 GLY A O 1
ATOM 2683 N N . VAL A 1 373 ? -2.091 -12.924 9.153 1.00 73.62 373 VAL A N 1
ATOM 2684 C CA . VAL A 1 373 ? -2.613 -14.256 9.489 1.00 73.62 373 VAL A CA 1
ATOM 2685 C C . VAL A 1 373 ? -1.814 -15.320 8.737 1.00 73.62 373 VAL A C 1
ATOM 2687 O O . VAL A 1 373 ? -1.481 -15.155 7.563 1.00 73.62 373 VAL A O 1
ATOM 2690 N N . ALA A 1 374 ? -1.494 -16.426 9.409 1.00 67.81 374 ALA A N 1
ATOM 2691 C CA . ALA A 1 374 ? -0.725 -17.520 8.834 1.00 67.81 374 ALA A CA 1
ATOM 2692 C C . ALA A 1 374 ? -1.382 -18.078 7.558 1.00 67.81 374 ALA A C 1
ATOM 2694 O O . ALA A 1 374 ? -2.493 -18.600 7.593 1.00 67.81 374 ALA A O 1
ATOM 2695 N N . GLY A 1 375 ? -0.645 -18.042 6.450 1.00 71.75 375 GLY A N 1
ATOM 2696 C CA . GLY A 1 375 ? -1.062 -18.549 5.144 1.00 71.75 375 GLY A CA 1
ATOM 2697 C C . GLY A 1 375 ? -1.750 -17.521 4.247 1.00 71.75 375 GLY A C 1
ATOM 2698 O O . GLY A 1 375 ? -1.895 -17.802 3.060 1.00 71.75 375 GLY A O 1
ATOM 2699 N N . GLU A 1 376 ? -2.113 -16.349 4.771 1.00 82.12 376 GLU A N 1
ATOM 2700 C CA . GLU A 1 376 ? -2.741 -15.284 3.988 1.00 82.12 376 GLU A CA 1
ATOM 2701 C C . GLU A 1 376 ? -1.696 -14.421 3.271 1.00 82.12 376 GLU A C 1
ATOM 2703 O O . GLU A 1 376 ? -0.573 -14.216 3.753 1.00 82.12 376 GLU A O 1
ATOM 2708 N N . THR A 1 377 ? -2.076 -13.922 2.095 1.00 92.44 377 THR A N 1
ATOM 2709 C CA . THR A 1 377 ? -1.259 -13.035 1.261 1.00 92.44 377 THR A CA 1
ATOM 2710 C C . THR A 1 377 ? -1.844 -11.633 1.286 1.00 92.44 377 THR A C 1
ATOM 2712 O O . THR A 1 377 ? -3.035 -11.461 1.072 1.00 92.44 377 THR A O 1
ATOM 2715 N N . TYR A 1 378 ? -0.988 -10.636 1.483 1.00 92.12 378 TYR A N 1
ATOM 2716 C CA . TYR A 1 378 ? -1.349 -9.222 1.544 1.00 92.12 378 TYR A CA 1
ATOM 2717 C C . TYR A 1 378 ? -0.641 -8.453 0.439 1.00 92.12 378 TYR A C 1
ATOM 2719 O O . TYR A 1 378 ? 0.499 -8.785 0.100 1.00 92.12 378 TYR A O 1
ATOM 2727 N N . LEU A 1 379 ? -1.282 -7.415 -0.096 1.00 96.62 379 LEU A N 1
ATOM 2728 C CA . LEU A 1 379 ? -0.666 -6.503 -1.056 1.00 96.62 379 LEU A CA 1
ATOM 2729 C C . LEU A 1 379 ? -0.127 -5.252 -0.371 1.00 96.62 379 LEU A C 1
ATOM 2731 O O . LEU A 1 379 ? -0.742 -4.701 0.534 1.00 96.62 379 LEU A O 1
ATOM 2735 N N . ILE A 1 380 ? 1.025 -4.793 -0.834 1.00 96.88 380 ILE A N 1
ATOM 2736 C CA . ILE A 1 380 ? 1.749 -3.635 -0.327 1.00 96.88 380 ILE A CA 1
ATOM 2737 C C . ILE A 1 380 ? 1.941 -2.694 -1.509 1.00 96.88 380 ILE A C 1
ATOM 2739 O O . ILE A 1 380 ? 2.695 -3.000 -2.429 1.00 96.88 380 ILE A O 1
ATOM 2743 N N . ARG A 1 381 ? 1.260 -1.559 -1.479 1.00 97.00 381 ARG A N 1
ATOM 2744 C CA . ARG A 1 381 ? 1.391 -0.478 -2.447 1.00 97.00 381 ARG A CA 1
ATOM 2745 C C . ARG A 1 381 ? 2.407 0.530 -1.937 1.00 97.00 381 ARG A C 1
ATOM 2747 O O . ARG A 1 381 ? 2.316 0.955 -0.783 1.00 97.00 381 ARG A O 1
ATOM 2754 N N . VAL A 1 382 ? 3.354 0.917 -2.782 1.00 96.75 382 VAL A N 1
ATOM 2755 C CA . VAL A 1 382 ? 4.404 1.879 -2.437 1.00 96.75 382 VAL A CA 1
ATOM 2756 C C . VAL A 1 382 ? 4.585 2.850 -3.585 1.00 96.75 382 VAL A C 1
ATOM 2758 O O . VAL A 1 382 ? 4.759 2.428 -4.723 1.00 96.75 382 VAL A O 1
ATOM 2761 N N . GLY A 1 383 ? 4.604 4.140 -3.292 1.00 95.94 383 GLY A N 1
ATOM 2762 C CA . GLY A 1 383 ? 4.848 5.166 -4.298 1.00 95.94 383 GLY A CA 1
ATOM 2763 C C . GLY A 1 383 ? 5.278 6.475 -3.670 1.00 95.94 383 GLY A C 1
ATOM 2764 O O . GLY A 1 383 ? 5.651 6.506 -2.496 1.00 95.94 383 GLY A O 1
ATOM 2765 N N . GLY A 1 384 ? 5.266 7.541 -4.459 1.00 94.69 384 GLY A N 1
ATOM 2766 C CA . GLY A 1 384 ? 5.617 8.875 -3.990 1.00 94.69 384 GLY A CA 1
ATOM 2767 C C . GLY A 1 384 ? 4.417 9.703 -3.548 1.00 94.69 384 GLY A C 1
ATOM 2768 O O . GLY A 1 384 ? 3.315 9.512 -4.059 1.00 94.69 384 GLY A O 1
ATOM 2769 N N . LYS A 1 385 ? 4.631 10.679 -2.665 1.00 91.06 385 LYS A N 1
ATOM 2770 C CA . LYS A 1 385 ? 3.639 11.732 -2.386 1.00 91.06 385 LYS A CA 1
ATOM 2771 C C . LYS A 1 385 ? 3.635 12.829 -3.452 1.00 91.06 385 LYS A C 1
ATOM 2773 O O . LYS A 1 385 ? 2.582 13.261 -3.917 1.00 91.06 385 LYS A O 1
ATOM 2778 N N . PHE A 1 386 ? 4.827 13.282 -3.843 1.00 89.88 386 PHE A N 1
ATOM 2779 C CA . PHE A 1 386 ? 5.016 14.396 -4.783 1.00 89.88 386 PHE A CA 1
ATOM 2780 C C . PHE A 1 386 ? 5.894 14.052 -5.988 1.00 89.88 386 PHE A C 1
ATOM 2782 O O . PHE A 1 386 ? 5.782 14.702 -7.027 1.00 89.88 386 PHE A O 1
ATOM 2789 N N . ASP A 1 387 ? 6.782 13.072 -5.844 1.00 90.88 387 ASP A N 1
ATOM 2790 C CA . ASP A 1 387 ? 7.772 12.683 -6.846 1.00 90.88 387 ASP A CA 1
ATOM 2791 C C . ASP A 1 387 ? 8.081 11.188 -6.710 1.00 90.88 387 ASP A C 1
ATOM 2793 O O . ASP A 1 387 ? 7.812 10.585 -5.675 1.00 90.88 387 ASP A O 1
ATOM 2797 N N . THR A 1 388 ? 8.674 10.603 -7.742 1.00 93.00 388 THR A N 1
ATOM 2798 C CA . THR A 1 388 ? 9.183 9.228 -7.747 1.00 93.00 388 THR A CA 1
ATOM 2799 C C . THR A 1 388 ? 10.697 9.213 -7.549 1.00 93.00 388 THR A C 1
ATOM 2801 O O . THR A 1 388 ? 11.384 10.216 -7.734 1.00 93.00 388 THR A O 1
ATOM 2804 N N . GLY A 1 389 ? 11.255 8.058 -7.201 1.00 91.00 389 GLY A N 1
ATOM 2805 C CA . GLY A 1 389 ? 12.700 7.901 -7.099 1.00 91.00 389 GLY A CA 1
ATOM 2806 C C . GLY A 1 389 ? 13.111 6.468 -6.806 1.00 91.00 389 GLY A C 1
ATOM 2807 O O . GLY A 1 389 ? 12.318 5.539 -6.893 1.00 91.00 389 GLY A O 1
ATOM 2808 N N . VAL A 1 390 ? 14.369 6.275 -6.430 1.00 89.38 390 VAL A N 1
ATOM 2809 C CA . VAL A 1 390 ? 14.890 4.956 -6.052 1.00 89.38 390 VAL A CA 1
ATOM 2810 C C . VAL A 1 390 ? 14.966 4.818 -4.534 1.00 89.38 390 VAL A C 1
ATOM 2812 O O . VAL A 1 390 ? 15.213 5.794 -3.815 1.00 89.38 390 VAL A O 1
ATOM 2815 N N . GLY A 1 391 ? 14.766 3.603 -4.031 1.00 90.56 391 GLY A N 1
ATOM 2816 C CA . GLY A 1 391 ? 14.839 3.320 -2.603 1.00 90.56 391 GLY A CA 1
ATOM 2817 C C . GLY A 1 391 ? 14.893 1.836 -2.268 1.00 90.56 391 GLY A C 1
ATOM 2818 O O . GLY A 1 391 ? 14.884 0.973 -3.144 1.00 90.56 391 GLY A O 1
ATOM 2819 N N . GLU A 1 392 ? 14.935 1.540 -0.973 1.00 88.44 392 GLU A N 1
ATOM 2820 C CA . GLU A 1 392 ? 14.764 0.194 -0.433 1.00 88.44 392 GLU A CA 1
ATOM 2821 C C . GLU A 1 392 ? 13.542 0.132 0.494 1.00 88.44 392 GLU A C 1
ATOM 2823 O O . GLU A 1 392 ? 13.244 1.082 1.222 1.00 88.44 392 GLU A O 1
ATOM 2828 N N . ILE A 1 393 ? 12.850 -1.006 0.468 1.00 91.62 393 ILE A N 1
ATOM 2829 C CA . ILE A 1 393 ? 11.730 -1.344 1.344 1.00 91.62 393 ILE A CA 1
ATOM 2830 C C . ILE A 1 393 ? 12.114 -2.500 2.267 1.00 91.62 393 ILE A C 1
ATOM 2832 O O . ILE A 1 393 ? 12.645 -3.521 1.824 1.00 91.62 393 ILE A O 1
ATOM 2836 N N . ASP A 1 394 ? 11.824 -2.335 3.552 1.00 81.56 394 ASP A N 1
ATOM 2837 C CA . ASP A 1 394 ? 11.964 -3.348 4.590 1.00 81.56 394 ASP A CA 1
ATOM 2838 C C . ASP A 1 394 ? 10.623 -4.004 4.895 1.00 81.56 394 ASP A C 1
ATOM 2840 O O . ASP A 1 394 ? 9.649 -3.315 5.206 1.00 81.56 394 ASP A O 1
ATOM 2844 N N . ILE A 1 395 ? 10.616 -5.337 4.891 1.00 83.81 395 ILE A N 1
ATOM 2845 C CA . ILE A 1 395 ? 9.554 -6.170 5.452 1.00 83.81 395 ILE A CA 1
ATOM 2846 C C . ILE A 1 395 ? 10.136 -6.916 6.650 1.00 83.81 395 ILE A C 1
ATOM 2848 O O . ILE A 1 395 ? 11.054 -7.728 6.508 1.00 83.81 395 ILE A O 1
ATOM 2852 N N . ALA A 1 396 ? 9.620 -6.656 7.843 1.00 68.62 396 ALA A N 1
ATOM 2853 C CA . ALA A 1 396 ? 10.129 -7.246 9.074 1.00 68.62 396 ALA A CA 1
ATOM 2854 C C . ALA A 1 396 ? 8.991 -7.713 9.977 1.00 68.62 396 ALA A C 1
ATOM 2856 O O . ALA A 1 396 ? 7.843 -7.311 9.814 1.00 68.62 396 ALA A O 1
ATOM 2857 N N . TRP A 1 397 ? 9.320 -8.540 10.966 1.00 59.00 397 TRP A N 1
ATOM 2858 C CA . TRP A 1 397 ? 8.427 -8.699 12.107 1.00 59.00 397 TRP A CA 1
ATOM 2859 C C . TRP A 1 397 ? 8.349 -7.371 12.855 1.00 59.00 397 TRP A C 1
ATOM 2861 O O . TRP A 1 397 ? 9.375 -6.726 13.083 1.00 59.00 397 TRP A O 1
ATOM 2871 N N . GLY A 1 398 ? 7.142 -6.973 13.223 1.00 53.62 398 GLY A N 1
ATOM 2872 C CA . GLY A 1 398 ? 6.897 -5.812 14.061 1.00 53.62 398 GLY A CA 1
ATOM 2873 C C . GLY A 1 398 ? 6.067 -6.209 15.268 1.00 53.62 398 GLY A C 1
ATOM 2874 O O . GLY A 1 398 ? 5.227 -7.103 15.173 1.00 53.62 398 GLY A O 1
ATOM 2875 N N . ASP A 1 399 ? 6.265 -5.507 16.378 1.00 51.88 399 ASP A N 1
ATOM 2876 C CA . ASP A 1 399 ? 5.271 -5.469 17.447 1.00 51.88 399 ASP A CA 1
ATOM 2877 C C . ASP A 1 399 ? 4.095 -4.638 16.931 1.00 51.88 399 ASP A C 1
ATOM 2879 O O . ASP A 1 399 ? 4.044 -3.417 17.075 1.00 51.88 399 ASP A O 1
ATOM 2883 N N . VAL A 1 400 ? 3.210 -5.311 16.200 1.00 51.91 400 VAL A N 1
ATOM 2884 C CA . VAL A 1 400 ? 1.985 -4.733 15.665 1.00 51.91 400 VAL A CA 1
ATOM 2885 C C . VAL A 1 400 ? 0.826 -5.394 16.385 1.00 51.91 400 VAL A C 1
ATOM 2887 O O . VAL A 1 400 ? 0.685 -6.621 16.350 1.00 51.91 400 VAL A O 1
ATOM 2890 N N . ASP A 1 401 ? -0.003 -4.592 17.045 1.00 47.38 401 ASP A N 1
ATOM 2891 C CA . ASP A 1 401 ? -1.218 -5.096 17.669 1.00 47.38 401 ASP A CA 1
ATOM 2892 C C . ASP A 1 401 ? -2.072 -5.788 16.600 1.00 47.38 401 ASP A C 1
ATOM 2894 O O . ASP A 1 401 ? -2.311 -5.234 15.525 1.00 47.38 401 ASP A O 1
ATOM 2898 N N . ARG A 1 402 ? -2.567 -7.004 16.871 1.00 46.41 402 ARG A N 1
ATOM 2899 C CA . ARG A 1 402 ? -3.692 -7.520 16.077 1.00 46.41 402 ARG A CA 1
ATOM 2900 C C . ARG A 1 402 ? -4.852 -6.566 16.334 1.00 46.41 402 ARG A C 1
ATOM 2902 O O . ARG A 1 402 ? -5.198 -6.426 17.511 1.00 46.41 402 ARG A O 1
ATOM 2909 N N . PRO A 1 403 ? -5.471 -5.965 15.304 1.00 49.62 403 PRO A N 1
ATOM 2910 C CA . PRO A 1 403 ? -6.704 -5.224 15.499 1.00 49.62 403 PRO A CA 1
ATOM 2911 C C . PRO A 1 403 ? -7.718 -6.188 16.118 1.00 49.62 403 PRO A C 1
ATOM 2913 O O . PRO A 1 403 ? -8.142 -7.158 15.491 1.00 49.62 403 PRO A O 1
ATOM 2916 N N . SER A 1 404 ? -8.001 -6.008 17.404 1.00 55.84 404 SER A N 1
ATOM 2917 C CA . SER A 1 404 ? -9.115 -6.675 18.058 1.00 55.84 404 SER A CA 1
ATOM 2918 C C . SER A 1 404 ? -10.303 -5.753 17.872 1.00 55.84 404 SER A C 1
ATOM 2920 O O . SER A 1 404 ? -10.327 -4.665 18.438 1.00 55.84 404 SER A O 1
ATOM 2922 N N . THR A 1 405 ? -11.262 -6.170 17.055 1.00 62.72 405 THR A N 1
ATOM 2923 C CA . THR A 1 405 ? -12.581 -5.527 16.953 1.00 62.72 405 THR A CA 1
ATOM 2924 C C . THR A 1 405 ? -13.537 -6.023 18.041 1.00 62.72 405 THR A C 1
ATOM 2926 O O . THR A 1 405 ? -14.721 -5.709 18.019 1.00 62.72 405 THR A O 1
ATOM 2929 N N . ASP A 1 406 ? -13.049 -6.850 18.967 1.00 73.88 406 ASP A N 1
ATOM 2930 C CA . ASP A 1 406 ? -13.823 -7.363 20.090 1.00 73.88 406 ASP A CA 1
ATOM 2931 C C . ASP A 1 406 ? -13.692 -6.421 21.290 1.00 73.88 406 ASP A C 1
ATOM 2933 O O . ASP A 1 406 ? -12.587 -5.991 21.633 1.00 73.88 406 ASP A O 1
ATOM 2937 N N . ILE A 1 407 ? -14.821 -6.141 21.940 1.00 84.31 407 ILE A N 1
ATOM 2938 C CA . ILE A 1 407 ? -14.879 -5.414 23.210 1.00 84.31 407 ILE A CA 1
ATOM 2939 C C . ILE A 1 407 ? -14.161 -6.210 24.306 1.00 84.31 407 ILE A C 1
ATOM 2941 O O . ILE A 1 407 ? -13.530 -5.599 25.169 1.00 84.31 407 ILE A O 1
ATOM 2945 N N . THR A 1 408 ? -14.216 -7.547 24.236 1.00 84.75 408 THR A N 1
ATOM 2946 C CA . THR A 1 408 ? -13.723 -8.486 25.256 1.00 84.75 408 THR A CA 1
ATOM 2947 C C . THR A 1 408 ? -12.669 -9.449 24.689 1.00 84.75 408 THR A C 1
ATOM 2949 O O . THR A 1 408 ? -12.938 -10.636 24.466 1.00 84.75 408 THR A O 1
ATOM 2952 N N . PRO A 1 409 ? -11.436 -8.978 24.440 1.00 73.81 409 PRO A N 1
ATOM 2953 C CA . PRO A 1 409 ? -10.368 -9.825 23.923 1.00 73.81 409 PRO A CA 1
ATOM 2954 C C . PRO A 1 409 ? -10.125 -11.053 24.815 1.00 73.81 409 PRO A C 1
ATOM 2956 O O . PRO A 1 409 ? -9.860 -10.946 26.013 1.00 73.81 409 PRO A O 1
ATOM 2959 N N . GLY A 1 410 ? -10.187 -12.240 24.207 1.00 74.94 410 GLY A N 1
ATOM 2960 C CA . GLY A 1 410 ? -9.909 -13.511 24.879 1.00 74.94 410 GLY A CA 1
ATOM 2961 C C . GLY A 1 410 ? -8.425 -13.866 24.880 1.00 74.94 410 GLY A C 1
ATOM 2962 O O . GLY A 1 410 ? -7.796 -13.897 23.816 1.00 74.94 410 GLY A O 1
ATOM 2963 N N . PHE A 1 411 ? -7.875 -14.215 26.044 1.00 69.44 411 PHE A N 1
ATOM 2964 C CA . PHE A 1 411 ? -6.513 -14.730 26.178 1.00 69.44 411 PHE A CA 1
ATOM 2965 C C . PHE A 1 411 ? -6.474 -16.235 25.896 1.00 69.44 411 PHE A C 1
ATOM 2967 O O . PHE A 1 411 ? -6.220 -17.084 26.753 1.00 69.44 411 PHE A O 1
ATOM 2974 N N . ASN A 1 412 ? -6.767 -16.565 24.640 1.00 61.72 412 ASN A N 1
ATOM 2975 C CA . ASN A 1 412 ? -6.916 -17.928 24.163 1.00 61.72 412 ASN A CA 1
ATOM 2976 C C . ASN A 1 412 ? -5.741 -18.332 23.259 1.00 61.72 412 ASN A C 1
ATOM 2978 O O . ASN A 1 412 ? -5.447 -17.647 22.281 1.00 61.72 412 ASN A O 1
ATOM 2982 N N . ARG A 1 413 ? -5.191 -19.535 23.508 1.00 50.03 413 ARG A N 1
ATOM 2983 C CA . ARG A 1 413 ? -4.122 -20.246 22.759 1.00 50.03 413 ARG A CA 1
ATOM 2984 C C . ARG A 1 413 ? -2.684 -19.831 23.117 1.00 50.03 413 ARG A C 1
ATOM 2986 O O . ARG A 1 413 ? -2.297 -18.683 22.973 1.00 50.03 413 ARG A O 1
ATOM 2993 N N . GLY A 1 414 ? -1.858 -20.820 23.474 1.00 44.66 414 GLY A N 1
ATOM 2994 C CA . GLY A 1 414 ? -0.415 -20.660 23.701 1.00 44.66 414 GLY A CA 1
ATOM 2995 C C . GLY A 1 414 ? 0.070 -21.292 25.006 1.00 44.66 414 GLY A C 1
ATOM 2996 O O . GLY A 1 414 ? -0.705 -21.879 25.756 1.00 44.66 414 GLY A O 1
ATOM 2997 N N . VAL A 1 415 ? 1.374 -21.191 25.268 1.00 37.28 415 VAL A N 1
ATOM 2998 C CA . VAL A 1 415 ? 1.981 -21.558 26.557 1.00 37.28 415 VAL A CA 1
ATOM 2999 C C . VAL A 1 415 ? 1.879 -20.344 27.481 1.00 37.28 415 VAL A C 1
ATOM 3001 O O . VAL A 1 415 ? 2.418 -19.298 27.142 1.00 37.28 415 VAL A O 1
ATOM 3004 N N . GLY A 1 416 ? 1.202 -20.480 28.625 1.00 48.94 416 GLY A N 1
ATOM 3005 C CA . GLY A 1 416 ? 0.966 -19.376 29.571 1.00 48.94 416 GLY A CA 1
ATOM 3006 C C . GLY A 1 416 ? -0.380 -18.658 29.409 1.00 48.94 416 GLY A C 1
ATOM 3007 O O . GLY A 1 416 ? -0.652 -17.744 30.173 1.00 48.94 416 GLY A O 1
ATOM 3008 N N . ALA A 1 417 ? -1.217 -19.079 28.455 1.00 60.44 417 ALA A N 1
ATOM 3009 C CA . ALA A 1 417 ? -2.605 -18.631 28.336 1.00 60.44 417 ALA A CA 1
ATOM 3010 C C . ALA A 1 417 ? -3.507 -19.336 29.362 1.00 60.44 417 ALA A C 1
ATOM 3012 O O . ALA A 1 417 ? -3.324 -20.532 29.610 1.00 60.44 417 ALA A O 1
ATOM 3013 N N . ASN A 1 418 ? -4.489 -18.620 29.911 1.00 73.56 418 ASN A N 1
ATOM 3014 C CA . ASN A 1 418 ? -5.420 -19.139 30.919 1.00 73.56 418 ASN A CA 1
ATOM 3015 C C . ASN A 1 418 ? -6.861 -19.315 30.415 1.00 73.56 418 ASN A C 1
ATOM 3017 O O . ASN A 1 418 ? -7.653 -19.963 31.085 1.00 73.56 418 ASN A O 1
ATOM 3021 N N . GLY A 1 419 ? -7.174 -18.859 29.198 1.00 79.81 419 GLY A N 1
ATOM 3022 C CA . GLY A 1 419 ? -8.489 -19.057 28.585 1.00 79.81 419 GLY A CA 1
ATOM 3023 C C . GLY A 1 419 ? -9.545 -18.029 28.991 1.00 79.81 419 GLY A C 1
ATOM 3024 O O . GLY A 1 419 ? -10.661 -18.102 28.488 1.00 79.81 419 GLY A O 1
ATOM 3025 N N . HIS A 1 420 ? -9.187 -17.062 29.837 1.00 88.81 420 HIS A N 1
ATOM 3026 C CA . HIS A 1 420 ? -10.095 -16.014 30.290 1.00 88.81 420 HIS A CA 1
ATOM 3027 C C . HIS A 1 420 ? -10.186 -14.854 29.285 1.00 88.81 420 HIS A C 1
ATOM 3029 O O . HIS A 1 420 ? -9.374 -14.711 28.362 1.00 88.81 420 HIS A O 1
ATOM 3035 N N . HIS A 1 421 ? -11.199 -14.013 29.461 1.00 91.19 421 HIS A N 1
ATOM 3036 C CA . HIS A 1 421 ? -11.468 -12.819 28.661 1.00 91.19 421 HIS A CA 1
ATOM 3037 C C . HIS A 1 421 ? -11.348 -11.567 29.522 1.00 91.19 421 HIS A C 1
ATOM 3039 O O . HIS A 1 421 ? -11.701 -11.606 30.694 1.00 91.19 421 HIS A O 1
ATOM 3045 N N . TYR A 1 422 ? -10.879 -10.458 28.943 1.00 93.00 422 TYR A N 1
ATOM 3046 C CA . TYR A 1 422 ? -10.567 -9.252 29.714 1.00 93.00 422 TYR A CA 1
ATOM 3047 C C . TYR A 1 422 ? -11.148 -7.999 29.076 1.00 93.00 422 TYR A C 1
ATOM 3049 O O . TYR A 1 422 ? -11.122 -7.855 27.857 1.00 93.00 422 TYR A O 1
ATOM 3057 N N . VAL A 1 423 ? -11.612 -7.062 29.898 1.00 92.50 423 VAL A N 1
ATOM 3058 C CA . VAL A 1 423 ? -12.030 -5.726 29.451 1.00 92.50 423 VAL A CA 1
ATOM 3059 C C . VAL A 1 423 ? -11.721 -4.682 30.513 1.00 92.50 423 VAL A C 1
ATOM 3061 O O . VAL A 1 423 ? -11.767 -4.965 31.708 1.00 92.50 423 VAL A O 1
ATOM 3064 N N . VAL A 1 424 ? -11.438 -3.455 30.084 1.00 91.56 424 VAL A N 1
ATOM 3065 C CA . VAL A 1 424 ? -11.372 -2.297 30.980 1.00 91.56 424 VAL A CA 1
ATOM 3066 C C . VAL A 1 424 ? -12.679 -1.522 30.877 1.00 91.56 424 VAL A C 1
ATOM 3068 O O . VAL A 1 424 ? -13.102 -1.127 29.785 1.00 91.56 424 VAL A O 1
ATOM 3071 N N . ARG A 1 425 ? -13.320 -1.286 32.020 1.00 92.25 425 ARG A N 1
ATOM 3072 C CA . ARG A 1 425 ? -14.542 -0.485 32.113 1.00 92.25 425 ARG A CA 1
ATOM 3073 C C . ARG A 1 425 ? -14.322 0.698 33.043 1.00 92.25 425 ARG A C 1
ATOM 3075 O O . ARG A 1 425 ? -13.748 0.541 34.121 1.00 92.25 425 ARG A O 1
ATOM 3082 N N . SER A 1 426 ? -14.832 1.865 32.657 1.00 89.88 426 SER A N 1
ATOM 3083 C CA . SER A 1 426 ? -14.806 3.036 33.531 1.00 89.88 426 SER A CA 1
ATOM 3084 C C . SER A 1 426 ? -15.712 2.839 34.751 1.00 89.88 426 SER A C 1
ATOM 3086 O O . SER A 1 426 ? -16.830 2.337 34.633 1.00 89.88 426 SER A O 1
ATOM 3088 N N . LEU A 1 427 ? -15.228 3.252 35.921 1.00 90.44 427 LEU A N 1
ATOM 3089 C CA . LEU A 1 427 ? -15.982 3.370 37.173 1.00 90.44 427 LEU A CA 1
ATOM 3090 C C . LEU A 1 427 ? -16.457 4.805 37.430 1.00 90.44 427 LEU A C 1
ATOM 3092 O O . LEU A 1 427 ? -17.052 5.071 38.471 1.00 90.44 427 LEU A O 1
ATOM 3096 N N . LEU A 1 428 ? -16.215 5.716 36.479 1.00 80.56 428 LEU A N 1
ATOM 3097 C CA . LEU A 1 428 ? -16.258 7.163 36.683 1.00 80.56 428 LEU A CA 1
ATOM 3098 C C . LEU A 1 428 ? -15.179 7.627 37.678 1.00 80.56 428 LEU A C 1
ATOM 3100 O O . LEU A 1 428 ? -14.523 6.841 38.352 1.00 80.56 428 LEU A O 1
ATOM 3104 N N . ASN A 1 429 ? -14.954 8.938 37.744 1.00 72.94 429 ASN A N 1
ATOM 3105 C CA . ASN A 1 429 ? -13.920 9.497 38.611 1.00 72.94 429 ASN A CA 1
ATOM 3106 C C . ASN A 1 429 ? -14.277 9.288 40.095 1.00 72.94 429 ASN A C 1
ATOM 3108 O O . ASN A 1 429 ? -15.206 9.930 40.594 1.00 72.94 429 ASN A O 1
ATOM 3112 N N . GLY A 1 430 ? -13.501 8.451 40.790 1.00 83.38 430 GLY A N 1
ATOM 3113 C CA . GLY A 1 430 ? -13.585 8.272 42.239 1.00 83.38 430 GLY A CA 1
ATOM 3114 C C . GLY A 1 430 ? -14.250 6.974 42.705 1.00 83.38 430 GLY A C 1
ATOM 3115 O O . GLY A 1 430 ? -14.806 6.967 43.801 1.00 83.38 430 GLY A O 1
ATOM 3116 N N . GLY A 1 431 ? -14.215 5.907 41.903 1.00 92.19 431 GLY A N 1
ATOM 3117 C CA . GLY A 1 431 ? -14.780 4.604 42.257 1.00 92.19 431 GLY A CA 1
ATOM 3118 C C . GLY A 1 431 ? -14.108 3.962 43.477 1.00 92.19 431 GLY A C 1
ATOM 3119 O O . GLY A 1 431 ? -12.896 4.081 43.685 1.00 92.19 431 GLY A O 1
ATOM 3120 N N . THR A 1 432 ? -14.907 3.269 44.281 1.00 95.62 432 THR A N 1
ATOM 3121 C CA . THR A 1 432 ? -14.465 2.453 45.422 1.00 95.62 432 THR A CA 1
ATOM 3122 C C . THR A 1 432 ? -14.158 1.021 44.991 1.00 95.62 432 THR A C 1
ATOM 3124 O O . THR A 1 432 ? -14.501 0.593 43.884 1.00 95.62 432 THR A O 1
ATOM 3127 N N . TRP A 1 433 ? -13.546 0.234 45.876 1.00 95.81 433 TRP A N 1
ATOM 3128 C CA . TRP A 1 433 ? -13.363 -1.194 45.620 1.00 95.81 433 TRP A CA 1
ATOM 3129 C C . TRP A 1 433 ? -14.701 -1.938 45.523 1.00 95.81 433 TRP A C 1
ATOM 3131 O O . TRP A 1 433 ? -14.865 -2.847 44.707 1.00 95.81 433 TRP A O 1
ATOM 3141 N N . ALA A 1 434 ? -15.693 -1.518 46.314 1.00 96.50 434 ALA A N 1
ATOM 3142 C CA . ALA A 1 434 ? -17.042 -2.068 46.240 1.00 96.50 434 ALA A CA 1
ATOM 3143 C C . ALA A 1 434 ? -17.672 -1.837 44.856 1.00 96.50 434 ALA A C 1
ATOM 3145 O O . ALA A 1 434 ? -18.257 -2.768 44.302 1.00 96.50 434 ALA A O 1
ATOM 3146 N N . ASP A 1 435 ? -17.479 -0.648 44.272 1.00 96.44 435 ASP A N 1
ATOM 3147 C CA . ASP A 1 435 ? -17.965 -0.330 42.924 1.00 96.44 435 ASP A CA 1
ATOM 3148 C C . ASP A 1 435 ? -17.286 -1.204 41.859 1.00 96.44 435 ASP A C 1
ATOM 3150 O O . ASP A 1 435 ? -17.943 -1.650 40.917 1.00 96.44 435 ASP A O 1
ATOM 3154 N N . ALA A 1 436 ? -15.985 -1.487 42.012 1.00 96.81 436 ALA A N 1
ATOM 3155 C CA . ALA A 1 436 ? -15.239 -2.369 41.114 1.00 96.81 436 ALA A CA 1
ATOM 3156 C C . ALA A 1 436 ? -15.801 -3.801 41.124 1.00 96.81 436 ALA A C 1
ATOM 3158 O O . ALA A 1 436 ? -16.054 -4.378 40.064 1.00 96.81 436 ALA A O 1
ATOM 3159 N N . VAL A 1 437 ? -16.052 -4.352 42.317 1.00 97.75 437 VAL A N 1
ATOM 3160 C CA . VAL A 1 437 ? -16.628 -5.694 42.493 1.00 97.75 437 VAL A CA 1
ATOM 3161 C C . VAL A 1 437 ? -18.066 -5.759 41.976 1.00 97.75 437 VAL A C 1
ATOM 3163 O O . VAL A 1 437 ? -18.409 -6.690 41.248 1.00 97.75 437 VAL A O 1
ATOM 3166 N N . GLU A 1 438 ? -18.905 -4.778 42.318 1.00 96.38 438 GLU A N 1
ATOM 3167 C CA . GLU A 1 438 ? -20.296 -4.714 41.853 1.00 96.38 438 GLU A CA 1
ATOM 3168 C C . GLU A 1 438 ? -20.366 -4.596 40.32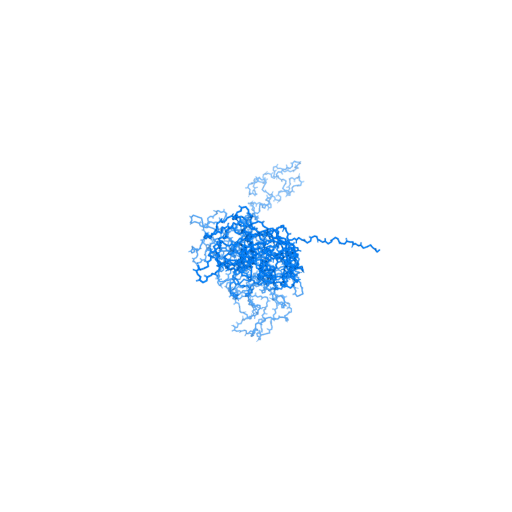6 1.00 96.38 438 GLU A C 1
ATOM 3170 O O . GLU A 1 438 ? -21.119 -5.324 39.678 1.00 96.38 438 GLU A O 1
ATOM 3175 N N . THR A 1 439 ? -19.529 -3.735 39.742 1.00 95.25 439 THR A N 1
ATOM 3176 C CA . THR A 1 439 ? -19.454 -3.535 38.292 1.00 95.25 439 THR A CA 1
ATOM 3177 C C . THR A 1 439 ? -19.022 -4.806 37.573 1.00 95.25 439 THR A C 1
ATOM 3179 O O . THR A 1 439 ? -19.676 -5.203 36.613 1.00 95.25 439 THR A O 1
ATOM 3182 N N . ALA A 1 440 ? -17.952 -5.462 38.026 1.00 96.81 440 ALA A N 1
ATOM 3183 C CA . ALA A 1 440 ? -17.494 -6.712 37.427 1.00 96.81 440 ALA A CA 1
ATOM 3184 C C . ALA A 1 440 ? -18.570 -7.808 37.520 1.00 96.81 440 ALA A C 1
ATOM 3186 O O . ALA A 1 440 ? -18.922 -8.432 36.514 1.00 96.81 440 ALA A O 1
ATOM 3187 N N . GLY A 1 441 ? -19.170 -7.964 38.706 1.00 95.75 441 GLY A N 1
ATOM 3188 C CA . GLY A 1 441 ? -20.218 -8.949 38.960 1.00 95.75 441 GLY A CA 1
ATOM 3189 C C . GLY A 1 441 ? -21.488 -8.723 38.135 1.00 95.75 441 GLY A C 1
ATOM 3190 O O . GLY A 1 441 ? -22.121 -9.695 37.724 1.00 95.75 441 GLY A O 1
ATOM 3191 N N . ARG A 1 442 ? -21.839 -7.465 37.823 1.00 92.06 442 ARG A N 1
ATOM 3192 C CA . ARG A 1 442 ? -22.984 -7.115 36.958 1.00 92.06 442 ARG A CA 1
ATOM 3193 C C . ARG A 1 442 ? -22.902 -7.776 35.581 1.00 92.06 442 ARG A C 1
ATOM 3195 O O . ARG A 1 442 ? -23.938 -8.134 35.029 1.00 92.06 442 ARG A O 1
ATOM 3202 N N . PHE A 1 443 ? -21.693 -7.959 35.053 1.00 92.50 443 PHE A N 1
ATOM 3203 C CA . PHE A 1 443 ? -21.446 -8.581 33.750 1.00 92.50 443 PHE A CA 1
ATOM 3204 C C . PHE A 1 443 ? -21.059 -10.065 33.847 1.00 92.50 443 PHE A C 1
ATOM 3206 O O . PHE A 1 443 ? -20.728 -10.679 32.838 1.00 92.50 443 PHE A O 1
ATOM 3213 N N . GLY A 1 444 ? -21.102 -10.655 35.046 1.00 93.50 444 GLY A N 1
ATOM 3214 C CA . GLY A 1 444 ? -20.715 -12.049 35.272 1.00 93.50 444 GLY A CA 1
ATOM 3215 C C . GLY A 1 444 ? -19.205 -12.287 35.363 1.00 93.50 444 GLY A C 1
ATOM 3216 O O . GLY A 1 444 ? -18.784 -13.438 35.296 1.00 93.50 444 GLY A O 1
ATOM 3217 N N . GLY A 1 445 ? -18.405 -11.229 35.515 1.00 95.81 445 GLY A N 1
ATOM 3218 C CA . GLY A 1 445 ? -16.960 -11.306 35.727 1.00 95.81 445 GLY A CA 1
ATOM 3219 C C . GLY A 1 445 ? -16.552 -10.967 37.160 1.00 95.81 445 GLY A C 1
ATOM 3220 O O . GLY A 1 445 ? -17.386 -10.804 38.055 1.00 95.81 445 GLY A O 1
ATOM 3221 N N . TYR A 1 446 ? -15.250 -10.819 37.373 1.00 97.50 446 TYR A N 1
ATOM 3222 C CA . TYR A 1 446 ? -14.654 -10.361 38.631 1.00 97.50 446 TYR A CA 1
ATOM 3223 C C . TYR A 1 446 ? -13.452 -9.439 38.351 1.00 97.50 446 TYR A C 1
ATOM 3225 O O . TYR A 1 446 ? -12.921 -9.459 37.238 1.00 97.50 446 TYR A O 1
ATOM 3233 N N . PRO A 1 447 ? -13.027 -8.581 39.304 1.00 98.12 447 PRO A N 1
ATOM 3234 C CA . PRO A 1 447 ? -11.794 -7.812 39.146 1.00 98.12 447 PRO A CA 1
ATOM 3235 C C . PRO A 1 447 ? -10.618 -8.746 38.842 1.00 98.12 447 PRO A C 1
ATOM 3237 O O . PRO A 1 447 ? -10.390 -9.702 39.581 1.00 98.12 447 PRO A O 1
ATOM 3240 N N . ALA A 1 448 ? -9.899 -8.472 37.755 1.00 97.38 448 ALA A N 1
ATOM 3241 C CA . ALA A 1 448 ? -9.011 -9.442 37.123 1.00 97.38 448 ALA A CA 1
ATOM 3242 C C . ALA A 1 448 ? -7.851 -9.892 38.011 1.00 97.38 448 ALA A C 1
ATOM 3244 O O . ALA A 1 448 ? -7.225 -9.089 38.700 1.00 97.38 448 ALA A O 1
ATOM 3245 N N . THR A 1 449 ? -7.509 -11.164 37.935 1.00 95.25 449 THR A N 1
ATOM 3246 C CA . THR A 1 449 ? -6.327 -11.752 38.552 1.00 95.25 449 THR A CA 1
ATOM 3247 C C . THR A 1 449 ? -5.227 -11.860 37.509 1.00 95.25 449 THR A C 1
ATOM 3249 O O . THR A 1 449 ? -5.484 -12.301 36.409 1.00 95.25 449 THR A O 1
ATOM 3252 N N . LEU A 1 450 ? -4.007 -11.403 37.801 1.00 93.69 450 LEU A N 1
ATOM 3253 C CA . LEU A 1 450 ? -2.884 -11.418 36.851 1.00 93.69 450 LEU A CA 1
ATOM 3254 C C . LEU A 1 450 ? -1.785 -12.332 37.391 1.00 93.69 450 LEU A C 1
ATOM 3256 O O . LEU A 1 450 ? -0.808 -11.887 37.990 1.00 93.69 450 LEU A O 1
ATOM 3260 N N . THR A 1 451 ? -1.970 -13.634 37.218 1.00 90.31 451 THR A N 1
ATOM 3261 C CA . THR A 1 451 ? -1.185 -14.710 37.844 1.00 90.31 451 THR A CA 1
ATOM 3262 C C . THR A 1 451 ? 0.089 -15.084 37.080 1.00 90.31 451 THR A C 1
ATOM 3264 O O . THR A 1 451 ? 0.890 -15.905 37.549 1.00 90.31 451 THR A O 1
ATOM 3267 N N . SER A 1 452 ? 0.321 -14.502 35.899 1.00 82.50 452 SER A N 1
ATOM 3268 C CA . SER A 1 452 ? 1.520 -14.774 35.102 1.00 82.50 452 SER A CA 1
ATOM 3269 C C . SER A 1 452 ? 2.043 -13.560 34.318 1.00 82.50 452 SER A C 1
ATOM 3271 O O . SER A 1 452 ? 1.272 -12.665 33.969 1.00 82.50 452 SER A O 1
ATOM 3273 N N . PRO A 1 453 ? 3.343 -13.544 33.952 1.00 79.88 453 PRO A N 1
ATOM 3274 C CA . PRO A 1 453 ? 3.888 -12.505 33.078 1.00 79.88 453 PRO A CA 1
ATOM 3275 C C . PRO A 1 453 ? 3.163 -12.405 31.729 1.00 79.88 453 PRO A C 1
ATOM 3277 O O . PRO A 1 453 ? 2.868 -11.308 31.274 1.00 79.88 453 PRO A O 1
ATOM 3280 N N . GLY A 1 454 ? 2.836 -13.544 31.105 1.00 77.06 454 GLY A N 1
ATOM 3281 C CA . GLY A 1 454 ? 2.182 -13.559 29.791 1.00 77.06 454 GLY A CA 1
ATOM 3282 C C . GLY A 1 454 ? 0.760 -12.997 29.820 1.00 77.06 454 GLY A C 1
ATOM 3283 O O . GLY A 1 454 ? 0.327 -12.362 28.866 1.00 77.06 454 GLY A O 1
ATOM 3284 N N . GLU A 1 455 ? 0.056 -13.197 30.929 1.00 79.94 455 GLU A N 1
ATOM 3285 C CA . GLU A 1 455 ? -1.260 -12.616 31.185 1.00 79.94 455 GLU A CA 1
ATOM 3286 C C . GLU A 1 455 ? -1.187 -11.104 31.423 1.00 79.94 455 GLU A C 1
ATOM 3288 O O . GLU A 1 455 ? -1.952 -10.354 30.820 1.00 79.94 455 GLU A O 1
ATOM 3293 N N . ASN A 1 456 ? -0.217 -10.639 32.220 1.00 83.94 456 ASN A N 1
ATOM 3294 C CA . ASN A 1 456 ? 0.034 -9.210 32.407 1.00 83.94 456 ASN A CA 1
ATOM 3295 C C . ASN A 1 456 ? 0.328 -8.505 31.069 1.00 83.94 456 ASN A C 1
ATOM 3297 O O . ASN A 1 456 ? -0.245 -7.458 30.769 1.00 83.94 456 ASN A O 1
ATOM 3301 N N . ASP A 1 457 ? 1.192 -9.097 30.243 1.00 79.56 457 ASP A N 1
ATOM 3302 C CA . ASP A 1 457 ? 1.517 -8.559 28.920 1.00 79.56 457 ASP A CA 1
ATOM 3303 C C . ASP A 1 457 ? 0.286 -8.562 27.996 1.00 79.56 457 ASP A C 1
ATOM 3305 O O . ASP A 1 457 ? 0.053 -7.599 27.260 1.00 79.56 457 ASP A O 1
ATOM 3309 N N . PHE A 1 458 ? -0.548 -9.607 28.060 1.00 76.62 458 PHE A N 1
ATOM 3310 C CA . PHE A 1 458 ? -1.787 -9.681 27.287 1.00 76.62 458 PHE A CA 1
ATOM 3311 C C . PHE A 1 458 ? -2.752 -8.547 27.635 1.00 76.62 458 PHE A C 1
ATOM 3313 O O . PHE A 1 458 ? -3.239 -7.872 26.724 1.00 76.62 458 PHE A O 1
ATOM 3320 N N . VAL A 1 459 ? -3.031 -8.312 28.924 1.00 82.69 459 VAL A N 1
ATOM 3321 C CA . VAL A 1 459 ? -3.992 -7.272 29.320 1.00 82.69 459 VAL A CA 1
ATOM 3322 C C . VAL A 1 459 ? -3.498 -5.888 28.915 1.00 82.69 459 VAL A C 1
ATOM 3324 O O . VAL A 1 459 ? -4.288 -5.107 28.390 1.00 82.69 459 VAL A O 1
ATOM 3327 N N . VAL A 1 460 ? -2.196 -5.611 29.039 1.00 77.50 460 VAL A N 1
ATOM 3328 C CA . VAL A 1 460 ? -1.582 -4.343 28.609 1.00 77.50 460 VAL A CA 1
ATOM 3329 C C . VAL A 1 460 ? -1.787 -4.088 27.122 1.00 77.50 460 VAL A C 1
ATOM 3331 O O . VAL A 1 460 ? -2.179 -2.988 26.737 1.00 77.50 460 VAL A O 1
ATOM 3334 N N . LEU A 1 461 ? -1.550 -5.105 26.297 1.00 69.00 461 LEU A N 1
ATOM 3335 C CA . LEU A 1 461 ? -1.626 -4.979 24.845 1.00 69.00 461 LEU A CA 1
ATOM 3336 C C . LEU A 1 461 ? -3.066 -5.001 24.326 1.00 69.00 461 LEU A C 1
ATOM 3338 O O . LEU A 1 461 ? -3.363 -4.365 23.319 1.00 69.00 461 LEU A O 1
ATOM 3342 N N . ARG A 1 462 ? -3.958 -5.777 24.958 1.00 73.06 462 ARG A N 1
ATOM 3343 C CA . ARG A 1 462 ? -5.270 -6.114 24.378 1.00 73.06 462 ARG A CA 1
ATOM 3344 C C . ARG A 1 462 ? -6.460 -5.524 25.114 1.00 73.06 462 ARG A C 1
ATOM 3346 O O . ARG A 1 462 ? -7.379 -5.075 24.444 1.00 73.06 462 ARG A O 1
ATOM 3353 N N . ALA A 1 463 ? -6.447 -5.496 26.446 1.00 77.25 463 ALA A N 1
ATOM 3354 C CA . ALA A 1 463 ? -7.491 -4.840 27.241 1.00 77.25 463 ALA A CA 1
ATOM 3355 C C . ALA A 1 463 ? -7.172 -3.353 27.497 1.00 77.25 463 ALA A C 1
ATOM 3357 O O . ALA A 1 463 ? -8.073 -2.543 27.701 1.00 77.25 463 ALA A O 1
ATOM 3358 N N . THR A 1 464 ? -5.890 -2.978 27.418 1.00 74.88 464 THR A N 1
ATOM 3359 C CA . THR A 1 464 ? -5.350 -1.611 27.488 1.00 74.88 464 THR A CA 1
ATOM 3360 C C . THR A 1 464 ? -5.749 -0.834 28.755 1.00 74.88 464 THR A C 1
ATOM 3362 O O . THR A 1 464 ? -6.566 0.090 28.693 1.00 74.88 464 THR A O 1
ATOM 3365 N N . PRO A 1 465 ? -5.151 -1.157 29.922 1.00 82.44 465 PRO A N 1
ATOM 3366 C CA . PRO A 1 465 ? -5.260 -0.343 31.125 1.00 82.44 465 PRO A CA 1
ATOM 3367 C C . PRO A 1 465 ? -4.945 1.123 30.857 1.00 82.44 465 PRO A C 1
ATOM 3369 O O . PRO A 1 465 ? -4.142 1.482 29.984 1.00 82.44 465 PRO A O 1
ATOM 3372 N N . CYS A 1 466 ? -5.595 1.988 31.621 1.00 73.56 466 CYS A N 1
ATOM 3373 C CA . CYS A 1 466 ? -5.551 3.412 31.376 1.00 73.56 466 CYS A CA 1
ATOM 3374 C C . CYS A 1 466 ? -5.422 4.199 32.674 1.00 73.56 466 CYS A C 1
ATOM 3376 O O . CYS A 1 466 ? -6.088 3.898 33.658 1.00 73.56 466 CYS A O 1
ATOM 3378 N N . ASP A 1 467 ? -4.608 5.250 32.619 1.00 76.44 467 ASP A N 1
ATOM 3379 C CA . ASP A 1 467 ? -4.438 6.211 33.712 1.00 76.44 467 ASP A CA 1
ATOM 3380 C C . ASP A 1 467 ? -5.207 7.523 33.445 1.00 76.44 467 ASP A C 1
ATOM 3382 O O . ASP A 1 467 ? -5.402 8.353 34.334 1.00 76.44 467 ASP A O 1
ATOM 3386 N N . VAL A 1 468 ? -5.673 7.726 32.204 1.00 71.44 468 VAL A N 1
ATOM 3387 C CA . VAL A 1 468 ? -6.590 8.817 31.830 1.00 71.44 468 VAL A CA 1
ATOM 3388 C C . VAL A 1 468 ? -7.955 8.495 32.430 1.00 71.44 468 VAL A C 1
ATOM 3390 O O . VAL A 1 468 ? -8.501 7.437 32.131 1.00 71.44 468 VAL A O 1
ATOM 3393 N N . GLY A 1 469 ? -8.500 9.367 33.280 1.00 72.69 469 GLY A N 1
ATOM 3394 C CA . GLY A 1 469 ? -9.688 9.048 34.089 1.00 72.69 469 GLY A CA 1
ATOM 3395 C C . GLY A 1 469 ? -9.432 8.584 35.510 1.00 72.69 469 GLY A C 1
ATOM 3396 O O . GLY A 1 469 ? -10.382 8.515 36.281 1.00 72.69 469 GLY A O 1
ATOM 3397 N N . GLY A 1 470 ? -8.175 8.351 35.883 1.00 83.94 470 GLY A N 1
ATOM 3398 C CA . GLY A 1 470 ? -7.808 7.764 37.168 1.00 83.94 470 GLY A CA 1
ATOM 3399 C C . GLY A 1 470 ? -7.210 6.368 36.992 1.00 83.94 470 GLY A C 1
ATOM 3400 O O . GLY A 1 470 ? -7.149 5.868 35.868 1.00 83.94 470 GLY A O 1
ATOM 3401 N N . PRO A 1 471 ? -6.736 5.748 38.084 1.00 91.06 471 PRO A N 1
ATOM 3402 C CA . PRO A 1 471 ? -6.040 4.471 38.018 1.00 91.06 471 PRO A CA 1
ATOM 3403 C C . PRO A 1 471 ? -6.989 3.323 37.654 1.00 91.06 471 PRO A C 1
ATOM 3405 O O . PRO A 1 471 ? -8.178 3.349 37.993 1.00 91.06 471 PRO A O 1
ATOM 3408 N N . THR A 1 472 ? -6.443 2.303 36.990 1.00 94.12 472 THR A N 1
ATOM 3409 C CA . THR A 1 472 ? -7.140 1.040 36.713 1.00 94.12 472 THR A CA 1
ATOM 3410 C C . THR A 1 472 ? -6.851 0.042 37.834 1.00 94.12 472 THR A C 1
ATOM 3412 O O . THR A 1 472 ? -5.705 -0.377 37.989 1.00 94.12 472 THR A O 1
ATOM 3415 N N . THR A 1 473 ? -7.869 -0.341 38.609 1.00 97.06 473 THR A N 1
ATOM 3416 C CA . THR A 1 473 ? -7.742 -1.366 39.662 1.00 97.06 473 THR A CA 1
ATOM 3417 C C . THR A 1 473 ? -8.019 -2.776 39.134 1.00 97.06 473 THR A C 1
ATOM 3419 O O . THR A 1 473 ? -8.696 -2.947 38.115 1.00 97.06 473 THR A O 1
ATOM 3422 N N . PHE A 1 474 ? -7.492 -3.785 39.827 1.00 98.00 474 PHE A N 1
ATOM 3423 C CA . PHE A 1 474 ? -7.673 -5.204 39.523 1.00 98.00 474 PHE A CA 1
ATOM 3424 C C . PHE A 1 474 ? -7.662 -6.052 40.812 1.00 98.00 474 PHE A C 1
ATOM 3426 O O . PHE A 1 474 ? -7.498 -5.533 41.910 1.00 98.00 474 PHE A O 1
ATOM 3433 N N . GLY A 1 475 ? -7.876 -7.360 40.681 1.00 97.50 475 GLY A N 1
ATOM 3434 C CA . GLY A 1 475 ? -8.175 -8.360 41.716 1.00 97.50 475 GLY A CA 1
ATOM 3435 C C . GLY A 1 475 ? -7.136 -8.634 42.805 1.00 97.50 475 GLY A C 1
ATOM 3436 O O . GLY A 1 475 ? -7.282 -9.645 43.490 1.00 97.50 475 GLY A O 1
ATOM 3437 N N . LEU A 1 476 ? -6.098 -7.812 42.966 1.00 97.38 476 LEU A N 1
ATOM 3438 C CA . LEU A 1 476 ? -5.037 -8.006 43.960 1.00 97.38 476 LEU A CA 1
ATOM 3439 C C . LEU A 1 476 ? -5.206 -7.018 45.123 1.00 97.38 476 LEU A C 1
ATOM 3441 O O . LEU A 1 476 ? -5.226 -5.806 44.910 1.00 97.38 476 LEU A O 1
ATOM 3445 N N . LEU A 1 477 ? -5.314 -7.541 46.347 1.00 95.94 477 LEU A N 1
ATOM 3446 C CA . LEU A 1 477 ? -5.567 -6.759 47.562 1.00 95.94 477 LEU A CA 1
ATOM 3447 C C . LEU A 1 477 ? -4.558 -7.082 48.659 1.00 95.94 477 LEU A C 1
ATOM 3449 O O . LEU A 1 477 ? -4.060 -8.207 48.728 1.00 95.94 477 LEU A O 1
ATOM 3453 N N . GLN A 1 478 ? -4.321 -6.125 49.549 1.00 94.88 478 GLN A N 1
ATOM 3454 C CA . GLN A 1 478 ? -3.572 -6.331 50.782 1.00 94.88 478 GLN A CA 1
ATOM 3455 C C . GLN A 1 478 ? -4.518 -6.652 51.951 1.00 94.88 478 GLN A C 1
ATOM 3457 O O . GLN A 1 478 ? -5.654 -6.175 52.014 1.00 94.88 478 GLN A O 1
ATOM 3462 N N . ALA A 1 479 ? -4.084 -7.509 52.879 1.00 91.75 479 ALA A N 1
ATOM 3463 C CA . ALA A 1 479 ? -4.854 -7.811 54.084 1.00 91.75 479 ALA A CA 1
ATOM 3464 C C . ALA A 1 479 ? -5.053 -6.564 54.966 1.00 91.75 479 ALA A C 1
ATOM 3466 O O . ALA A 1 479 ? -4.114 -5.815 55.207 1.00 91.75 479 ALA A O 1
ATOM 3467 N N . GLU A 1 480 ? -6.256 -6.388 55.527 1.00 85.81 480 GLU A N 1
ATOM 3468 C CA . GLU A 1 480 ? -6.612 -5.222 56.363 1.00 85.81 480 GLU A CA 1
ATOM 3469 C C . GLU A 1 480 ? -5.696 -5.050 57.597 1.00 85.81 480 GLU A C 1
ATOM 3471 O O . GLU A 1 480 ? -5.549 -3.950 58.129 1.00 85.81 480 GLU A O 1
ATOM 3476 N N . ASP A 1 481 ? -5.087 -6.135 58.087 1.00 85.50 481 ASP A N 1
ATOM 3477 C CA . ASP A 1 481 ? -4.171 -6.143 59.231 1.00 85.50 481 ASP A CA 1
ATOM 3478 C C . ASP A 1 481 ? -2.684 -6.239 58.851 1.00 85.50 481 ASP A C 1
ATOM 3480 O O . ASP A 1 481 ? -1.841 -6.415 59.742 1.00 85.50 481 ASP A O 1
ATOM 3484 N N . ALA A 1 482 ? -2.353 -6.078 57.566 1.00 86.19 482 ALA A N 1
ATOM 3485 C CA . ALA A 1 482 ? -0.979 -6.024 57.090 1.00 86.19 482 ALA A CA 1
ATOM 3486 C C . ALA A 1 482 ? -0.206 -4.877 57.760 1.00 86.19 482 ALA A C 1
ATOM 3488 O O . ALA A 1 482 ? -0.718 -3.787 58.023 1.00 86.19 482 ALA A O 1
ATOM 3489 N N . THR A 1 483 ? 1.063 -5.136 58.077 1.00 83.62 483 THR A N 1
ATOM 3490 C CA . THR A 1 483 ? 1.944 -4.137 58.716 1.00 83.62 483 THR A CA 1
ATOM 3491 C C . THR A 1 483 ? 3.178 -3.790 57.892 1.00 83.62 483 THR A C 1
ATOM 3493 O O . THR A 1 483 ? 3.861 -2.816 58.218 1.00 83.62 483 THR A O 1
ATOM 3496 N N . ASP A 1 484 ? 3.457 -4.568 56.846 1.00 88.12 484 ASP A N 1
ATOM 3497 C CA . ASP A 1 484 ? 4.499 -4.316 55.857 1.00 88.12 484 ASP A CA 1
ATOM 3498 C C . ASP A 1 484 ? 3.816 -4.111 54.495 1.00 88.12 484 ASP A C 1
ATOM 3500 O O . ASP A 1 484 ? 3.111 -5.022 54.058 1.00 88.12 484 ASP A O 1
ATOM 3504 N N . PRO A 1 485 ? 4.003 -2.959 53.817 1.00 86.62 485 PRO A N 1
ATOM 3505 C CA . PRO A 1 485 ? 3.374 -2.697 52.521 1.00 86.62 485 PRO A CA 1
ATOM 3506 C C . PRO A 1 485 ? 3.742 -3.744 51.458 1.00 86.62 485 PRO A C 1
ATOM 3508 O O . PRO A 1 485 ? 2.972 -3.969 50.529 1.00 86.62 485 PRO A O 1
ATOM 3511 N N . ALA A 1 486 ? 4.877 -4.436 51.608 1.00 88.75 486 ALA A N 1
ATOM 3512 C CA . ALA A 1 486 ? 5.341 -5.467 50.682 1.00 88.75 486 ALA A CA 1
ATOM 3513 C C . ALA A 1 486 ? 4.820 -6.885 50.965 1.00 88.75 486 ALA A C 1
ATOM 3515 O O . ALA A 1 486 ? 5.067 -7.783 50.155 1.00 88.75 486 ALA A O 1
ATOM 3516 N N . GLU A 1 487 ? 4.122 -7.116 52.079 1.00 89.88 487 GLU A N 1
ATOM 3517 C CA . GLU A 1 487 ? 3.632 -8.443 52.471 1.00 89.88 487 GLU A CA 1
ATOM 3518 C C . GLU A 1 487 ? 2.092 -8.524 52.448 1.00 89.88 487 GLU A C 1
ATOM 3520 O O . GLU A 1 487 ? 1.396 -7.541 52.202 1.00 89.88 487 GLU A O 1
ATOM 3525 N N . ASP A 1 488 ? 1.562 -9.734 52.656 1.00 92.25 488 ASP A N 1
ATOM 3526 C CA . ASP A 1 488 ? 0.130 -10.018 52.848 1.00 92.25 488 ASP A CA 1
ATOM 3527 C C . ASP A 1 488 ? -0.815 -9.658 51.676 1.00 92.25 488 ASP A C 1
ATOM 3529 O O . ASP A 1 488 ? -2.012 -9.438 51.872 1.00 92.25 488 ASP A O 1
ATOM 3533 N N . TRP A 1 489 ? -0.296 -9.666 50.444 1.00 95.56 489 TRP A N 1
ATOM 3534 C CA . TRP A 1 489 ? -1.085 -9.538 49.212 1.00 95.56 489 TRP A CA 1
ATOM 3535 C C . TRP A 1 489 ? -1.747 -10.864 48.796 1.00 95.56 489 TRP A C 1
ATOM 3537 O O . TRP A 1 489 ? -1.115 -11.924 48.832 1.00 95.56 489 TRP A O 1
ATOM 3547 N N . PHE A 1 490 ? -3.008 -10.811 48.360 1.00 95.75 490 PHE A N 1
ATOM 3548 C CA . PHE A 1 490 ? -3.782 -11.972 47.913 1.00 95.75 490 PHE A CA 1
ATOM 3549 C C . PHE A 1 490 ? -4.745 -11.639 46.762 1.00 95.75 490 PHE A C 1
ATOM 3551 O O . PHE A 1 490 ? -5.245 -10.520 46.639 1.00 95.75 490 PHE A O 1
ATOM 3558 N N . TRP A 1 491 ? -5.024 -12.635 45.918 1.00 96.75 491 TRP A N 1
ATOM 3559 C CA . TRP A 1 491 ? -6.010 -12.529 44.841 1.00 96.75 491 TRP A CA 1
ATOM 3560 C C . TRP A 1 491 ? -7.439 -12.669 45.372 1.00 96.75 491 TRP A C 1
ATOM 3562 O O . TRP A 1 491 ? -7.706 -13.522 46.222 1.00 96.75 491 TRP A O 1
ATOM 3572 N N . ILE A 1 492 ? -8.383 -11.906 44.816 1.00 95.69 492 ILE A N 1
ATOM 3573 C CA . ILE A 1 492 ? -9.815 -11.970 45.162 1.00 95.69 492 ILE A CA 1
ATOM 3574 C C . ILE A 1 492 ? -10.424 -13.372 44.974 1.00 95.69 492 ILE A C 1
ATOM 3576 O O . ILE A 1 492 ? -11.359 -13.746 45.683 1.00 95.69 492 ILE A O 1
ATOM 3580 N N . THR A 1 493 ? -9.873 -14.167 44.058 1.00 94.19 493 THR A N 1
ATOM 3581 C CA . THR A 1 493 ? -10.268 -15.555 43.763 1.00 94.19 493 THR A CA 1
ATOM 3582 C C . THR A 1 493 ? -9.703 -16.571 44.764 1.00 94.19 493 THR A C 1
ATOM 3584 O O . THR A 1 493 ? -10.166 -17.712 44.823 1.00 94.19 493 THR A O 1
ATOM 3587 N N . GLY A 1 494 ? -8.716 -16.175 45.577 1.00 93.69 494 GLY A N 1
ATOM 3588 C CA . GLY A 1 494 ? -7.989 -17.052 46.496 1.00 93.69 494 GLY A CA 1
ATOM 3589 C C . GLY A 1 494 ? -6.857 -17.859 45.850 1.00 93.69 494 GLY A C 1
ATOM 3590 O O . GLY A 1 494 ? -6.342 -18.788 46.477 1.00 93.69 494 GLY A O 1
ATOM 3591 N N . GLU A 1 495 ? -6.475 -17.537 44.614 1.00 92.12 495 GLU A N 1
ATOM 3592 C CA . GLU A 1 495 ? -5.317 -18.128 43.940 1.00 92.12 495 GLU A CA 1
ATOM 3593 C C . GLU A 1 495 ? -3.991 -17.801 44.642 1.00 92.12 495 GLU A C 1
ATOM 3595 O O . GLU A 1 495 ? -3.876 -16.853 45.422 1.00 92.12 495 GLU A O 1
ATOM 3600 N N . GLU A 1 496 ? -2.958 -18.603 44.372 1.00 91.00 496 GLU A N 1
ATOM 3601 C CA . GLU A 1 496 ? -1.640 -18.413 44.980 1.00 91.00 496 GLU A CA 1
ATOM 3602 C C . GLU A 1 496 ? -0.912 -17.204 44.366 1.00 91.00 496 GLU A C 1
ATOM 3604 O O . GLU A 1 496 ? -0.741 -17.105 43.151 1.00 91.00 496 GLU A O 1
ATOM 3609 N N . PHE A 1 497 ? -0.433 -16.292 45.215 1.00 91.75 497 PHE A N 1
ATOM 3610 C CA . PHE A 1 497 ? 0.326 -15.114 44.796 1.00 91.75 497 PHE A CA 1
ATOM 3611 C C . PHE A 1 497 ? 1.827 -15.431 44.686 1.00 91.75 497 PHE A C 1
ATOM 3613 O O . PHE A 1 497 ? 2.563 -15.374 45.671 1.00 91.75 497 PHE A O 1
ATOM 3620 N N . TYR A 1 498 ? 2.294 -15.798 43.487 1.00 89.25 498 TYR A N 1
ATOM 3621 C CA . TYR A 1 498 ? 3.716 -16.089 43.218 1.00 89.25 498 TYR A CA 1
ATOM 3622 C C . TYR A 1 498 ? 4.355 -15.197 42.141 1.00 89.25 498 TYR A C 1
ATOM 3624 O O . TYR A 1 498 ? 5.579 -15.209 41.982 1.00 89.25 498 TYR A O 1
ATOM 3632 N N . PHE A 1 499 ? 3.552 -14.457 41.377 1.00 90.94 499 PHE A N 1
ATOM 3633 C CA . PHE A 1 499 ? 4.008 -13.522 40.354 1.00 90.94 499 PHE A CA 1
ATOM 3634 C C . PHE A 1 499 ? 3.600 -12.105 40.745 1.00 90.94 499 PHE A C 1
ATOM 3636 O O . PHE A 1 499 ? 2.459 -11.865 41.127 1.00 90.94 499 PHE A O 1
ATOM 3643 N N . SER A 1 500 ? 4.543 -11.174 40.618 1.00 93.38 500 SER A N 1
ATOM 3644 C CA . SER A 1 500 ? 4.305 -9.755 40.833 1.00 93.38 500 SER A CA 1
ATOM 3645 C C . SER A 1 500 ? 4.965 -8.932 39.740 1.00 93.38 500 SER A C 1
ATOM 3647 O O . SER A 1 500 ? 6.117 -9.211 39.394 1.00 93.38 500 SER A O 1
ATOM 3649 N N . ASN A 1 501 ? 4.295 -7.875 39.288 1.00 95.75 501 ASN A N 1
ATOM 3650 C CA . ASN A 1 501 ? 4.869 -6.884 38.378 1.00 95.75 501 ASN A CA 1
ATOM 3651 C C . ASN A 1 501 ? 4.909 -5.474 38.989 1.00 95.75 501 ASN A C 1
ATOM 3653 O O . ASN A 1 501 ? 4.711 -4.478 38.295 1.00 95.75 501 ASN A O 1
ATOM 3657 N N . TRP A 1 502 ? 5.147 -5.391 40.302 1.00 96.94 502 TRP A N 1
ATOM 3658 C CA . TRP A 1 502 ? 5.312 -4.125 41.016 1.00 96.94 502 TRP A CA 1
ATOM 3659 C C . TRP A 1 502 ? 6.337 -3.219 40.335 1.00 96.94 502 TRP A C 1
ATOM 3661 O O . TRP A 1 502 ? 7.429 -3.649 39.947 1.00 96.94 502 TRP A O 1
ATOM 3671 N N . ASN A 1 503 ? 5.981 -1.945 40.198 1.00 96.44 503 ASN A N 1
ATOM 3672 C CA . ASN A 1 503 ? 6.892 -0.918 39.734 1.00 96.44 503 ASN A CA 1
ATOM 3673 C C . ASN A 1 503 ? 8.078 -0.777 40.705 1.00 96.44 503 ASN A C 1
ATOM 3675 O O . ASN A 1 503 ? 8.011 -1.130 41.881 1.00 96.44 503 ASN A O 1
ATOM 3679 N N . ALA A 1 504 ? 9.200 -0.255 40.214 1.00 95.31 504 ALA A N 1
ATOM 3680 C CA . ALA A 1 504 ? 10.392 -0.096 41.033 1.00 95.31 504 ALA A CA 1
ATOM 3681 C C . ALA A 1 504 ? 10.127 0.854 42.213 1.00 95.31 504 ALA A C 1
ATOM 3683 O O . ALA A 1 504 ? 9.984 2.060 42.023 1.00 95.31 504 ALA A O 1
ATOM 3684 N N . GLY A 1 505 ? 10.150 0.301 43.426 1.00 92.81 505 GLY A N 1
ATOM 3685 C CA . GLY A 1 505 ? 9.850 1.032 44.655 1.00 92.81 505 GLY A CA 1
ATOM 3686 C C . GLY A 1 505 ? 8.481 0.711 45.246 1.00 92.81 505 GLY A C 1
ATOM 3687 O O . GLY A 1 505 ? 8.284 1.077 46.395 1.00 92.81 505 GLY A O 1
ATOM 3688 N N . GLU A 1 506 ? 7.627 -0.007 44.513 1.00 94.38 506 GLU A N 1
ATOM 3689 C CA . GLU A 1 506 ? 6.311 -0.465 44.959 1.00 94.38 506 GLU A CA 1
ATOM 3690 C C . GLU A 1 506 ? 6.347 -1.918 45.456 1.00 94.38 506 GLU A C 1
ATOM 3692 O O . GLU A 1 506 ? 7.221 -2.695 45.038 1.00 94.38 506 GLU A O 1
ATOM 3697 N N . PRO A 1 507 ? 5.400 -2.310 46.322 1.00 94.56 507 PRO A N 1
ATOM 3698 C CA . PRO A 1 507 ? 4.413 -1.455 47.003 1.00 94.56 507 PRO A CA 1
ATOM 3699 C C . PRO A 1 507 ? 5.033 -0.618 48.145 1.00 94.56 507 PRO A C 1
ATOM 3701 O O . PRO A 1 507 ? 6.007 -1.059 48.770 1.00 94.56 507 PRO A O 1
ATOM 3704 N N . ASN A 1 508 ? 4.523 0.593 48.407 1.00 92.69 508 ASN A N 1
ATOM 3705 C CA . ASN A 1 508 ? 5.170 1.566 49.303 1.00 92.69 508 ASN A CA 1
ATOM 3706 C C . ASN A 1 508 ? 4.286 2.258 50.364 1.00 92.69 508 ASN A C 1
ATOM 3708 O O . ASN A 1 508 ? 4.855 2.922 51.242 1.00 92.69 508 ASN A O 1
ATOM 3712 N N . ASP A 1 509 ? 2.960 2.111 50.316 1.00 88.94 509 ASP A N 1
ATOM 3713 C CA . ASP A 1 509 ? 1.970 2.798 51.165 1.00 88.94 509 ASP A CA 1
ATOM 3714 C C . ASP A 1 509 ? 2.242 4.315 51.334 1.00 88.94 509 ASP A C 1
ATOM 3716 O O . ASP A 1 509 ? 2.166 4.896 52.427 1.00 88.94 509 ASP A O 1
ATOM 3720 N N . ALA A 1 510 ? 2.603 4.995 50.243 1.00 82.25 510 ALA A N 1
ATOM 3721 C CA . ALA A 1 510 ? 2.855 6.432 50.174 1.00 82.25 510 ALA A CA 1
ATOM 3722 C C . ALA A 1 510 ? 1.660 7.268 50.657 1.00 82.25 510 ALA A C 1
ATOM 3724 O O . ALA A 1 510 ? 1.858 8.380 51.172 1.00 82.25 510 ALA A O 1
ATOM 3725 N N . GLY A 1 511 ? 0.438 6.753 50.502 1.00 69.06 511 GLY A N 1
ATOM 3726 C CA . GLY A 1 511 ? -0.819 7.428 50.829 1.00 69.06 511 GLY A CA 1
ATOM 3727 C C . GLY A 1 511 ? -1.415 7.148 52.216 1.00 69.06 511 GLY A C 1
ATOM 3728 O O . GLY A 1 511 ? -2.194 7.980 52.694 1.00 69.06 511 GLY A O 1
ATOM 3729 N N . ARG A 1 512 ? -1.013 6.062 52.898 1.00 72.12 512 ARG A N 1
ATOM 3730 C CA . ARG A 1 512 ? -1.802 5.345 53.927 1.00 72.12 512 ARG A CA 1
ATOM 3731 C C . ARG A 1 512 ? -3.124 4.805 53.378 1.00 72.12 512 ARG A C 1
ATOM 3733 O O . ARG A 1 512 ? -4.001 5.593 53.024 1.00 72.12 512 ARG A O 1
ATOM 3740 N N . GLY A 1 513 ? -3.313 3.492 53.469 1.00 81.00 513 GLY A N 1
ATOM 3741 C CA . GLY A 1 513 ? -4.527 2.809 53.001 1.00 81.00 513 GLY A CA 1
ATOM 3742 C C . GLY A 1 513 ? -4.483 2.513 51.504 1.00 81.00 513 GLY A C 1
ATOM 3743 O O . GLY A 1 513 ? -5.516 2.538 50.833 1.00 81.00 513 GLY A O 1
ATOM 3744 N N . GLU A 1 514 ? -3.277 2.310 50.972 1.00 89.81 514 GLU A N 1
ATOM 3745 C CA . GLU A 1 514 ? -3.049 1.849 49.605 1.00 89.81 514 GLU A CA 1
ATOM 3746 C C . GLU A 1 514 ? -3.182 0.320 49.528 1.00 89.81 514 GLU A C 1
ATOM 3748 O O . GLU A 1 514 ? -2.269 -0.395 49.146 1.00 89.81 514 GLU A O 1
ATOM 3753 N N . ASP A 1 515 ? -4.350 -0.194 49.912 1.00 93.06 515 ASP A N 1
ATOM 3754 C CA . ASP A 1 515 ? -4.572 -1.634 50.100 1.00 93.06 515 ASP A CA 1
ATOM 3755 C C . ASP A 1 515 ? -5.001 -2.361 48.803 1.00 93.06 515 ASP A C 1
ATOM 3757 O O . ASP A 1 515 ? -5.403 -3.529 48.832 1.00 93.06 515 ASP A O 1
ATOM 3761 N N . PHE A 1 516 ? -4.948 -1.679 47.651 1.00 95.69 516 PHE A N 1
ATOM 3762 C CA . PHE A 1 516 ? -5.457 -2.172 46.366 1.00 95.69 516 PHE A CA 1
ATOM 3763 C C . PHE A 1 516 ? -4.421 -2.039 45.262 1.00 95.69 516 PHE A C 1
ATOM 3765 O O . PHE A 1 516 ? -3.818 -0.985 45.080 1.00 95.69 516 PHE A O 1
ATOM 3772 N N . ALA A 1 517 ? -4.254 -3.074 44.446 1.00 96.44 517 ALA A N 1
ATOM 3773 C CA . ALA A 1 517 ? -3.358 -2.968 43.312 1.00 96.44 517 ALA A CA 1
ATOM 3774 C C . ALA A 1 517 ? -3.999 -2.183 42.159 1.00 96.44 517 ALA A C 1
ATOM 3776 O O . ALA A 1 517 ? -5.183 -2.311 41.825 1.00 96.44 517 ALA A O 1
ATOM 3777 N N . THR A 1 518 ? -3.163 -1.386 41.509 1.00 96.00 518 THR A N 1
ATOM 3778 C CA . THR A 1 518 ? -3.473 -0.635 40.297 1.00 96.00 518 THR A CA 1
ATOM 3779 C C . THR A 1 518 ? -2.426 -0.933 39.236 1.00 96.00 518 THR A C 1
ATOM 3781 O O . THR A 1 518 ? -1.271 -1.207 39.561 1.00 96.00 518 THR A O 1
ATOM 3784 N N . ILE A 1 519 ? -2.824 -0.922 37.967 1.00 95.62 519 ILE A N 1
ATOM 3785 C CA . ILE A 1 519 ? -1.950 -1.235 36.832 1.00 95.62 519 ILE A CA 1
ATOM 3786 C C . ILE A 1 519 ? -1.843 -0.031 35.894 1.00 95.62 519 ILE A C 1
ATOM 3788 O O . ILE A 1 519 ? -2.850 0.520 35.448 1.00 95.62 519 ILE A O 1
ATOM 3792 N N . TYR A 1 520 ? -0.609 0.358 35.579 1.00 89.00 520 TYR A N 1
ATOM 3793 C CA . TYR A 1 520 ? -0.316 1.416 34.614 1.00 89.00 520 TYR A CA 1
ATOM 3794 C C . TYR A 1 520 ? -0.413 0.914 33.171 1.00 89.00 520 TYR A C 1
ATOM 3796 O O . TYR A 1 520 ? -0.280 -0.280 32.894 1.00 89.00 520 TYR A O 1
ATOM 3804 N N . ARG A 1 521 ? -0.500 1.842 32.205 1.00 79.44 521 ARG A N 1
ATOM 3805 C CA . ARG A 1 521 ? -0.467 1.501 30.763 1.00 79.44 521 ARG A CA 1
ATOM 3806 C C . ARG A 1 521 ? 0.787 0.711 30.343 1.00 79.44 521 ARG A C 1
ATOM 3808 O O . ARG A 1 521 ? 0.756 0.011 29.342 1.00 79.44 521 ARG A O 1
ATOM 3815 N N . ASN A 1 522 ? 1.898 0.819 31.073 1.00 79.31 522 ASN A N 1
ATOM 3816 C CA . ASN A 1 522 ? 3.125 0.058 30.792 1.00 79.31 522 ASN A CA 1
ATOM 3817 C C . ASN A 1 522 ? 3.159 -1.338 31.450 1.00 79.31 522 ASN A C 1
ATOM 3819 O O . ASN A 1 522 ? 4.173 -2.024 31.347 1.00 79.31 522 ASN A O 1
ATOM 3823 N N . GLY A 1 523 ? 2.092 -1.734 32.147 1.00 87.31 523 GLY A N 1
ATOM 3824 C CA . GLY A 1 523 ? 1.959 -3.026 32.810 1.00 87.31 523 GLY A CA 1
ATOM 3825 C C . GLY A 1 523 ? 2.540 -3.119 34.210 1.00 87.31 523 GLY A C 1
ATOM 3826 O O . GLY A 1 523 ? 2.340 -4.148 34.848 1.00 87.31 523 GLY A O 1
ATOM 3827 N N . LEU A 1 524 ? 3.249 -2.098 34.695 1.00 94.81 524 LEU A N 1
ATOM 3828 C CA . LEU A 1 524 ? 3.782 -2.095 36.055 1.00 94.81 524 LEU A CA 1
ATOM 3829 C C . LEU A 1 524 ? 2.679 -1.773 37.065 1.00 94.81 524 LEU A C 1
ATOM 3831 O O . LEU A 1 524 ? 1.745 -1.028 36.758 1.00 94.81 524 LEU A O 1
ATOM 3835 N N . TRP A 1 525 ? 2.798 -2.340 38.263 1.00 97.00 525 TRP A N 1
ATOM 3836 C CA . TRP A 1 525 ? 1.783 -2.219 39.306 1.00 97.00 525 TRP A CA 1
ATOM 3837 C C . TRP A 1 525 ? 2.173 -1.200 40.369 1.00 97.00 525 TRP A C 1
ATOM 3839 O O . TRP A 1 525 ? 3.357 -1.003 40.649 1.00 97.00 525 TRP A O 1
ATOM 3849 N N . ASN A 1 526 ? 1.165 -0.595 40.979 1.00 95.31 526 ASN A N 1
ATOM 3850 C CA . ASN A 1 526 ? 1.281 0.306 42.116 1.00 95.31 526 ASN A CA 1
ATOM 3851 C C . ASN A 1 526 ? 0.221 -0.043 43.156 1.00 95.31 526 ASN A C 1
ATOM 3853 O O . ASN A 1 526 ? -0.909 -0.368 42.782 1.00 95.31 526 ASN A O 1
ATOM 3857 N N . ASP A 1 527 ? 0.572 0.006 44.433 1.00 93.56 527 ASP A N 1
ATOM 3858 C CA . ASP A 1 527 ? -0.396 -0.052 45.518 1.00 93.56 527 ASP A CA 1
ATOM 3859 C C . ASP A 1 527 ? -1.074 1.315 45.625 1.00 93.56 527 ASP A C 1
ATOM 3861 O O . ASP A 1 527 ? -0.438 2.365 45.644 1.00 93.56 527 ASP A O 1
ATOM 3865 N N . GLY A 1 528 ? -2.398 1.324 45.552 1.00 91.88 528 GLY A N 1
ATOM 3866 C CA . GLY A 1 528 ? -3.202 2.528 45.434 1.00 91.88 528 GLY A CA 1
ATOM 3867 C C . GLY A 1 528 ? -4.358 2.526 46.419 1.00 91.88 528 GLY A C 1
ATOM 3868 O O . GLY A 1 528 ? -4.867 1.483 46.825 1.00 91.88 528 GLY A O 1
ATOM 3869 N N . ALA A 1 529 ? -4.784 3.726 46.798 1.00 91.69 529 ALA A N 1
ATOM 3870 C CA . ALA A 1 529 ? -5.981 3.928 47.599 1.00 91.69 529 ALA A CA 1
ATOM 3871 C C . ALA A 1 529 ? -7.237 3.920 46.714 1.00 91.69 529 ALA A C 1
ATOM 3873 O O . ALA A 1 529 ? -7.162 4.059 45.489 1.00 91.69 529 ALA A O 1
ATOM 3874 N N . GLU A 1 530 ? -8.407 3.821 47.346 1.00 91.88 530 GLU A N 1
ATOM 3875 C CA . GLU A 1 530 ? -9.681 4.029 46.654 1.00 91.88 530 GLU A CA 1
ATOM 3876 C C . GLU A 1 530 ? -9.751 5.408 45.969 1.00 91.88 530 GLU A C 1
ATOM 3878 O O . GLU A 1 530 ? -9.094 6.375 46.368 1.00 91.88 530 GLU A O 1
ATOM 3883 N N . GLY A 1 531 ? -10.593 5.508 44.939 1.00 91.12 531 GLY A N 1
ATOM 3884 C CA . GLY A 1 531 ? -10.610 6.636 44.007 1.00 91.12 531 GLY A CA 1
ATOM 3885 C C . GLY A 1 531 ? -10.245 6.217 42.583 1.00 91.12 531 GLY A C 1
ATOM 3886 O O . GLY A 1 531 ? -9.591 6.966 41.856 1.00 91.12 531 GLY A O 1
ATOM 3887 N N . PHE A 1 532 ? -10.638 5.005 42.196 1.00 92.44 532 PHE A N 1
ATOM 3888 C CA . PHE A 1 532 ? -10.322 4.410 40.907 1.00 92.44 532 PHE A CA 1
ATOM 3889 C C . PHE A 1 532 ? -11.038 5.135 39.770 1.00 92.44 532 PHE A C 1
ATOM 3891 O O . PHE A 1 532 ? -12.150 5.637 39.935 1.00 92.44 532 PHE A O 1
ATOM 3898 N N . GLY A 1 533 ? -10.393 5.178 38.607 1.00 89.75 533 GLY A N 1
ATOM 3899 C CA . GLY A 1 533 ? -11.050 5.594 37.369 1.00 89.75 533 GLY A CA 1
ATOM 3900 C C . GLY A 1 533 ? -11.730 4.422 36.674 1.00 89.75 533 GLY A C 1
ATOM 3901 O O . GLY A 1 533 ? -12.771 4.594 36.039 1.00 89.75 533 GLY A O 1
ATOM 3902 N N . HIS A 1 534 ? -11.138 3.229 36.803 1.00 92.06 534 HIS A N 1
ATOM 3903 C CA . HIS A 1 534 ? -11.469 2.057 35.994 1.00 92.06 534 HIS A CA 1
ATOM 3904 C C . HIS A 1 534 ? -11.269 0.759 36.765 1.00 92.06 534 HIS A C 1
ATOM 3906 O O . HIS A 1 534 ? -10.474 0.697 37.703 1.00 92.06 534 HIS A O 1
ATOM 3912 N N . VAL A 1 535 ? -11.929 -0.295 36.295 1.00 96.06 535 VAL A N 1
ATOM 3913 C CA . VAL A 1 535 ? -11.691 -1.680 36.710 1.00 96.06 535 VAL A CA 1
ATOM 3914 C C . VAL A 1 535 ? -11.300 -2.516 35.495 1.00 96.06 535 VAL A C 1
ATOM 3916 O O . VAL A 1 535 ? -11.930 -2.424 34.437 1.00 96.06 535 VAL A O 1
ATOM 3919 N N . LEU A 1 536 ? -10.255 -3.327 35.648 1.00 97.38 536 LEU A N 1
ATOM 3920 C CA . LEU A 1 536 ? -9.952 -4.428 34.740 1.00 97.38 536 LEU A CA 1
ATOM 3921 C C . LEU A 1 536 ? -10.776 -5.643 35.178 1.00 97.38 536 LEU A C 1
ATOM 3923 O O . LEU A 1 536 ? -10.639 -6.109 36.310 1.00 97.38 536 LEU A O 1
ATOM 3927 N N . ILE A 1 537 ? -11.644 -6.129 34.298 1.00 97.50 537 ILE A N 1
ATOM 3928 C CA . ILE A 1 537 ? -12.570 -7.233 34.562 1.00 97.50 537 ILE A CA 1
ATOM 3929 C C . ILE A 1 537 ? -12.097 -8.463 33.796 1.00 97.50 537 ILE A C 1
ATOM 3931 O O . ILE A 1 537 ? -11.741 -8.352 32.623 1.00 97.50 537 ILE A O 1
ATOM 3935 N N . GLU A 1 538 ? -12.134 -9.612 34.458 1.00 96.56 538 GLU A N 1
ATOM 3936 C CA . GLU A 1 538 ? -11.850 -10.932 33.904 1.00 96.56 538 GLU A CA 1
ATOM 3937 C C . GLU A 1 538 ? -13.120 -11.794 33.871 1.00 96.56 538 GLU A C 1
ATOM 3939 O O . GLU A 1 538 ? -13.981 -11.686 34.752 1.00 96.56 538 GLU A O 1
ATOM 3944 N N . PHE A 1 539 ? -13.232 -12.648 32.851 1.00 95.06 539 PHE A N 1
ATOM 3945 C CA . PHE A 1 539 ? -14.330 -13.595 32.667 1.00 95.06 539 PHE A CA 1
ATOM 3946 C C . PHE A 1 539 ? -13.811 -14.989 32.304 1.00 95.06 539 PHE A C 1
ATOM 3948 O O . PHE A 1 539 ? -12.956 -15.126 31.429 1.00 95.06 539 PHE A O 1
ATOM 3955 N N . ASP A 1 540 ? -14.400 -16.020 32.913 1.00 91.81 540 ASP A N 1
ATOM 3956 C CA . ASP A 1 540 ? -14.137 -17.436 32.603 1.00 91.81 540 ASP A CA 1
ATOM 3957 C C . ASP A 1 540 ? -14.596 -17.846 31.203 1.00 91.81 540 ASP A C 1
ATOM 3959 O O . ASP A 1 540 ? -13.947 -18.650 30.536 1.00 91.81 540 ASP A O 1
ATOM 3963 N N . ASP A 1 541 ? -15.707 -17.268 30.755 1.00 87.50 541 ASP A N 1
ATOM 3964 C CA . ASP A 1 541 ? -16.338 -17.529 29.468 1.00 87.50 541 ASP A CA 1
ATOM 3965 C C . ASP A 1 541 ? -16.591 -16.197 28.732 1.00 87.50 541 ASP A C 1
ATOM 3967 O O . ASP A 1 541 ? -16.707 -15.152 29.378 1.00 87.50 541 ASP A O 1
ATOM 3971 N N . PRO A 1 542 ? -16.720 -16.197 27.390 1.00 86.00 542 PRO A N 1
ATOM 3972 C CA . PRO A 1 542 ? -17.043 -14.992 26.628 1.00 86.00 542 PRO A CA 1
ATOM 3973 C C . PRO A 1 542 ? -18.358 -14.329 27.107 1.00 86.00 542 PRO A C 1
ATOM 3975 O O . PRO A 1 542 ? -19.415 -14.956 27.000 1.00 86.00 542 PRO A O 1
ATOM 3978 N N . PRO A 1 543 ? -18.339 -13.065 27.576 1.00 85.31 543 PRO A N 1
ATOM 3979 C CA . PRO A 1 543 ? -19.495 -12.444 28.243 1.00 85.31 543 PRO A CA 1
ATOM 3980 C C . PRO A 1 543 ? -20.571 -11.840 27.323 1.00 85.31 543 PRO A C 1
ATOM 3982 O O . PRO A 1 543 ? -21.564 -11.331 27.832 1.00 85.31 543 PRO A O 1
ATOM 3985 N N . ALA A 1 544 ? -20.402 -11.887 25.993 1.00 85.81 544 ALA A N 1
ATOM 3986 C CA . ALA A 1 544 ? -21.332 -11.302 25.009 1.00 85.81 544 ALA A CA 1
ATOM 3987 C C . ALA A 1 544 ? -21.706 -9.830 25.312 1.00 85.81 544 ALA A C 1
ATOM 3989 O O . ALA A 1 544 ? -22.877 -9.465 25.378 1.00 85.81 544 ALA A O 1
ATOM 3990 N N . LEU A 1 545 ? -20.691 -8.985 25.535 1.00 90.06 545 LEU A N 1
ATOM 3991 C CA . LEU A 1 545 ? -20.857 -7.568 25.905 1.00 90.06 545 LEU A CA 1
ATOM 3992 C C . LEU A 1 545 ? -21.142 -6.643 24.721 1.00 90.06 545 LEU A C 1
ATOM 3994 O O . LEU A 1 545 ? -21.296 -5.440 24.908 1.00 90.06 545 LEU A O 1
ATOM 3998 N N . ASP A 1 546 ? -21.151 -7.169 23.502 1.00 89.31 546 ASP A N 1
ATOM 3999 C CA . ASP A 1 546 ? -21.344 -6.402 22.279 1.00 89.31 546 ASP A CA 1
ATOM 4000 C C . ASP A 1 546 ? -22.804 -6.035 22.026 1.00 89.31 546 ASP A C 1
ATOM 4002 O O . ASP A 1 546 ? -23.047 -5.100 21.267 1.00 89.31 546 ASP A O 1
ATOM 4006 N N . GLU A 1 547 ? -23.768 -6.691 22.678 1.00 92.12 547 GLU A N 1
ATOM 4007 C CA . GLU A 1 547 ? -25.194 -6.409 22.514 1.00 92.12 547 GLU A CA 1
ATOM 4008 C C . GLU A 1 547 ? -25.966 -6.397 23.842 1.00 92.12 547 GLU A C 1
ATOM 4010 O O . GLU A 1 547 ? -25.794 -7.261 24.699 1.00 92.12 547 GLU A O 1
ATOM 4015 N N . VAL A 1 548 ? -26.873 -5.429 23.998 1.00 92.62 548 VAL A N 1
ATOM 4016 C CA . VAL A 1 548 ? -27.757 -5.283 25.164 1.00 92.62 548 VAL A CA 1
ATOM 4017 C C . VAL A 1 548 ? -29.192 -5.001 24.726 1.00 92.62 548 VAL A C 1
ATOM 4019 O O . VAL A 1 548 ? -29.428 -4.393 23.688 1.00 92.62 548 VAL A O 1
ATOM 4022 N N . THR A 1 549 ? -30.179 -5.424 25.517 1.00 92.50 549 THR A N 1
ATOM 4023 C CA . THR A 1 549 ? -31.605 -5.148 25.255 1.00 92.50 549 THR A CA 1
ATOM 4024 C C . THR A 1 549 ? -32.171 -4.246 26.341 1.00 92.50 549 THR A C 1
ATOM 4026 O O . THR A 1 549 ? -32.105 -4.594 27.522 1.00 92.50 549 THR A O 1
ATOM 4029 N N . TRP A 1 550 ? -32.763 -3.112 25.960 1.00 91.19 550 TRP A N 1
ATOM 4030 C CA . TRP A 1 550 ? -33.444 -2.229 26.905 1.00 91.19 550 TRP A CA 1
ATOM 4031 C C . TRP A 1 550 ? -34.889 -2.691 27.093 1.00 91.19 550 TRP A C 1
ATOM 4033 O O . TRP A 1 550 ? -35.825 -2.155 26.505 1.00 91.19 550 TRP A O 1
ATOM 4043 N N . SER A 1 551 ? -35.076 -3.759 27.869 1.00 85.81 551 SER A N 1
ATOM 4044 C CA . SER A 1 551 ? -36.382 -4.406 27.997 1.00 85.81 551 SER A CA 1
ATOM 4045 C C . SER A 1 551 ? -37.417 -3.525 28.703 1.00 85.81 551 SER A C 1
ATOM 4047 O O . SER A 1 551 ? -37.112 -2.745 29.610 1.00 85.81 551 SER A O 1
ATOM 4049 N N . THR A 1 552 ? -38.689 -3.729 28.364 1.00 81.31 552 THR A N 1
ATOM 4050 C CA . THR A 1 552 ? -39.832 -3.061 29.013 1.00 81.31 552 THR A CA 1
ATOM 4051 C C . THR A 1 552 ? -39.886 -3.312 30.524 1.00 81.31 552 THR A C 1
ATOM 4053 O O . THR A 1 552 ? -40.297 -2.445 31.296 1.00 81.31 552 THR A O 1
ATOM 4056 N N . SER A 1 553 ? -39.383 -4.463 30.982 1.00 75.25 553 SER A N 1
ATOM 4057 C CA . SER A 1 553 ? -39.288 -4.826 32.402 1.00 75.25 553 SER A CA 1
ATOM 4058 C C . SER A 1 553 ? -38.323 -3.958 33.217 1.00 75.25 553 SER A C 1
ATOM 4060 O O . SER A 1 553 ? -38.481 -3.868 34.436 1.00 75.25 553 SER A O 1
ATOM 4062 N N . VAL A 1 554 ? -37.358 -3.300 32.568 1.00 74.75 554 VAL A N 1
ATOM 4063 C CA . VAL A 1 554 ? -36.431 -2.342 33.195 1.00 74.75 554 VAL A CA 1
ATOM 4064 C C . VAL A 1 554 ? -36.688 -0.904 32.730 1.00 74.75 554 VAL A C 1
ATOM 4066 O O . VAL A 1 554 ? -35.847 -0.029 32.916 1.00 74.75 554 VAL A O 1
ATOM 4069 N N . GLY A 1 555 ? -37.874 -0.648 32.165 1.00 77.75 555 GLY A N 1
ATOM 4070 C CA . GLY A 1 555 ? -38.326 0.683 31.761 1.00 77.75 555 GLY A CA 1
ATOM 4071 C C . GLY A 1 555 ? -37.937 1.104 30.344 1.00 77.75 555 GLY A C 1
ATOM 4072 O O . GLY A 1 555 ? -38.074 2.285 30.036 1.00 77.75 555 GLY A O 1
ATOM 4073 N N . GLY A 1 556 ? -37.464 0.173 29.510 1.00 84.94 556 GLY A N 1
ATOM 4074 C CA . GLY A 1 556 ? -37.092 0.436 28.123 1.00 84.94 556 GLY A CA 1
ATOM 4075 C C . GLY A 1 556 ? -38.173 0.165 27.087 1.00 84.94 556 GLY A C 1
ATOM 4076 O O . GLY A 1 556 ? -39.312 -0.166 27.413 1.00 84.94 556 GLY A O 1
ATOM 4077 N N . THR A 1 557 ? -37.797 0.322 25.822 1.00 83.75 557 THR A N 1
ATOM 4078 C CA . THR A 1 557 ? -38.671 0.181 24.645 1.00 83.75 557 THR A CA 1
ATOM 4079 C C . THR A 1 557 ? -38.700 -1.236 24.068 1.00 83.75 557 THR A C 1
ATOM 4081 O O . THR A 1 557 ? -39.441 -1.489 23.129 1.00 83.75 557 THR A O 1
ATOM 4084 N N . GLY A 1 558 ? -37.878 -2.151 24.589 1.00 86.19 558 GLY A N 1
ATOM 4085 C CA . GLY A 1 558 ? -37.623 -3.463 23.988 1.00 86.19 558 GLY A CA 1
ATOM 4086 C C . GLY A 1 558 ? -36.554 -3.443 22.888 1.00 86.19 558 GLY A C 1
ATOM 4087 O O . GLY A 1 558 ? -36.204 -4.504 22.375 1.00 86.19 558 GLY A O 1
ATOM 4088 N N . ALA A 1 559 ? -36.012 -2.272 22.537 1.00 90.44 559 ALA A N 1
ATOM 4089 C CA . ALA A 1 559 ? -34.966 -2.148 21.527 1.00 90.44 559 ALA A CA 1
ATOM 4090 C C . ALA A 1 559 ? -33.682 -2.897 21.926 1.00 90.44 559 ALA A C 1
ATOM 4092 O O . ALA A 1 559 ? -33.303 -2.962 23.105 1.00 90.44 559 ALA A O 1
ATOM 4093 N N . ARG A 1 560 ? -32.999 -3.452 20.918 1.00 94.12 560 ARG A N 1
ATOM 4094 C CA . ARG A 1 560 ? -31.680 -4.082 21.068 1.00 94.12 560 ARG A CA 1
ATOM 4095 C C . ARG A 1 560 ? -30.609 -3.133 20.558 1.00 94.12 560 ARG A C 1
ATOM 4097 O O . ARG A 1 560 ? -30.778 -2.526 19.508 1.00 94.12 560 ARG A O 1
ATOM 4104 N N . TYR A 1 561 ? -29.486 -3.047 21.253 1.00 95.75 561 TYR A N 1
ATOM 4105 C CA . TYR A 1 561 ? -28.386 -2.161 20.898 1.00 95.75 561 TYR A CA 1
ATOM 4106 C C . TYR A 1 561 ? -27.094 -2.942 20.813 1.00 95.75 561 TYR A C 1
ATOM 4108 O O . TYR A 1 561 ? -26.763 -3.675 21.742 1.00 95.75 561 TYR A O 1
ATOM 4116 N N . ARG A 1 562 ? -26.355 -2.754 19.724 1.00 95.12 562 ARG A N 1
ATOM 4117 C CA . ARG A 1 562 ? -25.079 -3.417 19.479 1.00 95.12 562 ARG A CA 1
ATOM 4118 C C . ARG A 1 562 ? -23.964 -2.402 19.305 1.00 95.12 562 ARG A C 1
ATOM 4120 O O . ARG A 1 562 ? -24.077 -1.488 18.489 1.00 95.12 562 ARG A O 1
ATOM 4127 N N . ALA A 1 563 ? -22.872 -2.582 20.032 1.00 94.38 563 ALA A N 1
ATOM 4128 C CA . ALA A 1 563 ? -21.645 -1.840 19.809 1.00 94.38 563 ALA A CA 1
ATOM 4129 C C . ALA A 1 563 ? -20.823 -2.509 18.709 1.00 94.38 563 ALA A C 1
ATOM 4131 O O . ALA A 1 563 ? -20.634 -3.724 18.696 1.00 94.38 563 ALA A O 1
ATOM 4132 N N . VAL A 1 564 ? -20.316 -1.700 17.786 1.00 91.50 564 VAL A N 1
ATOM 4133 C CA . VAL A 1 564 ? -19.500 -2.169 16.669 1.00 91.50 564 VAL A CA 1
ATOM 4134 C C . VAL A 1 564 ? -18.170 -1.447 16.709 1.00 91.50 564 VAL A C 1
ATOM 4136 O O . VAL A 1 564 ? -18.143 -0.220 16.664 1.00 91.50 564 VAL A O 1
ATOM 4139 N N . ILE A 1 565 ? -17.078 -2.211 16.786 1.00 85.69 565 ILE A N 1
ATOM 4140 C CA . ILE A 1 565 ? -15.710 -1.709 16.638 1.00 85.69 565 ILE A CA 1
ATOM 4141 C C . ILE A 1 565 ? -15.235 -2.057 15.231 1.00 85.69 565 ILE A C 1
ATOM 4143 O O . ILE A 1 565 ? -15.267 -3.215 14.816 1.00 85.69 565 ILE A O 1
ATOM 4147 N N . THR A 1 566 ? -14.786 -1.055 14.491 1.00 73.19 566 THR A N 1
ATOM 4148 C CA . THR A 1 566 ? -14.238 -1.216 13.148 1.00 73.19 566 THR A CA 1
ATOM 4149 C C . THR A 1 566 ? -12.717 -1.309 13.198 1.00 73.19 566 THR A C 1
ATOM 4151 O O . THR A 1 566 ? -12.062 -0.675 14.026 1.00 73.19 566 THR A O 1
ATOM 4154 N N . GLU A 1 567 ? -12.130 -2.089 12.286 1.00 68.06 567 GLU A N 1
ATOM 4155 C CA . GLU A 1 567 ? -10.667 -2.188 12.160 1.00 68.06 567 GLU A CA 1
ATOM 4156 C C . GLU A 1 567 ? -10.038 -0.821 11.845 1.00 68.06 567 GLU A C 1
ATOM 4158 O O . GLU A 1 567 ? -9.006 -0.453 12.411 1.00 68.06 567 GLU A O 1
ATOM 4163 N N . LEU A 1 568 ? -10.704 -0.040 10.988 1.00 64.12 568 LEU A N 1
ATOM 4164 C CA . LEU A 1 568 ? -10.344 1.334 10.655 1.00 64.12 568 LEU A CA 1
ATOM 4165 C C . LEU A 1 568 ? -11.392 2.326 11.168 1.00 64.12 568 LEU A C 1
ATOM 4167 O O . LEU A 1 568 ? -12.582 2.017 11.115 1.00 64.12 568 LEU A O 1
ATOM 4171 N N . PRO A 1 569 ? -10.990 3.527 11.628 1.00 76.19 569 PRO A N 1
ATOM 4172 C CA . PRO A 1 569 ? -11.935 4.587 11.953 1.00 76.19 569 PRO A CA 1
ATOM 4173 C C . PRO A 1 569 ? -12.835 4.935 10.756 1.00 76.19 569 PRO A C 1
ATOM 4175 O O . PRO A 1 569 ? -12.338 5.088 9.643 1.00 76.19 569 PRO A O 1
ATOM 4178 N N . VAL A 1 570 ? -14.133 5.107 11.001 1.00 79.06 570 VAL A N 1
ATOM 4179 C CA . VAL A 1 570 ? -15.153 5.453 10.001 1.00 79.06 570 VAL A CA 1
ATOM 4180 C C . VAL A 1 570 ? -15.778 6.817 10.295 1.00 79.06 570 VAL A C 1
ATOM 4182 O O . VAL A 1 570 ? -15.911 7.219 11.456 1.00 79.06 570 VAL A O 1
ATOM 4185 N N . SER A 1 571 ? -16.164 7.540 9.246 1.00 91.75 571 SER A N 1
ATOM 4186 C CA . SER A 1 571 ? -16.977 8.763 9.340 1.00 91.75 571 SER A CA 1
ATOM 4187 C C . SER A 1 571 ? -18.365 8.465 9.911 1.00 91.75 571 SER A C 1
ATOM 4189 O O . SER A 1 571 ? -18.804 7.310 9.952 1.00 91.75 571 SER A O 1
ATOM 4191 N N . TRP A 1 572 ? -19.087 9.502 10.338 1.00 95.00 572 TRP A N 1
ATOM 4192 C CA . TRP A 1 572 ? -20.460 9.324 10.820 1.00 95.00 572 TRP A CA 1
ATOM 4193 C C . TRP A 1 572 ? -21.375 8.762 9.719 1.00 95.00 572 TRP A C 1
ATOM 4195 O O . TRP A 1 572 ? -22.155 7.841 9.963 1.00 95.00 572 TRP A O 1
ATOM 4205 N N . SER A 1 573 ? -21.239 9.261 8.488 1.00 94.88 573 SER A N 1
ATOM 4206 C CA . SER A 1 573 ? -22.018 8.799 7.334 1.00 94.88 573 SER A CA 1
ATOM 4207 C C . SER A 1 573 ? -21.737 7.337 6.971 1.00 94.88 573 SER A C 1
ATOM 4209 O O . SER A 1 573 ? -22.667 6.593 6.652 1.00 94.88 573 SER A O 1
ATOM 4211 N N . GLU A 1 574 ? -20.481 6.889 7.061 1.00 92.94 574 GLU A N 1
ATOM 4212 C CA . GLU A 1 574 ? -20.125 5.473 6.893 1.00 92.94 574 GLU A CA 1
ATOM 4213 C C . GLU A 1 574 ? -20.694 4.611 8.025 1.00 92.94 574 GLU A C 1
ATOM 4215 O O . GLU A 1 574 ? -21.285 3.567 7.753 1.00 92.94 574 GLU A O 1
ATOM 4220 N N . ALA A 1 575 ? -20.588 5.059 9.281 1.00 92.62 575 ALA A N 1
ATOM 4221 C CA . ALA A 1 575 ? -21.176 4.365 10.427 1.00 92.62 575 ALA A CA 1
ATOM 4222 C C . ALA A 1 575 ? -22.701 4.216 10.283 1.00 92.62 575 ALA A C 1
ATOM 4224 O O . ALA A 1 575 ? -23.249 3.146 10.550 1.00 92.62 575 ALA A O 1
ATOM 4225 N N . LYS A 1 576 ? -23.385 5.254 9.784 1.00 95.62 576 LYS A N 1
ATOM 4226 C CA . LYS A 1 576 ? -24.816 5.210 9.458 1.00 95.62 576 LYS A CA 1
ATOM 4227 C C . LYS A 1 576 ? -25.129 4.167 8.393 1.00 95.62 576 LYS A C 1
ATOM 4229 O O . LYS A 1 576 ? -26.012 3.341 8.604 1.00 95.62 576 LYS A O 1
ATOM 4234 N N . ALA A 1 577 ? -24.388 4.160 7.287 1.00 91.00 577 ALA A N 1
ATOM 4235 C CA . ALA A 1 577 ? -24.579 3.175 6.227 1.00 91.00 577 ALA A CA 1
ATOM 4236 C C . ALA A 1 577 ? -24.321 1.735 6.713 1.00 91.00 577 ALA A C 1
ATOM 4238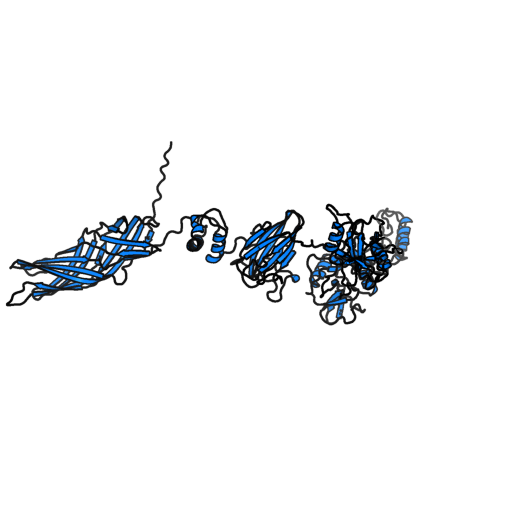 O O . ALA A 1 577 ? -25.033 0.813 6.317 1.00 91.00 577 ALA A O 1
ATOM 4239 N N . LEU A 1 578 ? -23.335 1.533 7.596 1.00 89.19 578 LEU A N 1
ATOM 4240 C CA . LEU A 1 578 ? -23.061 0.235 8.217 1.00 89.19 578 LEU A CA 1
ATOM 4241 C C . LEU A 1 578 ? -24.196 -0.200 9.156 1.00 89.19 578 LEU A C 1
ATOM 4243 O O . LEU A 1 578 ? -24.620 -1.353 9.091 1.00 89.19 578 LEU A O 1
ATOM 4247 N N . ALA A 1 579 ? -24.714 0.709 9.989 1.00 93.94 579 ALA A N 1
ATOM 4248 C CA . ALA A 1 579 ? -25.868 0.461 10.856 1.00 93.94 579 ALA A CA 1
ATOM 4249 C C . ALA A 1 579 ? -27.111 0.047 10.047 1.00 93.94 579 ALA A C 1
ATOM 4251 O O . ALA A 1 579 ? -27.711 -0.994 10.321 1.00 93.94 579 ALA A O 1
ATOM 4252 N N . GLU A 1 580 ? -27.425 0.800 8.990 1.00 91.94 580 GLU A N 1
ATOM 4253 C CA . GLU A 1 580 ? -28.517 0.499 8.056 1.00 91.94 580 GLU A CA 1
ATOM 4254 C C . GLU A 1 580 ? -28.297 -0.842 7.337 1.00 91.94 580 GLU A C 1
ATOM 4256 O O . GLU A 1 580 ? -29.225 -1.640 7.194 1.00 91.94 580 GLU A O 1
ATOM 4261 N N . GLY A 1 581 ? -27.056 -1.139 6.938 1.00 86.00 581 GLY A N 1
ATOM 4262 C CA . GLY A 1 581 ? -26.673 -2.415 6.330 1.00 86.00 581 GLY A CA 1
ATOM 4263 C C . GLY A 1 581 ? -26.841 -3.623 7.258 1.00 86.00 581 GLY A C 1
ATOM 4264 O O . GLY A 1 581 ? -27.084 -4.731 6.778 1.00 86.00 581 GLY A O 1
ATOM 4265 N N . MET A 1 582 ? -26.769 -3.417 8.576 1.00 88.50 582 MET A N 1
ATOM 4266 C CA . MET A 1 582 ? -27.069 -4.436 9.588 1.00 88.50 582 MET A CA 1
ATOM 4267 C C . MET A 1 582 ? -28.571 -4.583 9.873 1.00 88.50 582 MET A C 1
ATOM 4269 O O . MET A 1 582 ? -28.956 -5.497 10.598 1.00 88.50 582 MET A O 1
ATOM 4273 N N . GLY A 1 583 ? -29.424 -3.735 9.289 1.00 86.75 583 GLY A N 1
ATOM 4274 C CA . GLY A 1 583 ? -30.866 -3.721 9.540 1.00 86.75 583 GLY A CA 1
ATOM 4275 C C . GLY A 1 583 ? -31.279 -2.913 10.774 1.00 86.75 583 GLY A C 1
ATOM 4276 O O . GLY A 1 583 ? -32.399 -3.084 11.248 1.00 86.75 583 GLY A O 1
ATOM 4277 N N . GLY A 1 584 ? -30.392 -2.062 11.292 1.00 92.50 584 GLY A N 1
ATOM 4278 C CA . GLY A 1 584 ? -30.673 -1.121 12.377 1.00 92.50 584 GLY A CA 1
ATOM 4279 C C . GLY A 1 584 ? -30.482 0.334 11.942 1.00 92.50 584 GLY A C 1
ATOM 4280 O O . GLY A 1 584 ? -30.400 0.647 10.755 1.00 92.50 584 GLY A O 1
ATOM 4281 N N . SER A 1 585 ? -30.382 1.233 12.912 1.00 95.88 585 SER A N 1
ATOM 4282 C CA . SER A 1 585 ? -30.001 2.639 12.734 1.00 95.88 585 SER A CA 1
ATOM 4283 C C . SER A 1 585 ? -28.918 3.016 13.739 1.00 95.88 585 SER A C 1
ATOM 4285 O O . SER A 1 585 ? -28.703 2.304 14.714 1.00 95.88 585 SER A O 1
ATOM 4287 N N . LEU A 1 586 ? -28.201 4.123 13.530 1.00 97.62 586 LEU A N 1
ATOM 4288 C CA . LEU A 1 586 ? -27.347 4.640 14.605 1.00 97.62 586 LEU A CA 1
ATOM 4289 C C . LEU A 1 586 ? -28.221 5.033 15.795 1.00 97.62 586 LEU A C 1
ATOM 4291 O O . LEU A 1 586 ? -29.217 5.731 15.603 1.00 97.62 586 LEU A O 1
ATOM 4295 N N . ALA A 1 587 ? -27.821 4.617 16.995 1.00 96.62 587 ALA A N 1
ATOM 4296 C CA . ALA A 1 587 ? -28.663 4.704 18.182 1.00 96.62 587 ALA A CA 1
ATOM 4297 C C . ALA A 1 587 ? -29.181 6.122 18.455 1.00 96.62 587 ALA A C 1
ATOM 4299 O O . ALA A 1 587 ? -28.398 7.081 18.515 1.00 96.62 587 ALA A O 1
ATOM 4300 N N . GLY A 1 588 ? -30.498 6.240 18.613 1.00 94.31 588 GLY A N 1
ATOM 4301 C CA . GLY A 1 588 ? -31.146 7.407 19.189 1.00 94.31 588 GLY A CA 1
ATOM 4302 C C . GLY A 1 588 ? -30.981 7.397 20.704 1.00 94.31 588 GLY A C 1
ATOM 4303 O O . GLY A 1 588 ? -30.985 6.344 21.324 1.00 94.31 588 GLY A O 1
ATOM 4304 N N . LEU A 1 589 ? -30.787 8.567 21.312 1.00 94.31 589 LEU A N 1
ATOM 4305 C CA . LEU A 1 589 ? -30.872 8.718 22.765 1.00 94.31 589 LEU A CA 1
ATOM 4306 C C . LEU A 1 589 ? -32.082 9.600 23.063 1.00 94.31 589 LEU A C 1
ATOM 4308 O O . LEU A 1 589 ? -31.949 10.763 23.439 1.00 94.31 589 LEU A O 1
ATOM 4312 N N . GLU A 1 590 ? -33.279 9.097 22.797 1.00 91.25 590 GLU A N 1
ATOM 4313 C CA . GLU A 1 590 ? -34.517 9.875 22.857 1.00 91.25 590 GLU A CA 1
ATOM 4314 C C . GLU A 1 590 ? -34.875 10.277 24.288 1.00 91.25 590 GLU A C 1
ATOM 4316 O O . GLU A 1 590 ? -35.529 11.297 24.500 1.00 91.25 590 GLU A O 1
ATOM 4321 N N . THR A 1 591 ? -34.393 9.533 25.287 1.00 91.69 591 THR A N 1
ATOM 4322 C CA . THR A 1 591 ? -34.599 9.863 26.701 1.00 91.69 591 THR A CA 1
ATOM 4323 C C . THR A 1 591 ? -33.307 9.857 27.509 1.00 91.69 591 THR A C 1
ATOM 4325 O O . THR A 1 591 ? -32.333 9.181 27.179 1.00 91.69 591 THR A O 1
ATOM 4328 N N . GLU A 1 592 ? -33.321 10.571 28.638 1.00 93.50 592 GLU A N 1
ATOM 4329 C CA . GLU A 1 592 ? -32.215 10.537 29.598 1.00 93.50 592 GLU A CA 1
ATOM 4330 C C . GLU A 1 592 ? -31.939 9.103 30.091 1.00 93.50 592 GLU A C 1
ATOM 4332 O O . GLU A 1 592 ? -30.783 8.691 30.136 1.00 93.50 592 GLU A O 1
ATOM 4337 N N . ALA A 1 593 ? -32.993 8.326 30.362 1.00 92.69 593 ALA A N 1
ATOM 4338 C CA . ALA A 1 593 ? -32.890 6.947 30.837 1.00 92.69 593 ALA A CA 1
ATOM 4339 C C . ALA A 1 593 ? -32.282 5.988 29.799 1.00 92.69 593 ALA A C 1
ATOM 4341 O O . ALA A 1 593 ? -31.536 5.085 30.169 1.00 92.69 593 ALA A O 1
ATOM 4342 N N . GLU A 1 594 ? -32.568 6.190 28.512 1.00 93.50 594 GLU A N 1
ATOM 4343 C CA . GLU A 1 594 ? -31.970 5.421 27.414 1.00 93.50 594 GLU A CA 1
ATOM 4344 C C . GLU A 1 594 ? -30.464 5.662 27.316 1.00 93.50 594 GLU A C 1
ATOM 4346 O O . GLU A 1 594 ? -29.669 4.726 27.246 1.00 93.50 594 GLU A O 1
ATOM 4351 N N . ALA A 1 595 ? -30.058 6.932 27.375 1.00 94.75 595 ALA A N 1
ATOM 4352 C CA . ALA A 1 595 ? -28.651 7.302 27.375 1.00 94.75 595 ALA A CA 1
ATOM 4353 C C . ALA A 1 595 ? -27.905 6.757 28.599 1.00 94.75 595 ALA A C 1
ATOM 4355 O O . ALA A 1 595 ? -26.771 6.303 28.454 1.00 94.75 595 ALA A O 1
ATOM 4356 N N . ASP A 1 596 ? -28.526 6.770 29.780 1.00 93.69 596 ASP A N 1
ATOM 4357 C CA . ASP A 1 596 ? -27.934 6.181 30.984 1.00 93.69 596 ASP A CA 1
ATOM 4358 C C . ASP A 1 596 ? -27.811 4.656 30.844 1.00 93.69 596 ASP A C 1
ATOM 4360 O O . ASP A 1 596 ? -26.751 4.091 31.116 1.00 93.69 596 ASP A O 1
ATOM 4364 N N . PHE A 1 597 ? -28.850 3.988 30.328 1.00 93.94 597 PHE A N 1
ATOM 4365 C CA . PHE A 1 597 ? -28.827 2.552 30.060 1.00 93.94 597 PHE A CA 1
ATOM 4366 C C . PHE A 1 597 ? -27.698 2.169 29.095 1.00 93.94 597 PHE A C 1
ATOM 4368 O O . PHE A 1 597 ? -26.907 1.273 29.402 1.00 93.94 597 PHE A O 1
ATOM 4375 N N . LEU A 1 598 ? -27.586 2.848 27.952 1.00 94.69 598 LEU A N 1
ATOM 4376 C CA . LEU A 1 598 ? -26.529 2.562 26.983 1.00 94.69 598 LEU A CA 1
ATOM 4377 C C . LEU A 1 598 ? -25.152 2.867 27.539 1.00 94.69 598 LEU A C 1
ATOM 4379 O O . LEU A 1 598 ? -24.225 2.085 27.328 1.00 94.69 598 LEU A O 1
ATOM 4383 N N . PHE A 1 599 ? -25.011 3.963 28.284 1.00 93.50 599 PHE A N 1
ATOM 4384 C CA . PHE A 1 599 ? -23.737 4.290 28.893 1.00 93.50 599 PHE A CA 1
ATOM 4385 C C . PHE A 1 599 ? -23.285 3.222 29.884 1.00 93.50 599 PHE A C 1
ATOM 4387 O O . PHE A 1 599 ? -22.180 2.693 29.768 1.00 93.50 599 PHE A O 1
ATOM 4394 N N . GLU A 1 600 ? -24.154 2.848 30.816 1.00 91.44 600 GLU A N 1
ATOM 4395 C CA . GLU A 1 600 ? -23.811 1.896 31.863 1.00 91.44 600 GLU A CA 1
ATOM 4396 C C . GLU A 1 600 ? -23.552 0.480 31.351 1.00 91.44 600 GLU A C 1
ATOM 4398 O O . GLU A 1 600 ? -22.673 -0.201 31.888 1.00 91.44 600 GLU A O 1
ATOM 4403 N N . ASN A 1 601 ? -24.325 0.021 30.366 1.00 91.62 601 ASN A N 1
ATOM 4404 C CA . ASN A 1 601 ? -24.306 -1.381 29.946 1.00 91.62 601 ASN A CA 1
ATOM 4405 C C . ASN A 1 601 ? -23.428 -1.631 28.715 1.00 91.62 601 ASN A C 1
ATOM 4407 O O . ASN A 1 601 ? -23.127 -2.787 28.438 1.00 91.62 601 ASN A O 1
ATOM 4411 N N . LEU A 1 602 ? -23.007 -0.582 27.999 1.00 92.25 602 LEU A N 1
ATOM 4412 C CA . LEU A 1 602 ? -22.282 -0.732 26.738 1.00 92.25 602 LEU A CA 1
ATOM 4413 C C . LEU A 1 602 ? -21.179 0.320 26.552 1.00 92.25 602 LEU A C 1
ATOM 4415 O O . LEU A 1 602 ? -20.016 -0.013 26.358 1.00 92.25 602 LEU A O 1
ATOM 4419 N N . VAL A 1 603 ? -21.497 1.611 26.635 1.00 92.19 603 VAL A N 1
ATOM 4420 C CA . VAL A 1 603 ? -20.568 2.664 26.190 1.00 92.19 603 VAL A CA 1
ATOM 4421 C C . VAL A 1 603 ? -19.431 2.922 27.189 1.00 92.19 603 VAL A C 1
ATOM 4423 O O . VAL A 1 603 ? -18.379 3.405 26.791 1.00 92.19 603 VAL A O 1
ATOM 4426 N N . ALA A 1 604 ? -19.559 2.545 28.462 1.00 90.88 604 ALA A N 1
ATOM 4427 C CA . ALA A 1 604 ? -18.497 2.718 29.463 1.00 90.88 604 ALA A CA 1
ATOM 4428 C C . ALA A 1 604 ? -17.259 1.802 29.276 1.00 90.88 604 ALA A C 1
ATOM 4430 O O . ALA A 1 604 ? -16.285 1.941 30.026 1.00 90.88 604 ALA A O 1
ATOM 4431 N N . PHE A 1 605 ? -17.267 0.871 28.312 1.00 89.56 605 PHE A N 1
ATOM 4432 C CA . PHE A 1 605 ? -16.113 0.017 28.002 1.00 89.56 605 PHE A CA 1
ATOM 4433 C C . PHE A 1 605 ? -15.059 0.761 27.181 1.00 89.56 605 PHE A C 1
ATOM 4435 O O . PHE A 1 605 ? -15.360 1.317 26.127 1.00 89.56 605 PHE A O 1
ATOM 4442 N N . HIS A 1 606 ? -13.800 0.725 27.626 1.00 81.12 606 HIS A N 1
ATOM 4443 C CA . HIS A 1 606 ? -12.693 1.462 27.001 1.00 81.12 606 HIS A CA 1
ATOM 4444 C C . HIS A 1 606 ? -12.418 1.069 25.553 1.00 81.12 606 HIS A C 1
ATOM 4446 O O . HIS A 1 606 ? -12.014 1.923 24.768 1.00 81.12 606 HIS A O 1
ATOM 4452 N N . SER A 1 607 ? -12.694 -0.180 25.179 1.00 80.62 607 SER A N 1
ATOM 4453 C CA . SER A 1 607 ? -12.515 -0.694 23.817 1.00 80.62 607 SER A CA 1
ATOM 4454 C C . SER A 1 607 ? -13.287 0.112 22.757 1.00 80.62 607 SER A C 1
ATOM 4456 O O . SER A 1 607 ? -12.925 0.088 21.584 1.00 80.62 607 SER A O 1
ATOM 4458 N N . LEU A 1 608 ? -14.325 0.861 23.156 1.00 83.12 608 LEU A N 1
ATOM 4459 C CA . LEU A 1 608 ? -15.131 1.713 22.271 1.00 83.12 608 LEU A CA 1
ATOM 4460 C C . LEU A 1 608 ? -14.578 3.135 22.089 1.00 83.12 608 LEU A C 1
ATOM 4462 O O . LEU A 1 608 ? -15.137 3.918 21.320 1.00 83.12 608 LEU A O 1
ATOM 4466 N N . TRP A 1 609 ? -13.499 3.493 22.785 1.00 79.38 609 TRP A N 1
ATOM 4467 C CA . TRP A 1 609 ? -12.977 4.855 22.823 1.00 79.38 609 TRP A CA 1
ATOM 4468 C C . TRP A 1 609 ? -11.592 4.927 22.197 1.00 79.38 609 TRP A C 1
ATOM 4470 O O . TRP A 1 609 ? -10.701 4.124 22.463 1.00 79.38 609 TRP A O 1
ATOM 4480 N N . THR A 1 610 ? -11.362 5.965 21.399 1.00 63.12 610 THR A N 1
ATOM 4481 C CA . THR A 1 610 ? -9.993 6.405 21.113 1.00 63.12 610 THR A CA 1
ATOM 4482 C C . THR A 1 610 ? -9.433 7.045 22.384 1.00 63.12 610 THR A C 1
ATOM 4484 O O . THR A 1 610 ? -10.137 7.862 22.963 1.00 63.12 610 THR A O 1
ATOM 4487 N N . MET A 1 611 ? -8.210 6.701 22.812 1.00 54.75 611 MET A N 1
ATOM 4488 C CA . MET A 1 611 ? -7.614 7.125 24.100 1.00 54.75 611 MET A CA 1
ATOM 4489 C C . MET A 1 611 ? -6.355 8.013 23.921 1.00 54.75 611 MET A C 1
ATOM 4491 O O . MET A 1 611 ? -5.266 7.707 24.420 1.00 54.75 611 MET A O 1
ATOM 4495 N N . THR A 1 612 ? -6.515 9.099 23.164 1.00 49.34 612 THR A N 1
ATOM 4496 C CA . THR A 1 612 ? -5.587 10.208 22.855 1.00 49.34 612 THR A CA 1
ATOM 4497 C C . THR A 1 612 ? -5.999 11.551 23.516 1.00 49.34 612 THR A C 1
ATOM 4499 O O . THR A 1 612 ? -6.898 11.608 24.346 1.00 49.34 612 THR A O 1
ATOM 4502 N N . ASN A 1 613 ? -5.342 12.665 23.166 1.00 38.41 613 ASN A N 1
ATOM 4503 C CA . ASN A 1 613 ? -5.717 14.012 23.638 1.00 38.41 613 ASN A CA 1
ATOM 4504 C C . ASN A 1 613 ? -6.900 14.639 22.866 1.00 38.41 613 ASN A C 1
ATOM 4506 O O . ASN A 1 613 ? -7.366 15.708 23.252 1.00 38.41 613 ASN A O 1
ATOM 4510 N N . TYR A 1 614 ? -7.359 14.002 21.782 1.00 44.44 614 TYR A N 1
ATOM 4511 C CA . TYR A 1 614 ? -8.415 14.487 20.878 1.00 44.44 614 TYR A CA 1
ATOM 4512 C C . TYR A 1 614 ? -9.606 13.510 20.826 1.00 44.44 614 TYR A C 1
ATOM 4514 O O . TYR A 1 614 ? -10.199 13.282 19.776 1.00 44.44 614 TYR A O 1
ATOM 4522 N N . ASN A 1 615 ? -9.906 12.867 21.957 1.00 51.41 615 ASN A N 1
ATOM 4523 C CA . ASN A 1 615 ? -10.859 11.761 22.041 1.00 51.41 615 ASN A CA 1
ATOM 4524 C C . ASN A 1 615 ? -12.274 12.122 21.625 1.00 51.41 615 ASN A C 1
ATOM 4526 O O . ASN A 1 615 ? -12.782 13.184 21.961 1.00 51.41 615 ASN A O 1
ATOM 4530 N N . GLY A 1 616 ? -12.970 11.134 21.073 1.00 64.75 616 GLY A N 1
ATOM 4531 C CA . GLY A 1 616 ? -14.393 11.017 21.354 1.00 64.75 616 GLY A CA 1
ATOM 4532 C C . GLY A 1 616 ? -14.841 9.565 21.327 1.00 64.75 616 GLY A C 1
ATOM 4533 O O . GLY A 1 616 ? -14.133 8.679 20.839 1.00 64.75 616 GLY A O 1
ATOM 4534 N N . GLY A 1 617 ? -15.993 9.348 21.938 1.00 78.25 617 GLY A N 1
ATOM 4535 C CA . GLY A 1 617 ? -16.610 8.042 22.067 1.00 78.25 617 GLY A CA 1
ATOM 4536 C C . GLY A 1 617 ? -17.323 7.610 20.800 1.00 78.25 617 GLY A C 1
ATOM 4537 O O . GLY A 1 617 ? -17.242 8.297 19.782 1.00 78.25 617 GLY A O 1
ATOM 4538 N N . PRO A 1 618 ? -18.018 6.469 20.845 1.00 91.44 618 PRO A N 1
ATOM 4539 C CA . PRO A 1 618 ? -18.655 5.894 19.673 1.00 91.44 618 PRO A CA 1
ATOM 4540 C C . PRO A 1 618 ? -19.656 6.854 19.017 1.00 91.44 618 PRO A C 1
ATOM 4542 O O . PRO A 1 618 ? -20.282 7.687 19.684 1.00 91.44 618 PRO A O 1
ATOM 4545 N N . TRP A 1 619 ? -19.825 6.717 17.698 1.00 95.56 619 TRP A N 1
ATOM 4546 C CA . TRP A 1 619 ? -20.892 7.416 16.987 1.00 95.56 619 TRP A CA 1
ATOM 4547 C C . TRP A 1 619 ? -22.273 6.978 17.470 1.00 95.56 619 TRP A C 1
ATOM 4549 O O . TRP A 1 619 ? -22.512 5.807 17.779 1.00 95.56 619 TRP A O 1
ATOM 4559 N N . ILE A 1 620 ? -23.182 7.947 17.458 1.00 97.00 620 ILE A N 1
ATOM 4560 C CA . ILE A 1 620 ? -24.607 7.825 17.757 1.00 97.00 620 ILE A CA 1
ATOM 4561 C C . ILE A 1 620 ? -25.402 8.588 16.700 1.00 97.00 620 ILE A C 1
ATOM 4563 O O . ILE A 1 620 ? -24.854 9.357 15.909 1.00 97.00 620 ILE A O 1
ATOM 4567 N N . GLY A 1 621 ? -26.706 8.364 16.651 1.00 97.06 621 GLY A N 1
ATOM 4568 C CA . GLY A 1 621 ? -27.555 8.809 15.558 1.00 97.06 621 GLY A CA 1
ATOM 4569 C C . GLY A 1 621 ? -27.982 10.269 15.618 1.00 97.06 621 GLY A C 1
ATOM 4570 O O . GLY A 1 621 ? -29.111 10.535 15.239 1.00 97.06 621 GLY A O 1
ATOM 4571 N N . LEU A 1 622 ? -27.164 11.207 16.100 1.00 97.50 622 LEU A N 1
ATOM 4572 C CA . LEU A 1 622 ? -27.554 12.617 16.233 1.00 97.50 622 LEU A CA 1
ATOM 4573 C C . LEU A 1 622 ? -26.956 13.476 15.111 1.00 97.50 622 LEU A C 1
ATOM 4575 O O . LEU A 1 622 ? -25.743 13.489 14.921 1.00 97.50 622 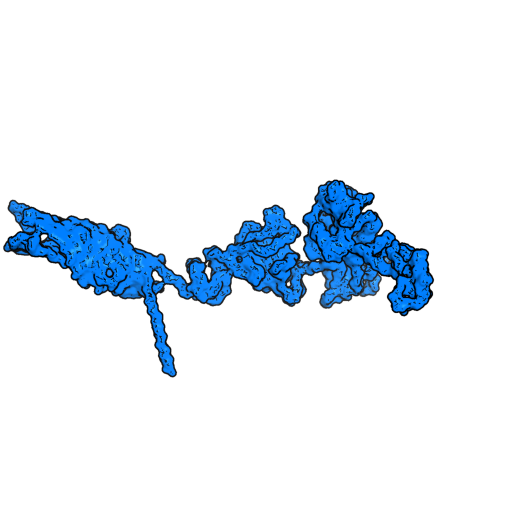LEU A O 1
ATOM 4579 N N . GLU A 1 623 ? -27.791 14.234 14.400 1.00 97.25 623 GLU A N 1
ATOM 4580 C CA . GLU A 1 623 ? -27.369 15.148 13.330 1.00 97.25 623 GLU A CA 1
ATOM 4581 C C . GLU A 1 623 ? -28.121 16.489 13.369 1.00 97.25 623 GLU A C 1
ATOM 4583 O O . GLU A 1 623 ? -29.285 16.567 13.772 1.00 97.25 623 GLU A O 1
ATOM 4588 N N . LEU A 1 624 ? -27.458 17.573 12.963 1.00 96.69 624 LEU A N 1
ATOM 4589 C CA . LEU A 1 624 ? -28.037 18.913 12.897 1.00 96.69 624 LEU A CA 1
ATOM 4590 C C . LEU A 1 624 ? -28.653 19.157 11.511 1.00 96.69 624 LEU A C 1
ATOM 4592 O O . LEU A 1 624 ? -27.943 19.353 10.527 1.00 96.69 624 LEU A O 1
ATOM 4596 N N . ILE A 1 625 ? -29.985 19.217 11.435 1.00 93.69 625 ILE A N 1
ATOM 4597 C CA . ILE A 1 625 ? -30.733 19.451 10.189 1.00 93.69 625 ILE A CA 1
ATOM 4598 C C . ILE A 1 625 ? -31.511 20.760 10.302 1.00 93.69 625 ILE A C 1
ATOM 4600 O O . ILE A 1 625 ? -32.312 20.939 11.219 1.00 93.69 625 ILE A O 1
ATOM 4604 N N . ASP A 1 626 ? -31.294 21.685 9.362 1.00 91.31 626 ASP A N 1
ATOM 4605 C CA . ASP A 1 626 ? -31.982 22.986 9.301 1.00 91.31 626 ASP A CA 1
ATOM 4606 C C . ASP A 1 626 ? -31.950 23.764 10.639 1.00 91.31 626 ASP A C 1
ATOM 4608 O O . ASP A 1 626 ? -32.906 24.441 11.026 1.00 91.31 626 ASP A O 1
ATOM 4612 N N . GLY A 1 627 ? -30.835 23.658 11.370 1.00 90.69 627 GLY A N 1
ATOM 4613 C CA . GLY A 1 627 ? -30.633 24.313 12.667 1.00 90.69 627 GLY A CA 1
ATOM 4614 C C . GLY A 1 627 ? -31.309 23.621 13.857 1.00 90.69 627 GLY A C 1
ATOM 4615 O O . GLY A 1 627 ? -31.388 24.222 14.925 1.00 90.69 627 GLY A O 1
ATOM 4616 N N . SER A 1 628 ? -31.802 22.389 13.692 1.00 94.12 628 SER A N 1
ATOM 4617 C CA . SER A 1 628 ? -32.383 21.568 14.763 1.00 94.12 628 SER A CA 1
ATOM 4618 C C . SER A 1 628 ? -31.702 20.200 14.840 1.00 94.12 628 SER A C 1
ATOM 4620 O O . SER A 1 628 ? -31.617 19.495 13.838 1.00 94.12 628 SER A O 1
ATOM 4622 N N . TRP A 1 629 ? -31.234 19.817 16.028 1.00 97.38 629 TRP A N 1
ATOM 4623 C CA . TRP A 1 629 ? -30.660 18.493 16.277 1.00 97.38 629 TRP A CA 1
ATOM 4624 C C . TRP A 1 629 ? -31.746 17.410 16.244 1.00 97.38 629 TRP A C 1
ATOM 4626 O O . TRP A 1 629 ? -32.818 17.578 16.838 1.00 97.38 629 TRP A O 1
ATOM 4636 N N . ARG A 1 630 ? -31.483 16.319 15.523 1.00 96.50 630 ARG A N 1
ATOM 4637 C CA . ARG A 1 630 ? -32.421 15.219 15.282 1.00 96.50 630 ARG A CA 1
ATOM 4638 C C . ARG A 1 630 ? -31.725 13.870 15.337 1.00 96.50 630 ARG A C 1
ATOM 4640 O O . ARG A 1 630 ? -30.593 13.738 14.880 1.00 96.50 630 ARG A O 1
ATOM 4647 N N . TRP A 1 631 ? -32.440 12.883 15.859 1.00 95.75 631 TRP A N 1
ATOM 4648 C CA . TRP A 1 631 ? -32.038 11.485 15.834 1.00 95.75 631 TRP A CA 1
ATOM 4649 C C . TRP A 1 631 ? -32.248 10.883 14.438 1.00 95.75 631 TRP A C 1
ATOM 4651 O O . TRP A 1 631 ? -33.130 11.334 13.701 1.00 95.75 631 TRP A O 1
ATOM 4661 N N . THR A 1 632 ? -31.501 9.839 14.068 1.00 91.25 632 THR A N 1
ATOM 4662 C CA . THR A 1 632 ? -31.653 9.167 12.761 1.00 91.25 632 THR A CA 1
ATOM 4663 C C . THR A 1 632 ? -33.029 8.515 12.587 1.00 91.25 632 THR A C 1
ATOM 4665 O O . THR A 1 632 ? -33.509 8.422 11.458 1.00 91.25 632 THR A O 1
ATOM 4668 N N . GLY A 1 633 ? -33.718 8.180 13.687 1.00 80.31 633 GLY A N 1
ATOM 4669 C CA . GLY A 1 633 ? -35.135 7.786 13.704 1.00 80.31 633 GLY A CA 1
ATOM 4670 C C . GLY A 1 633 ? -36.124 8.923 13.381 1.00 80.31 633 GLY A C 1
ATOM 4671 O O . GLY A 1 633 ? -37.319 8.693 13.209 1.00 80.31 633 GLY A O 1
ATOM 4672 N N . GLY A 1 634 ? -35.644 10.165 13.260 1.00 84.62 634 GLY A N 1
ATOM 4673 C CA . GLY A 1 634 ? -36.417 11.356 12.899 1.00 84.62 634 GLY A CA 1
ATOM 4674 C C . GLY A 1 634 ? -36.952 12.166 14.085 1.00 84.62 634 GLY A C 1
ATOM 4675 O O . GLY A 1 634 ? -37.439 13.286 13.879 1.00 84.62 634 GLY A O 1
ATOM 4676 N N . ALA A 1 635 ? -36.849 11.646 15.310 1.00 89.25 635 ALA A N 1
ATOM 4677 C CA . ALA A 1 635 ? -37.241 12.350 16.525 1.00 89.25 635 ALA A CA 1
ATOM 4678 C C . ALA A 1 635 ? -36.352 13.593 16.773 1.00 89.25 635 ALA A C 1
ATOM 4680 O O . ALA A 1 635 ? -35.138 13.546 16.552 1.00 89.25 635 ALA A O 1
ATOM 4681 N N . PRO A 1 636 ? -36.920 14.739 17.196 1.00 93.88 636 PRO A N 1
ATOM 4682 C CA . PRO A 1 636 ? -36.128 15.898 17.599 1.00 93.88 636 PRO A CA 1
ATOM 4683 C C . PRO A 1 636 ? -35.450 15.659 18.954 1.00 93.88 636 PRO A C 1
ATOM 4685 O O . PRO A 1 636 ? -36.021 15.007 19.821 1.00 93.88 636 PRO A O 1
ATOM 4688 N N . LEU A 1 637 ? -34.276 16.259 19.168 1.00 95.69 637 LEU A N 1
ATOM 4689 C CA . LEU A 1 637 ? -33.661 16.303 20.494 1.00 95.69 637 LEU A CA 1
ATOM 4690 C C . LEU A 1 637 ? -34.445 17.258 21.414 1.00 95.69 637 LEU A C 1
ATOM 4692 O O . LEU A 1 637 ? -34.450 18.470 21.181 1.00 95.69 637 LEU A O 1
ATOM 4696 N N . ASP A 1 638 ? -35.104 16.730 22.447 1.00 94.44 638 ASP A N 1
ATOM 4697 C CA . ASP A 1 638 ? -35.990 17.483 23.352 1.00 94.44 638 ASP A CA 1
ATOM 4698 C C . ASP A 1 638 ? -35.528 17.523 24.824 1.00 94.44 638 ASP A C 1
ATOM 4700 O O . ASP A 1 638 ? -36.144 18.201 25.654 1.00 94.44 638 ASP A O 1
ATOM 4704 N N . TRP A 1 639 ? -34.398 16.886 25.133 1.00 95.00 639 TRP A N 1
ATOM 4705 C CA . TRP A 1 639 ? -33.690 16.972 26.411 1.00 95.00 639 TRP A CA 1
ATOM 4706 C C . TRP A 1 639 ? -32.239 17.440 26.202 1.00 95.00 639 TRP A C 1
ATOM 4708 O O . TRP A 1 639 ? -31.814 17.693 25.075 1.00 95.00 639 TRP A O 1
ATOM 4718 N N . ASN A 1 640 ? -31.485 17.646 27.288 1.00 95.06 640 ASN A N 1
ATOM 4719 C CA . ASN A 1 640 ? -30.119 18.176 27.219 1.00 95.06 640 ASN A CA 1
ATOM 4720 C C . ASN A 1 640 ? -29.058 17.094 27.516 1.00 95.06 640 ASN A C 1
ATOM 4722 O O . ASN A 1 640 ? -28.698 16.934 28.682 1.00 95.06 640 ASN A O 1
ATOM 4726 N N . PRO A 1 641 ? -28.538 16.392 26.491 1.00 95.19 641 PRO A N 1
ATOM 4727 C CA . PRO A 1 641 ? -27.499 15.367 26.625 1.00 95.19 641 PRO A CA 1
ATOM 4728 C C . PRO A 1 641 ? -26.080 15.943 26.626 1.00 95.19 641 PRO A C 1
ATOM 4730 O O . PRO A 1 641 ? -25.104 15.220 26.811 1.00 95.19 641 PRO A O 1
ATOM 4733 N N . TRP A 1 642 ? -25.950 17.235 26.343 1.00 95.12 642 TRP A N 1
ATOM 4734 C CA . TRP A 1 642 ? -24.675 17.867 26.069 1.00 95.12 642 TRP A CA 1
ATOM 4735 C C . TRP A 1 642 ? -23.861 18.076 27.333 1.00 95.12 642 TRP A C 1
ATOM 4737 O O . TRP A 1 642 ? -24.384 18.453 28.390 1.00 95.12 642 TRP A O 1
ATOM 4747 N N . ARG A 1 643 ? -22.547 17.915 27.201 1.00 91.44 643 ARG A N 1
ATOM 4748 C CA . ARG A 1 643 ? -21.628 18.302 28.264 1.00 91.44 643 ARG A CA 1
ATOM 4749 C C . ARG A 1 643 ? -21.744 19.808 28.533 1.00 91.44 643 ARG A C 1
ATOM 4751 O O . ARG A 1 643 ? -22.004 20.569 27.604 1.00 91.44 643 ARG A O 1
ATOM 4758 N N . PRO A 1 644 ? -21.504 20.301 29.766 1.00 92.31 644 PRO A N 1
ATOM 4759 C CA . PRO A 1 644 ? -21.428 21.738 30.004 1.00 92.31 644 PRO A CA 1
ATOM 4760 C C . PRO A 1 644 ? -20.441 22.434 29.052 1.00 92.31 644 PRO A C 1
ATOM 4762 O O . PRO A 1 644 ? -19.231 22.232 29.151 1.00 92.31 644 PRO A O 1
ATOM 4765 N N . GLY A 1 645 ? -20.971 23.273 28.160 1.00 89.88 645 GLY A N 1
ATOM 4766 C CA . GLY A 1 645 ? -20.209 23.954 27.107 1.00 89.88 645 GLY A CA 1
ATOM 4767 C C . GLY A 1 645 ? -20.571 23.507 25.689 1.00 89.88 645 GLY A C 1
ATOM 4768 O O . GLY A 1 645 ? -20.338 24.282 24.767 1.00 89.88 645 GLY A O 1
ATOM 4769 N N . GLU A 1 646 ? -21.201 22.341 25.551 1.00 91.31 646 GLU A N 1
ATOM 4770 C CA . GLU A 1 646 ? -21.668 21.770 24.290 1.00 91.31 646 GLU A CA 1
ATOM 4771 C C . GLU A 1 646 ? -23.185 21.994 24.077 1.00 91.31 646 GLU A C 1
ATOM 4773 O O . GLU A 1 646 ? -23.919 22.240 25.046 1.00 91.31 646 GLU A O 1
ATOM 4778 N N . PRO A 1 647 ? -23.677 21.951 22.824 1.00 92.69 647 PRO A N 1
ATOM 4779 C CA . PRO A 1 647 ? -22.878 21.928 21.604 1.00 92.69 647 PRO A CA 1
ATOM 4780 C C . PRO A 1 647 ? -22.255 23.311 21.360 1.00 92.69 647 PRO A C 1
ATOM 4782 O O . PRO A 1 647 ? -22.912 24.346 21.533 1.00 92.69 647 PRO A O 1
ATOM 4785 N N . ASN A 1 648 ? -20.987 23.344 20.973 1.00 90.94 648 ASN A N 1
ATOM 4786 C CA . ASN A 1 648 ? -20.213 24.567 20.766 1.00 90.94 648 ASN A CA 1
ATOM 4787 C C . ASN A 1 648 ? -20.186 25.017 19.288 1.00 90.94 648 ASN A C 1
ATOM 4789 O O . ASN A 1 648 ? -19.680 26.105 18.982 1.00 90.94 648 ASN A O 1
ATOM 4793 N N . GLY A 1 649 ? -20.785 24.230 18.387 1.00 88.50 649 GLY A N 1
ATOM 4794 C CA . GLY A 1 649 ? -20.867 24.508 16.954 1.00 88.50 649 GLY A CA 1
ATOM 4795 C C . GLY A 1 649 ? -19.612 24.097 16.184 1.00 88.50 649 GLY A C 1
ATOM 4796 O O . GLY A 1 649 ? -19.332 24.672 15.128 1.00 88.50 649 GLY A O 1
ATOM 4797 N N . THR A 1 650 ? -18.844 23.149 16.719 1.00 85.25 650 THR A N 1
ATOM 4798 C CA . THR A 1 650 ? -17.699 22.523 16.047 1.00 85.25 650 THR A CA 1
ATOM 4799 C C . THR A 1 650 ? -18.116 21.459 15.048 1.00 85.25 650 THR A C 1
ATOM 4801 O O . THR A 1 650 ? -17.272 21.030 14.273 1.00 85.25 650 THR A O 1
ATOM 4804 N N . GLY A 1 651 ? -19.392 21.085 14.973 1.00 91.94 651 GLY A N 1
ATOM 4805 C CA . GLY A 1 651 ? -19.884 20.336 13.828 1.00 91.94 651 GLY A CA 1
ATOM 4806 C C . GLY A 1 651 ? -21.384 20.096 13.827 1.00 91.94 651 GLY A C 1
ATOM 4807 O O . GLY A 1 651 ? -22.155 20.775 14.503 1.00 91.94 651 GLY A O 1
ATOM 4808 N N . ASP A 1 652 ? -21.805 19.167 12.977 1.00 95.69 652 ASP A N 1
ATOM 4809 C CA . ASP A 1 652 ? -23.210 18.875 12.704 1.00 95.69 652 ASP A CA 1
ATOM 4810 C C . ASP A 1 652 ? -23.581 17.410 12.982 1.00 95.69 652 ASP A C 1
ATOM 4812 O O . ASP A 1 652 ? -24.691 16.996 12.643 1.00 95.69 652 ASP A O 1
ATOM 4816 N N . LYS A 1 653 ? -22.677 16.641 13.606 1.00 96.44 653 LYS A N 1
ATOM 4817 C CA . LYS A 1 653 ? -22.869 15.253 14.051 1.00 96.44 653 LYS A CA 1
ATOM 4818 C C . LYS A 1 653 ? -22.600 15.129 15.547 1.00 96.44 653 LYS A C 1
ATOM 4820 O O . LYS A 1 653 ? -21.702 15.783 16.065 1.00 96.44 653 LYS A O 1
ATOM 4825 N N . GLY A 1 654 ? -23.375 14.301 16.240 1.00 93.75 654 GLY A N 1
ATOM 4826 C CA . GLY A 1 654 ? -23.192 14.029 17.664 1.00 93.75 654 GLY A CA 1
ATOM 4827 C C . GLY A 1 654 ? -22.435 12.729 17.927 1.00 93.75 654 GLY A C 1
ATOM 4828 O O . GLY A 1 654 ? -22.567 11.743 17.200 1.00 93.75 654 GLY A O 1
ATOM 4829 N N . CYS A 1 655 ? -21.668 12.717 19.009 1.00 92.50 655 CYS A N 1
ATOM 4830 C CA . CYS A 1 655 ? -20.971 11.545 19.537 1.00 92.50 655 CYS A CA 1
ATOM 4831 C C . CYS A 1 655 ? -20.874 11.628 21.060 1.00 92.50 655 CYS A C 1
ATOM 4833 O O . CYS A 1 655 ? -21.066 12.698 21.639 1.00 92.50 655 CYS A O 1
ATOM 4835 N N . PHE A 1 656 ? -20.531 10.520 21.716 1.00 91.62 656 PHE A N 1
ATOM 4836 C CA . PHE A 1 656 ? -20.211 10.564 23.141 1.00 91.62 656 PHE A CA 1
ATOM 4837 C C . PHE A 1 656 ? -18.946 11.387 23.411 1.00 91.62 656 PHE A C 1
ATOM 4839 O O . PHE A 1 656 ? -17.934 11.270 22.714 1.00 91.62 656 PHE A O 1
ATOM 4846 N N . PHE A 1 657 ? -19.001 12.213 24.449 1.00 84.69 657 PHE A N 1
ATOM 4847 C CA . PHE A 1 657 ? -17.916 13.092 24.849 1.00 84.69 657 PHE A CA 1
ATOM 4848 C C . PHE A 1 657 ? -16.838 12.321 25.624 1.00 84.69 657 PHE A C 1
ATOM 4850 O O . PHE A 1 657 ? -17.131 11.433 26.420 1.00 84.69 657 PHE A O 1
ATOM 4857 N N . SER A 1 658 ? -15.571 12.698 25.455 1.00 71.44 658 SER A N 1
ATOM 4858 C CA . SER A 1 658 ? -14.481 12.269 26.338 1.00 71.44 658 SER A CA 1
ATOM 4859 C C . SER A 1 658 ? -13.577 13.449 26.675 1.00 71.44 658 SER A C 1
ATOM 4861 O O . SER A 1 658 ? -13.352 14.336 25.854 1.00 71.44 658 SER A O 1
ATOM 4863 N N . TYR A 1 659 ? -13.022 13.453 27.886 1.00 63.00 659 TYR A N 1
ATOM 4864 C CA . TYR A 1 659 ? -11.916 14.333 28.258 1.00 63.00 659 TYR A CA 1
ATOM 4865 C C . TYR A 1 659 ? -10.844 13.530 28.992 1.00 63.00 659 TYR A C 1
ATOM 4867 O O . TYR A 1 659 ? -10.933 12.309 29.099 1.00 63.00 659 TYR A O 1
ATOM 4875 N N . LEU A 1 660 ? -9.828 14.208 29.533 1.00 58.72 660 LEU A N 1
ATOM 4876 C CA . LEU A 1 660 ? -8.732 13.606 30.312 1.00 58.72 660 LEU A CA 1
ATOM 4877 C C . LEU A 1 660 ? -9.192 12.779 31.535 1.00 58.72 660 LEU A C 1
ATOM 4879 O O . LEU A 1 660 ? -8.365 12.213 32.248 1.00 58.72 660 LEU A O 1
ATOM 4883 N N . ASP A 1 661 ? -10.497 12.729 31.785 1.00 63.34 661 ASP A N 1
ATOM 4884 C CA . ASP A 1 661 ? -11.154 11.959 32.823 1.00 63.34 661 ASP A CA 1
ATOM 4885 C C . ASP A 1 661 ? -11.882 10.682 32.323 1.00 63.34 661 ASP A C 1
ATOM 4887 O O . ASP A 1 661 ? -12.521 10.012 33.130 1.00 63.34 661 ASP A O 1
ATOM 4891 N N . GLY A 1 662 ? -11.742 10.300 31.045 1.00 70.94 662 GLY A N 1
ATOM 4892 C CA . GLY A 1 662 ? -12.206 9.012 30.502 1.00 70.94 662 GLY A CA 1
ATOM 4893 C C . GLY A 1 662 ? -13.538 9.065 29.727 1.00 70.94 662 GLY A C 1
ATOM 4894 O O . GLY A 1 662 ? -13.917 10.131 29.225 1.00 70.94 662 GLY A O 1
ATOM 4895 N N . PRO A 1 663 ? -14.216 7.910 29.559 1.00 83.38 663 PRO A N 1
ATOM 4896 C CA . PRO A 1 663 ? -15.574 7.805 29.014 1.00 83.38 663 PRO A CA 1
ATOM 4897 C C . PRO A 1 663 ? -16.588 8.681 29.759 1.00 83.38 663 PRO A C 1
ATOM 4899 O O . PRO A 1 663 ? -16.638 8.654 30.989 1.00 83.38 663 PRO A O 1
ATOM 4902 N N . ARG A 1 664 ? -17.435 9.423 29.035 1.00 84.88 664 ARG A N 1
ATOM 4903 C CA . ARG A 1 664 ? -18.516 10.238 29.617 1.00 84.88 664 ARG A CA 1
ATOM 4904 C C . ARG A 1 664 ? -19.873 9.919 29.001 1.00 84.88 664 ARG A C 1
ATOM 4906 O O . ARG A 1 664 ? -19.964 9.528 27.841 1.00 84.88 664 ARG A O 1
ATOM 4913 N N . ARG A 1 665 ? -20.924 10.103 29.803 1.00 89.94 665 ARG A N 1
ATOM 4914 C CA . ARG A 1 665 ? -22.319 9.892 29.395 1.00 89.94 665 ARG A CA 1
ATOM 4915 C C . ARG A 1 665 ? -22.823 11.028 28.505 1.00 89.94 665 ARG A C 1
ATOM 4917 O O . ARG A 1 665 ? -23.741 10.839 27.713 1.00 89.94 665 ARG A O 1
ATOM 4924 N N . GLU A 1 666 ? -22.256 12.215 28.671 1.00 92.12 666 GLU A N 1
ATOM 4925 C CA . GLU A 1 666 ? -22.614 13.409 27.921 1.00 92.12 666 GLU A CA 1
ATOM 4926 C C . GLU A 1 666 ? -22.111 13.370 26.469 1.00 92.12 666 GLU A C 1
ATOM 4928 O O . GLU A 1 666 ? -21.211 12.603 26.130 1.00 92.12 666 GLU A O 1
ATOM 4933 N N . LEU A 1 667 ? -22.682 14.220 25.613 1.00 93.88 667 LEU A N 1
ATOM 4934 C CA . LEU A 1 667 ? -22.358 14.299 24.186 1.00 93.88 667 LEU A CA 1
ATOM 4935 C C . LEU A 1 667 ? -21.485 15.505 23.819 1.00 93.88 667 LEU A C 1
ATOM 4937 O O . LEU A 1 667 ? -21.446 16.507 24.543 1.00 93.88 667 LEU A O 1
ATOM 4941 N N . ASP A 1 668 ? -20.841 15.373 22.660 1.00 91.06 668 ASP A N 1
ATOM 4942 C CA . ASP A 1 668 ? -20.029 16.365 21.950 1.00 91.06 668 ASP A CA 1
ATOM 4943 C C . ASP A 1 668 ? -20.523 16.519 20.505 1.00 91.06 668 ASP A C 1
ATOM 4945 O O . ASP A 1 668 ? -20.960 15.527 19.904 1.00 91.06 668 ASP A O 1
ATOM 4949 N N . ASP A 1 669 ? -20.486 17.736 19.952 1.00 92.44 669 ASP A N 1
ATOM 4950 C CA . ASP A 1 669 ? -20.750 17.965 18.528 1.00 92.44 669 ASP A CA 1
ATOM 4951 C C . ASP A 1 669 ? -19.449 17.988 17.733 1.00 92.44 669 ASP A C 1
ATOM 4953 O O . ASP A 1 669 ? -18.410 18.432 18.202 1.00 92.44 669 ASP A O 1
ATOM 4957 N N . THR A 1 670 ? -19.474 17.440 16.522 1.00 89.81 670 THR A N 1
ATOM 4958 C CA . THR A 1 670 ? -18.259 17.262 15.736 1.00 89.81 670 THR A CA 1
ATOM 4959 C C . THR A 1 670 ? -18.565 17.092 14.245 1.00 89.81 670 THR A C 1
ATOM 4961 O O . THR A 1 670 ? -19.728 16.974 13.844 1.00 89.81 670 THR A O 1
ATOM 4964 N N . PHE A 1 671 ? -17.536 17.144 13.397 1.00 90.38 671 PHE A N 1
ATOM 4965 C CA . PHE A 1 671 ? -17.685 16.990 11.949 1.00 90.38 671 PHE A CA 1
ATOM 4966 C C . PHE A 1 671 ? -17.831 15.519 11.535 1.00 90.38 671 PHE A C 1
ATOM 4968 O O . PHE A 1 671 ? -17.301 14.621 12.184 1.00 90.38 671 PHE A O 1
ATOM 4975 N N . ASP A 1 672 ? -18.523 15.276 10.421 1.00 90.69 672 ASP A N 1
ATOM 4976 C CA . ASP A 1 672 ? -18.708 13.941 9.828 1.00 90.69 672 ASP A CA 1
ATOM 4977 C C . ASP A 1 672 ? -17.382 13.203 9.555 1.00 90.69 672 ASP A C 1
ATOM 4979 O O . ASP A 1 672 ? -17.294 11.993 9.765 1.00 90.69 672 ASP A O 1
ATOM 4983 N N . ASP A 1 673 ? -16.343 13.937 9.150 1.00 83.06 673 ASP A N 1
ATOM 4984 C CA . ASP A 1 673 ? -15.009 13.435 8.805 1.00 83.06 673 ASP A CA 1
ATOM 4985 C C . ASP A 1 673 ? -14.083 13.219 10.014 1.00 83.06 673 ASP A C 1
ATOM 4987 O O . ASP A 1 673 ? -12.977 12.698 9.849 1.00 83.06 673 ASP A O 1
ATOM 4991 N N . ASN A 1 674 ? -14.535 13.525 11.237 1.00 78.62 674 ASN A N 1
ATOM 4992 C CA . ASN A 1 674 ? -13.812 13.197 12.468 1.00 78.62 674 ASN A CA 1
ATOM 4993 C C . ASN A 1 674 ? -13.969 11.710 12.805 1.00 78.62 674 ASN A C 1
ATOM 4995 O O . ASN A 1 674 ? -14.637 11.331 13.765 1.00 78.62 674 ASN A O 1
ATOM 4999 N N . VAL A 1 675 ? -13.355 10.874 11.968 1.00 78.75 675 VAL A N 1
ATOM 5000 C CA . VAL A 1 675 ? -13.498 9.417 11.946 1.00 78.75 675 VAL A CA 1
ATOM 5001 C C . VAL A 1 675 ? -13.297 8.754 13.315 1.00 78.75 675 VAL A C 1
ATOM 5003 O O . VAL A 1 675 ? -12.410 9.116 14.091 1.00 78.75 675 VAL A O 1
ATOM 5006 N N . ARG A 1 676 ? -14.100 7.722 13.606 1.00 77.56 676 ARG A N 1
ATOM 5007 C CA . ARG A 1 676 ? -14.112 7.005 14.894 1.00 77.56 676 ARG A CA 1
ATOM 5008 C C . ARG A 1 676 ? -14.102 5.501 14.705 1.00 77.56 676 ARG A C 1
ATOM 5010 O O . ARG A 1 676 ? -14.666 4.987 13.749 1.00 77.56 676 ARG A O 1
ATOM 5017 N N . ARG A 1 677 ? -13.478 4.787 15.640 1.00 78.38 677 ARG A N 1
ATOM 5018 C CA . ARG A 1 677 ? -13.347 3.319 15.591 1.00 78.38 677 ARG A CA 1
ATOM 5019 C C . ARG A 1 677 ? -14.575 2.558 16.073 1.00 78.38 677 ARG A C 1
ATOM 5021 O O . ARG A 1 677 ? -14.573 1.338 15.993 1.00 78.38 677 ARG A O 1
ATOM 5028 N N . ALA A 1 678 ? -15.583 3.239 16.608 1.00 87.94 678 ALA A N 1
ATOM 5029 C CA . ALA A 1 678 ? -16.759 2.571 17.135 1.00 87.94 678 ALA A CA 1
ATOM 5030 C C . ALA A 1 678 ? -18.041 3.367 16.904 1.00 87.94 678 ALA A C 1
ATOM 5032 O O . ALA A 1 678 ? -18.020 4.596 16.790 1.00 87.94 678 ALA A O 1
ATOM 5033 N N . PHE A 1 679 ? -19.161 2.653 16.862 1.00 95.00 679 PHE A N 1
ATOM 5034 C CA . PHE A 1 679 ? -20.506 3.213 16.789 1.00 95.00 679 PHE A CA 1
ATOM 5035 C C . PHE A 1 679 ? -21.526 2.269 17.428 1.00 95.00 679 PHE A C 1
ATOM 5037 O O . PHE A 1 679 ? -21.272 1.069 17.554 1.00 95.00 679 PHE A O 1
ATOM 5044 N N . ILE A 1 680 ? -22.668 2.816 17.852 1.00 97.31 680 ILE A N 1
ATOM 5045 C CA . ILE A 1 680 ? -23.762 2.043 18.452 1.00 97.31 680 ILE A CA 1
ATOM 5046 C C . ILE A 1 680 ? -24.908 1.926 17.451 1.00 97.31 680 ILE A C 1
ATOM 5048 O O . ILE A 1 680 ? -25.419 2.931 16.951 1.00 97.31 680 ILE A O 1
ATOM 5052 N N . VAL A 1 681 ? -25.308 0.690 17.172 1.00 97.19 681 VAL A N 1
ATOM 5053 C CA . VAL A 1 681 ? -26.459 0.351 16.337 1.00 97.19 681 VAL A CA 1
ATOM 5054 C C . VAL A 1 681 ? -27.643 0.061 17.239 1.00 97.19 681 VAL A C 1
ATOM 5056 O O . VAL A 1 681 ? -27.521 -0.716 18.178 1.00 97.19 681 VAL A O 1
ATOM 5059 N N . GLU A 1 682 ? -28.783 0.648 16.932 1.00 95.81 682 GLU A N 1
ATOM 5060 C CA . GLU A 1 682 ? -30.078 0.344 17.520 1.00 95.81 682 GLU A CA 1
ATOM 5061 C C . GLU A 1 682 ? -30.897 -0.479 16.526 1.00 95.81 682 GLU A C 1
ATOM 5063 O O . GLU A 1 682 ? -31.020 -0.139 15.347 1.00 95.81 682 GLU A O 1
ATOM 5068 N N . PHE A 1 683 ? -31.458 -1.573 17.015 1.00 93.31 683 PHE A N 1
ATOM 5069 C CA . PHE A 1 683 ? -32.433 -2.393 16.325 1.00 93.31 683 PHE A CA 1
ATOM 5070 C C . PHE A 1 683 ? -33.778 -2.185 17.001 1.00 93.31 683 PHE A C 1
ATOM 5072 O O . PHE A 1 683 ? -33.876 -2.235 18.232 1.00 93.31 683 PHE A O 1
ATOM 5079 N N . ALA A 1 684 ? -34.813 -2.002 16.183 1.00 86.88 684 ALA A N 1
ATOM 5080 C CA . ALA A 1 684 ? -36.181 -1.995 16.671 1.00 86.88 684 ALA A CA 1
ATOM 5081 C C . ALA A 1 684 ? -36.437 -3.248 17.533 1.00 86.88 684 ALA A C 1
ATOM 5083 O O . ALA A 1 684 ? -35.850 -4.301 17.241 1.00 86.88 684 ALA A O 1
ATOM 5084 N N . PRO A 1 685 ? -37.287 -3.149 18.573 1.00 82.00 685 PRO A N 1
ATOM 5085 C CA . PRO A 1 685 ? -37.747 -4.327 19.292 1.00 82.00 685 PRO A CA 1
ATOM 5086 C C . PRO A 1 685 ? -38.200 -5.369 18.273 1.00 82.00 685 PRO A C 1
ATOM 5088 O O . PRO A 1 685 ? -38.921 -5.055 17.323 1.00 82.00 685 PRO A O 1
ATOM 5091 N N . GLU A 1 686 ? -37.717 -6.599 18.425 1.00 68.12 686 GLU A N 1
ATOM 5092 C CA . GLU A 1 686 ? -38.316 -7.696 17.678 1.00 68.12 686 GLU A CA 1
ATOM 5093 C C . GLU A 1 686 ? -39.779 -7.765 18.109 1.00 68.12 686 GLU A C 1
ATOM 5095 O O . GLU A 1 686 ? -40.048 -7.636 19.304 1.00 68.12 686 GLU A O 1
ATOM 5100 N N . ASP A 1 687 ? -40.706 -7.933 17.159 1.00 60.69 687 ASP A N 1
ATOM 5101 C CA . ASP A 1 687 ? -42.093 -8.264 17.480 1.00 60.69 687 ASP A CA 1
ATOM 5102 C C . ASP A 1 687 ? -42.044 -9.567 18.293 1.00 60.69 687 ASP A C 1
ATOM 5104 O O . ASP A 1 687 ? -41.995 -10.663 17.720 1.00 60.69 687 ASP A O 1
ATOM 5108 N N . GLU A 1 688 ? -41.971 -9.473 19.627 1.00 56.41 688 GLU A N 1
ATOM 5109 C CA . GLU A 1 688 ? -42.076 -10.647 20.476 1.00 56.41 688 GLU A CA 1
ATOM 5110 C C . GLU A 1 688 ? -43.437 -11.243 20.127 1.00 56.41 688 GLU A C 1
ATOM 5112 O O . GLU A 1 688 ? -44.451 -10.543 20.226 1.00 56.41 688 GLU A O 1
ATOM 5117 N N . PRO A 1 689 ? -43.502 -12.499 19.647 1.00 60.16 689 PRO A N 1
ATOM 5118 C CA . PRO A 1 689 ? -44.775 -13.083 19.287 1.00 60.16 689 PRO A CA 1
ATOM 5119 C C . PRO A 1 689 ? -45.632 -13.074 20.546 1.00 60.16 689 PRO A C 1
ATOM 5121 O O . PRO A 1 689 ? -45.347 -13.824 21.473 1.00 60.16 689 PRO A O 1
ATOM 5124 N N . CYS A 1 690 ? -46.640 -12.201 20.570 1.00 72.44 690 CYS A N 1
ATOM 5125 C CA . CYS A 1 690 ? -47.595 -12.025 21.651 1.00 72.44 690 CYS A CA 1
ATOM 5126 C C . CYS A 1 690 ? -48.748 -12.992 21.386 1.00 72.44 690 CYS A C 1
ATOM 5128 O O . CYS A 1 690 ? -49.739 -12.624 20.757 1.00 72.44 690 CYS A O 1
ATOM 5130 N N . PRO A 1 691 ? -48.643 -14.273 21.781 1.00 75.56 691 PRO A N 1
ATOM 5131 C CA . PRO A 1 691 ? -49.493 -15.315 21.219 1.00 75.56 691 PRO A CA 1
ATOM 5132 C C . PRO A 1 691 ? -50.942 -15.173 21.707 1.00 75.56 691 PRO A C 1
ATOM 5134 O O . PRO A 1 691 ? -51.842 -15.802 21.163 1.00 75.56 691 PRO A O 1
ATOM 5137 N N . GLY A 1 692 ? -51.153 -14.365 22.755 1.00 85.12 692 GLY A N 1
ATOM 5138 C CA . GLY A 1 692 ? -52.457 -14.019 23.301 1.00 85.12 692 GLY A CA 1
ATOM 5139 C C . GLY A 1 692 ? -53.193 -12.897 22.564 1.00 85.12 692 GLY A C 1
ATOM 5140 O O . GLY A 1 692 ? -54.397 -12.806 22.773 1.00 85.12 692 GLY A O 1
ATOM 5141 N N . ASP A 1 693 ? -52.525 -12.088 21.729 1.00 88.88 693 ASP A N 1
ATOM 5142 C CA . ASP A 1 693 ? -53.158 -11.035 20.914 1.00 88.88 693 ASP A CA 1
ATOM 5143 C C . ASP A 1 693 ? -53.562 -11.625 19.566 1.00 88.88 693 ASP A C 1
ATOM 5145 O O . ASP A 1 693 ? -52.841 -11.592 18.566 1.00 88.88 693 ASP A O 1
ATOM 5149 N N . ILE A 1 694 ? -54.717 -12.274 19.581 1.00 88.44 694 ILE A N 1
ATOM 5150 C CA . ILE A 1 694 ? -55.218 -13.041 18.446 1.00 88.44 694 ILE A CA 1
ATOM 5151 C C . ILE A 1 694 ? -56.121 -12.201 17.540 1.00 88.44 694 ILE A C 1
ATOM 5153 O O . ILE A 1 694 ? -56.456 -12.655 16.440 1.00 88.44 694 ILE A O 1
ATOM 5157 N N . ASP A 1 695 ? -56.507 -10.989 17.963 1.00 87.81 695 ASP A N 1
ATOM 5158 C CA . ASP A 1 695 ? -57.159 -9.998 17.100 1.00 87.81 695 ASP A CA 1
ATOM 5159 C C . ASP A 1 695 ? -56.206 -8.963 16.475 1.00 87.81 695 ASP A C 1
ATOM 5161 O O . ASP A 1 695 ? -56.612 -8.254 15.545 1.00 87.81 695 ASP A O 1
ATOM 5165 N N . GLY A 1 696 ? -54.933 -8.962 16.884 1.00 81.94 696 GLY A N 1
ATOM 5166 C CA . GLY A 1 696 ? -53.868 -8.129 16.329 1.00 81.94 696 GLY A CA 1
ATOM 5167 C C . GLY A 1 696 ? -53.994 -6.663 16.737 1.00 81.94 696 GLY A C 1
ATOM 5168 O O . GLY A 1 696 ? -53.645 -5.771 15.954 1.00 81.94 696 GLY A O 1
ATOM 5169 N N . SER A 1 697 ? -54.569 -6.399 17.910 1.00 84.25 697 SER A N 1
ATOM 5170 C CA . SER A 1 697 ? -54.793 -5.052 18.434 1.00 84.25 697 SER A CA 1
ATOM 5171 C C . SER A 1 697 ? -53.596 -4.478 19.198 1.00 84.25 697 SER A C 1
ATOM 5173 O O . SER A 1 697 ? -53.601 -3.287 19.526 1.00 84.25 697 SER A O 1
ATOM 5175 N N . GLY A 1 698 ? -52.565 -5.286 19.449 1.00 77.00 698 GLY A N 1
ATOM 5176 C CA . GLY A 1 698 ? -51.389 -4.951 20.250 1.00 77.00 698 GLY A CA 1
ATOM 5177 C C . GLY A 1 698 ? -51.630 -5.034 21.761 1.00 77.00 698 GLY A C 1
ATOM 5178 O O . GLY A 1 698 ? -50.784 -4.589 22.539 1.00 77.00 698 GLY A O 1
ATOM 5179 N N . VAL A 1 699 ? -52.782 -5.546 22.209 1.00 84.56 699 VAL A N 1
ATOM 5180 C CA . VAL A 1 699 ? -53.134 -5.691 23.630 1.00 84.56 699 VAL A CA 1
ATOM 5181 C C . VAL A 1 699 ? -53.935 -6.971 23.827 1.00 84.56 699 VAL A C 1
ATOM 5183 O O . VAL A 1 699 ? -55.004 -7.101 23.257 1.00 84.56 699 VAL A O 1
ATOM 5186 N N . VAL A 1 700 ? -53.486 -7.856 24.718 1.00 90.56 700 VAL A N 1
ATOM 5187 C CA . VAL A 1 700 ? -54.252 -9.030 25.147 1.00 90.56 700 VAL A CA 1
ATOM 5188 C C . VAL A 1 700 ? -55.321 -8.610 26.151 1.00 90.56 700 VAL A C 1
ATOM 5190 O O . VAL A 1 700 ? -55.023 -8.352 27.327 1.00 90.56 700 VAL A O 1
ATOM 5193 N N . ASP A 1 701 ? -56.575 -8.536 25.709 1.00 92.62 701 ASP A N 1
ATOM 5194 C CA . ASP A 1 701 ? -57.684 -8.109 26.557 1.00 92.62 701 ASP A CA 1
ATOM 5195 C C . ASP A 1 701 ? -58.992 -8.914 26.381 1.00 92.62 701 ASP A C 1
ATOM 5197 O O . ASP A 1 701 ? -59.023 -10.109 26.071 1.00 92.62 701 ASP A O 1
ATOM 5201 N N . GLY A 1 702 ? -60.122 -8.287 26.719 1.00 92.69 702 GLY A N 1
ATOM 5202 C CA . GLY A 1 702 ? -61.439 -8.896 26.575 1.00 92.69 702 GLY A CA 1
ATOM 5203 C C . GLY A 1 702 ? -61.826 -9.216 25.124 1.00 92.69 702 GLY A C 1
ATOM 5204 O O . GLY A 1 702 ? -62.703 -10.063 24.934 1.00 92.69 702 GLY A O 1
ATOM 5205 N N . GLY A 1 703 ? -61.213 -8.558 24.136 1.00 92.19 703 GLY A N 1
ATOM 5206 C CA . GLY A 1 703 ? -61.342 -8.842 22.707 1.00 92.19 703 GLY A CA 1
ATOM 5207 C C . GLY A 1 703 ? -60.822 -10.236 22.374 1.00 92.19 703 GLY A C 1
ATOM 5208 O O . GLY A 1 703 ? -61.594 -11.087 21.916 1.00 92.19 703 GLY A O 1
ATOM 5209 N N . ASP A 1 704 ? -59.579 -10.518 22.752 1.00 93.94 704 ASP A N 1
ATOM 5210 C CA . ASP A 1 704 ? -58.919 -11.812 22.556 1.00 93.94 704 ASP A CA 1
ATOM 5211 C C . ASP A 1 704 ? -59.588 -12.927 23.347 1.00 93.94 704 ASP A C 1
ATOM 5213 O O . ASP A 1 704 ? -59.857 -14.017 22.834 1.00 93.94 704 ASP A O 1
ATOM 5217 N N . LEU A 1 705 ? -59.942 -12.650 24.606 1.00 94.94 705 LEU A N 1
ATOM 5218 C CA . LEU A 1 705 ? -60.674 -13.611 25.426 1.00 94.94 705 LEU A CA 1
ATOM 5219 C C . LEU A 1 705 ? -62.011 -13.984 24.775 1.00 94.94 705 LEU A C 1
ATOM 5221 O O . LEU A 1 705 ? -62.442 -15.137 24.836 1.00 94.94 705 LEU A O 1
ATOM 5225 N N . GLY A 1 706 ? -62.674 -13.012 24.145 1.00 92.62 706 GLY A N 1
ATOM 5226 C CA . GLY A 1 706 ? -63.895 -13.233 23.383 1.00 92.62 706 GLY A CA 1
ATOM 5227 C C . GLY A 1 706 ? -63.692 -14.191 22.209 1.00 92.62 706 GLY A C 1
ATOM 5228 O O . GLY A 1 706 ? -64.562 -15.030 21.962 1.00 92.62 706 GLY A O 1
ATOM 5229 N N . LEU A 1 707 ? -62.547 -14.110 21.529 1.00 91.44 707 LEU A N 1
ATOM 5230 C CA . LEU A 1 707 ? -62.179 -14.989 20.420 1.00 91.44 707 LEU A CA 1
ATOM 5231 C C . LEU A 1 707 ? -61.821 -16.406 20.894 1.00 91.44 707 LEU A C 1
ATOM 5233 O O . LEU A 1 707 ? -62.379 -17.367 20.365 1.00 91.44 707 LEU A O 1
ATOM 5237 N N . VAL A 1 708 ? -61.021 -16.558 21.958 1.00 94.00 708 VAL A N 1
ATOM 5238 C CA . VAL A 1 708 ? -60.732 -17.877 22.561 1.00 94.00 708 VAL A CA 1
ATOM 5239 C C . VAL A 1 708 ? -62.015 -18.565 23.034 1.00 94.00 708 VAL A C 1
ATOM 5241 O O . VAL A 1 708 ? -62.235 -19.748 22.775 1.00 94.00 708 VAL A O 1
ATOM 5244 N N . LEU A 1 709 ? -62.916 -17.838 23.700 1.00 93.94 709 LEU A N 1
ATOM 5245 C CA . LEU A 1 709 ? -64.198 -18.401 24.138 1.00 93.94 709 LEU A CA 1
ATOM 5246 C C . LEU A 1 709 ? -65.155 -18.682 22.968 1.00 93.94 709 LEU A C 1
ATOM 5248 O O . LEU A 1 709 ? -65.988 -19.586 23.069 1.00 93.94 709 LEU A O 1
ATOM 5252 N N . GLY A 1 710 ? -65.056 -17.919 21.877 1.00 91.56 710 GLY A N 1
ATOM 5253 C CA . GLY A 1 710 ? -65.848 -18.101 20.660 1.00 91.56 710 GLY A CA 1
ATOM 5254 C C . GLY A 1 710 ? -65.459 -19.350 19.866 1.00 91.56 710 GLY A C 1
ATOM 5255 O O . GLY A 1 710 ? -66.341 -20.035 19.343 1.00 91.56 710 GLY A O 1
ATOM 5256 N N . ASP A 1 711 ? -64.167 -19.675 19.849 1.00 94.06 711 ASP A N 1
ATOM 5257 C CA . ASP A 1 711 ? -63.595 -20.818 19.130 1.00 94.06 711 ASP A CA 1
ATOM 5258 C C . ASP A 1 711 ? -63.513 -22.103 19.980 1.00 94.06 711 ASP A C 1
ATOM 5260 O O . ASP A 1 711 ? -63.010 -23.128 19.518 1.00 94.06 711 ASP A O 1
ATOM 5264 N N . TRP A 1 712 ? -64.041 -22.081 21.211 1.00 95.19 712 TRP A N 1
ATOM 5265 C CA . TRP A 1 712 ? -63.879 -23.153 22.196 1.00 95.19 712 TRP A CA 1
ATOM 5266 C C . TRP A 1 712 ? -64.269 -24.546 21.671 1.00 95.19 712 TRP A C 1
ATOM 5268 O O . TRP A 1 712 ? -65.428 -24.811 21.327 1.00 95.19 712 TRP A O 1
ATOM 5278 N N . GLY A 1 713 ? -63.319 -25.485 21.704 1.00 92.06 713 GLY A N 1
ATOM 5279 C CA . GLY A 1 713 ? -63.490 -26.857 21.233 1.00 92.06 713 GLY A CA 1
ATOM 5280 C C . GLY A 1 713 ? -62.602 -27.222 20.040 1.00 92.06 713 GLY A C 1
ATOM 5281 O O . GLY A 1 713 ? -61.515 -26.693 19.851 1.00 92.06 713 GLY A O 1
ATOM 5282 N N . SER A 1 714 ? -63.028 -28.225 19.265 1.00 92.69 714 SER A N 1
ATOM 5283 C CA . SER A 1 714 ? -62.203 -28.784 18.186 1.00 92.69 714 SER A CA 1
ATOM 5284 C C . SER A 1 714 ? -62.096 -27.832 17.002 1.00 92.69 714 SER A C 1
ATOM 5286 O O . SER A 1 714 ? -63.113 -27.371 16.478 1.00 92.69 714 SER A O 1
ATOM 5288 N N . CYS A 1 715 ? -60.867 -27.651 16.523 1.00 85.25 715 CYS A N 1
ATOM 5289 C CA . CYS A 1 715 ? -60.530 -26.676 15.506 1.00 85.25 715 CYS A CA 1
ATOM 5290 C C . CYS A 1 715 ? -59.885 -27.290 14.240 1.00 85.25 715 CYS A C 1
ATOM 5292 O O . CYS A 1 715 ? -58.753 -26.992 13.865 1.00 85.25 715 CYS A O 1
ATOM 5294 N N . PRO A 1 716 ? -60.604 -28.151 13.494 1.00 73.44 716 PRO A N 1
ATOM 5295 C CA . PRO A 1 716 ? -60.029 -28.950 12.405 1.00 73.44 716 PRO A CA 1
ATOM 5296 C C . PRO A 1 716 ? -59.628 -28.160 11.144 1.00 73.44 716 PRO A C 1
ATOM 5298 O O . PRO A 1 716 ? -59.146 -28.759 10.183 1.00 73.44 716 PRO A O 1
ATOM 5301 N N . LYS A 1 717 ? -59.869 -26.844 11.098 1.00 75.75 717 LYS A N 1
ATOM 5302 C CA . LYS A 1 717 ? -59.473 -25.957 9.989 1.00 75.75 717 LYS A CA 1
ATOM 5303 C C . LYS A 1 717 ? -58.477 -24.865 10.406 1.00 75.75 717 LYS A C 1
ATOM 5305 O O . LYS A 1 717 ? -58.157 -24.034 9.560 1.00 75.75 717 LYS A O 1
ATOM 5310 N N . GLY A 1 718 ? -58.003 -24.884 11.655 1.00 78.06 718 GLY A N 1
ATOM 5311 C CA . GLY A 1 718 ? -57.315 -23.750 12.273 1.00 78.06 718 GLY A CA 1
ATOM 5312 C C . GLY A 1 718 ? -58.297 -22.624 12.616 1.00 78.06 718 GLY A C 1
ATOM 5313 O O . GLY A 1 718 ? -59.246 -22.357 11.874 1.00 78.06 718 GLY A O 1
ATOM 5314 N N . CYS A 1 719 ? -58.110 -22.010 13.774 1.00 87.69 719 CYS A N 1
ATOM 5315 C CA . CYS A 1 719 ? -58.932 -20.937 14.325 1.00 87.69 719 CYS A CA 1
ATOM 5316 C C . CYS A 1 719 ? -58.041 -20.106 15.236 1.00 87.69 719 CYS A C 1
ATOM 5318 O O . CYS A 1 719 ? -57.033 -20.603 15.737 1.00 87.69 719 CYS A O 1
ATOM 5320 N N . ALA A 1 720 ? -58.400 -18.838 15.400 1.00 87.38 720 ALA A N 1
ATOM 5321 C CA . ALA A 1 720 ? -57.559 -17.870 16.087 1.00 87.38 720 ALA A CA 1
ATOM 5322 C C . ALA A 1 720 ? -57.387 -18.22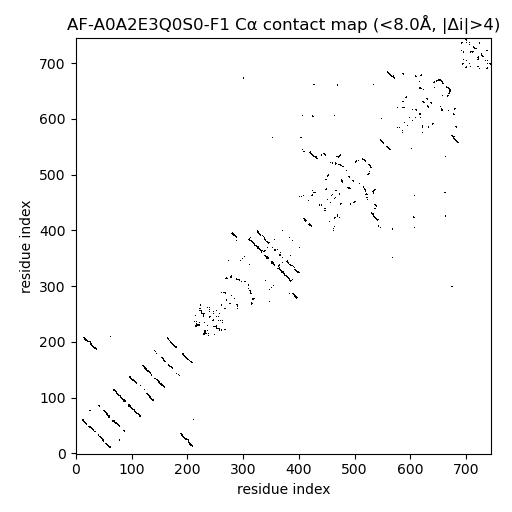1 17.573 1.00 87.38 720 ALA A C 1
ATOM 5324 O O . ALA A 1 720 ? -56.332 -17.966 18.134 1.00 87.38 720 ALA A O 1
ATOM 5325 N N . GLY A 1 721 ? -58.386 -18.864 18.191 1.00 90.94 721 GLY A N 1
ATOM 5326 C CA . GLY A 1 721 ? -58.312 -19.270 19.595 1.00 90.94 721 GLY A CA 1
ATOM 5327 C C . GLY A 1 721 ? -57.358 -20.431 19.930 1.00 90.94 721 GLY A C 1
ATOM 5328 O O . GLY A 1 721 ? -57.179 -20.708 21.113 1.00 90.94 721 GLY A O 1
ATOM 5329 N N . ASP A 1 722 ? -56.777 -21.132 18.947 1.00 92.38 722 ASP A N 1
ATOM 5330 C CA . ASP A 1 722 ? -55.857 -22.272 19.159 1.00 92.38 722 ASP A CA 1
ATOM 5331 C C . ASP A 1 722 ? -54.404 -21.785 19.272 1.00 92.38 722 ASP A C 1
ATOM 5333 O O . ASP A 1 722 ? -53.591 -21.944 18.360 1.00 92.38 722 ASP A O 1
ATOM 5337 N N . ILE A 1 723 ? -54.105 -21.124 20.392 1.00 89.50 723 ILE A N 1
ATOM 5338 C CA . ILE A 1 723 ? -52.851 -20.393 20.633 1.00 89.50 723 ILE A CA 1
ATOM 5339 C C . ILE A 1 723 ? -51.639 -21.334 20.683 1.00 89.50 723 ILE A C 1
ATOM 5341 O O . ILE A 1 723 ? -50.542 -20.959 20.271 1.00 89.50 723 ILE A O 1
ATOM 5345 N N . ASN A 1 724 ? -51.813 -22.563 21.177 1.00 89.44 724 ASN A N 1
ATOM 5346 C CA . ASN A 1 724 ? -50.722 -23.540 21.251 1.00 89.44 724 ASN A CA 1
ATOM 5347 C C . ASN A 1 724 ? -50.600 -24.441 20.000 1.00 89.44 724 ASN A C 1
ATOM 5349 O O . ASN A 1 724 ? -49.610 -25.167 19.868 1.00 89.44 724 ASN A O 1
ATOM 5353 N N . GLY A 1 725 ? -51.573 -24.381 19.081 1.00 87.88 725 GLY A N 1
ATOM 5354 C CA . GLY A 1 725 ? -51.564 -25.090 17.801 1.00 87.88 725 GLY A CA 1
ATOM 5355 C C . GLY A 1 725 ? -51.803 -26.602 17.890 1.00 87.88 725 GLY A C 1
ATOM 5356 O O . GLY A 1 725 ? -51.398 -27.333 16.978 1.00 87.88 725 GLY A O 1
ATOM 5357 N N . ASP A 1 726 ? -52.423 -27.101 18.964 1.00 91.50 726 ASP A N 1
ATOM 5358 C CA . ASP A 1 726 ? -52.719 -28.530 19.152 1.00 91.50 726 ASP A CA 1
ATOM 5359 C C . ASP A 1 726 ? -54.007 -29.001 18.446 1.00 91.50 726 ASP A C 1
ATOM 5361 O O . ASP A 1 726 ? -54.311 -30.202 18.416 1.00 91.50 726 ASP A O 1
ATOM 5365 N N . GLY A 1 727 ? -54.743 -28.080 17.817 1.00 91.50 727 GLY A N 1
ATOM 5366 C CA . GLY A 1 727 ? -55.983 -28.335 17.093 1.00 91.50 727 GLY A CA 1
ATOM 5367 C C . GLY A 1 727 ? -57.243 -28.298 17.965 1.00 91.50 727 GLY A C 1
ATOM 5368 O O . GLY A 1 727 ? -58.324 -28.675 17.476 1.00 91.50 727 GLY A O 1
ATOM 5369 N N . VAL A 1 728 ? -57.148 -27.898 19.241 1.00 94.38 728 VAL A N 1
ATOM 5370 C CA . VAL A 1 728 ? -58.267 -27.838 20.192 1.00 94.38 728 VAL A CA 1
ATOM 5371 C C . VAL A 1 728 ? -58.166 -26.622 21.118 1.00 94.38 728 VAL A C 1
ATOM 5373 O O . VAL A 1 728 ? -57.441 -26.649 22.103 1.00 94.38 728 VAL A O 1
ATOM 5376 N N . VAL A 1 729 ? -59.065 -25.650 20.952 1.00 94.88 729 VAL A N 1
ATOM 5377 C CA . VAL A 1 729 ? -59.174 -24.502 21.865 1.00 94.88 729 VAL A CA 1
ATOM 5378 C C . VAL A 1 729 ? -59.728 -24.940 23.218 1.00 94.88 729 VAL A C 1
ATOM 5380 O O . VAL A 1 729 ? -60.888 -25.366 23.324 1.00 94.88 729 VAL A O 1
ATOM 5383 N N . ASN A 1 730 ? -58.902 -24.868 24.260 1.00 95.12 730 ASN A N 1
ATOM 5384 C CA . ASN A 1 730 ? -59.257 -25.317 25.600 1.00 95.12 730 ASN A CA 1
ATOM 5385 C C . ASN A 1 730 ? -58.581 -24.498 26.723 1.00 95.12 730 ASN A C 1
ATOM 5387 O O . ASN A 1 730 ? -58.142 -23.366 26.547 1.00 95.12 730 ASN A O 1
ATOM 5391 N N . GLY A 1 731 ? -58.559 -25.053 27.941 1.00 92.62 731 GLY A N 1
ATOM 5392 C CA . GLY A 1 731 ? -57.972 -24.393 29.108 1.00 92.62 731 GLY A CA 1
ATOM 5393 C C . GLY A 1 731 ? -56.469 -24.110 28.994 1.00 92.62 731 GLY A C 1
ATOM 5394 O O . GLY A 1 731 ? -55.988 -23.236 29.708 1.00 92.62 731 GLY A O 1
ATOM 5395 N N . ALA A 1 732 ? -55.741 -24.819 28.125 1.00 91.81 732 ALA A N 1
ATOM 5396 C CA . ALA A 1 732 ? -54.338 -24.542 27.825 1.00 91.81 732 ALA A CA 1
ATOM 5397 C C . ALA A 1 732 ? -54.181 -23.217 27.062 1.00 91.81 732 ALA A C 1
ATOM 5399 O O . ALA A 1 732 ? -53.396 -22.373 27.484 1.00 91.81 732 ALA A O 1
ATOM 5400 N N . ASP A 1 733 ? -54.995 -22.987 26.030 1.00 94.12 733 ASP A N 1
ATOM 5401 C CA . ASP A 1 733 ? -54.997 -21.742 25.244 1.00 94.12 733 ASP A CA 1
ATOM 5402 C C . ASP A 1 733 ? -55.473 -20.561 26.077 1.00 94.12 733 ASP A C 1
ATOM 5404 O O . ASP A 1 733 ? -54.842 -19.509 26.100 1.00 94.12 733 ASP A O 1
ATOM 5408 N N . LEU A 1 734 ? -56.529 -20.763 26.871 1.00 94.12 734 LEU A N 1
ATOM 5409 C CA . LEU A 1 734 ? -56.970 -19.757 27.833 1.00 94.12 734 LEU A CA 1
ATOM 5410 C C . LEU A 1 734 ? -55.879 -19.434 28.864 1.00 94.12 734 LEU A C 1
ATOM 5412 O O . LEU A 1 734 ? -55.762 -18.292 29.296 1.00 94.12 734 LEU A O 1
ATOM 5416 N N . GLY A 1 735 ? -55.088 -20.428 29.270 1.00 88.88 735 GLY A N 1
ATOM 5417 C CA . GLY A 1 735 ? -53.947 -20.232 30.160 1.00 88.88 735 GLY A CA 1
ATOM 5418 C C . GLY A 1 735 ? -52.842 -19.386 29.526 1.00 88.88 735 GLY A C 1
ATOM 5419 O O . GLY A 1 735 ? -52.307 -18.512 30.203 1.00 88.88 735 GLY A O 1
ATOM 5420 N N . LEU A 1 736 ? -52.542 -19.608 28.242 1.00 86.62 736 LEU A N 1
ATOM 5421 C CA . LEU A 1 736 ? -51.574 -18.810 27.479 1.00 86.62 736 LEU A CA 1
ATOM 5422 C C . LEU A 1 736 ? -52.061 -17.371 27.279 1.00 86.62 736 LEU A C 1
ATOM 5424 O O . LEU A 1 736 ? -51.302 -16.440 27.529 1.00 86.62 736 LEU A O 1
ATOM 5428 N N . LEU A 1 737 ? -53.341 -17.186 26.942 1.00 92.25 737 LEU A N 1
ATOM 5429 C CA . LEU A 1 737 ? -53.954 -15.865 26.806 1.00 92.25 737 LEU A CA 1
ATOM 5430 C C . LEU A 1 737 ? -53.933 -15.090 28.129 1.00 92.25 737 LEU A C 1
ATOM 5432 O O . LEU A 1 737 ? -53.464 -13.960 28.191 1.00 92.25 737 LEU A O 1
ATOM 5436 N N . LEU A 1 738 ? -54.407 -15.697 29.222 1.00 89.88 738 LEU A N 1
ATOM 5437 C CA . LEU A 1 738 ? -54.428 -15.036 30.533 1.00 89.88 738 LEU A CA 1
ATOM 5438 C C . LEU A 1 738 ? -53.018 -14.787 31.089 1.00 89.88 738 LEU A C 1
ATOM 5440 O O . LEU A 1 738 ? -52.830 -13.851 31.862 1.00 89.88 738 LEU A O 1
ATOM 5444 N N . GLY A 1 739 ? -52.042 -15.619 30.715 1.00 83.50 739 GLY A N 1
ATOM 5445 C CA . GLY A 1 739 ? -50.633 -15.433 31.061 1.00 83.50 739 GLY A CA 1
ATOM 5446 C C . GLY A 1 739 ? -49.986 -14.233 30.366 1.00 83.50 739 GLY A C 1
ATOM 5447 O O . GLY A 1 739 ? -49.015 -13.700 30.895 1.00 83.50 739 GLY A O 1
ATOM 5448 N N . ALA A 1 740 ? -50.551 -13.792 29.240 1.00 83.88 740 ALA A N 1
ATOM 5449 C CA . ALA A 1 740 ? -50.093 -12.656 28.446 1.00 83.88 740 ALA A CA 1
ATOM 5450 C C . ALA A 1 740 ? -50.986 -11.405 28.600 1.00 83.88 740 ALA A C 1
ATOM 5452 O O . ALA A 1 740 ? -50.869 -10.480 27.809 1.00 83.88 740 ALA A O 1
ATOM 5453 N N . TRP A 1 741 ? -51.889 -11.363 29.593 1.00 87.94 741 TRP A N 1
ATOM 5454 C CA . TRP A 1 741 ? -52.896 -10.300 29.724 1.00 87.94 741 TRP A CA 1
ATOM 5455 C C . TRP A 1 741 ? -52.282 -8.902 29.896 1.00 87.94 741 TRP A C 1
ATOM 5457 O O . TRP A 1 741 ? -51.595 -8.642 30.888 1.00 87.94 741 TRP A O 1
ATOM 5467 N N . GLY A 1 742 ? -52.626 -7.973 29.003 1.00 81.88 742 GLY A N 1
ATOM 5468 C CA . GLY A 1 742 ? -52.071 -6.620 28.973 1.00 81.88 742 GLY A CA 1
ATOM 5469 C C . GLY A 1 742 ? -51.522 -6.226 27.597 1.00 81.88 742 GLY A C 1
ATOM 5470 O O . GLY A 1 742 ? -51.712 -6.957 26.633 1.00 81.88 742 GLY A O 1
ATOM 5471 N N . PRO A 1 743 ? -50.891 -5.045 27.477 1.00 75.75 743 PRO A N 1
ATOM 5472 C CA . PRO A 1 743 ? -50.246 -4.627 26.234 1.00 75.75 743 PRO A CA 1
ATOM 5473 C C . PRO A 1 743 ? -49.166 -5.630 25.815 1.00 75.75 743 PRO A C 1
ATOM 5475 O O . PRO A 1 743 ? -48.421 -6.116 26.671 1.00 75.75 743 PRO A O 1
ATOM 5478 N N . CYS A 1 744 ? -49.100 -5.925 24.518 1.00 67.44 744 CYS A N 1
ATOM 5479 C CA . CYS A 1 744 ? -48.022 -6.723 23.949 1.00 67.44 744 CYS A CA 1
ATOM 5480 C C . CYS A 1 744 ? -46.697 -5.934 23.999 1.00 67.44 744 CYS A C 1
ATOM 5482 O O . CYS A 1 744 ? -46.752 -4.704 23.890 1.00 67.44 744 CYS A O 1
ATOM 5484 N N . PRO A 1 745 ? -45.554 -6.611 24.232 1.00 59.12 745 PRO A N 1
ATOM 5485 C CA . PRO A 1 745 ? -44.234 -5.983 24.310 1.00 59.12 745 PRO A CA 1
ATOM 5486 C C . PRO A 1 745 ? -43.841 -5.200 23.061 1.00 59.12 745 PRO A C 1
ATOM 5488 O O . PRO A 1 745 ? -44.227 -5.633 21.951 1.00 59.12 745 PRO A O 1
#

Nearest PDB structures (foldseek):
  4gk1-assembly3_C  TM=7.294E-01  e=2.187E-07  Homo sapiens
  8wqp-assembly1_B  TM=2.446E-01  e=6.230E-03  Thalassiosira pseudonana
  8w7n-assembly1_A  TM=1.605E-01  e=5.596E-03  Bacillus thuringiensis
  4w8j-assembly1_A-2  TM=1.659E-01  e=2.385E-02  Bacillus thuringiensis serovar kurstaki str. HD73